Protein AF-A0A944JJ47-F1 (afdb_monomer)

pLDDT: mean 83.89, std 13.46, range [30.58, 98.06]

Sequence (507 aa):
MNELVAPLADIVTTELLGPRANKQGLGWWAGRRMAPQGDGHAQLTELAMRFRGDPDDRRLAERHLLAALLEDMADHYTWVRVKNRVPRPLLLLDNVHTPLGRAVMDALTRVWHDEPVRTRPGVVVTALAAEPAVPGPENTAPSTRSAAGPFWRQGRPETAAGWVLRLPLAQLGLDEVKEMFGTDRPEPGTAQLIHRLSAGRAGIAHTLVQAVRQRIRLWEPLDLRALLDLPLGTEPGPPVHEGLLRLLVPHDVARLRLAHYAPALDDTAAHQLSVHYPPGDPGGVPVQETKTLLRNDCWGRHPWPGTEGPFVGDPTLRALLVHDLRIRARQTPGAERWKNIHLLLRSLYAPDTRGTAAGLHDVRYLHHSLAIVDTDVVVRALHRRFAEQDASTWLAALNLVCGAPHPPENLATPTVVPVTCPACAVENDPVHQAVKLLVLSLWEQSHPLAPPDPEKTSSVRLQLLTLAQNSAAVPQRVFFQAHEEWPQLLNRWVQAPDLPTYGEPRT

Solvent-accessible surface area (backbone atoms only — not comparable to full-atom values): 28443 Å² total; per-residue (Å²): 122,71,82,61,48,59,60,49,49,51,50,47,44,41,45,68,71,33,100,70,32,48,61,66,61,35,53,54,38,36,71,65,58,73,34,101,68,65,51,23,65,50,22,52,51,42,37,56,51,26,50,71,48,54,76,66,41,22,53,51,30,51,37,54,53,50,47,49,53,48,46,56,56,22,66,74,56,39,72,68,45,59,75,68,64,57,79,72,54,74,44,80,43,71,51,40,68,40,77,65,30,38,52,53,49,56,43,48,34,42,40,64,53,74,47,82,94,67,62,65,60,49,75,50,68,40,57,88,68,79,74,68,95,60,78,58,81,102,62,49,48,85,19,68,86,52,64,75,66,86,72,72,71,90,70,87,56,97,46,41,70,66,75,64,83,72,47,49,81,66,62,50,52,58,68,55,51,49,54,73,48,65,90,59,83,74,66,90,64,48,43,58,50,41,34,61,53,29,68,16,37,62,72,54,35,49,56,53,50,52,36,51,51,52,38,56,76,69,73,50,90,80,58,63,75,45,56,52,65,36,50,41,80,72,87,93,34,58,30,37,40,58,52,50,44,44,68,77,40,69,49,68,69,60,41,51,48,48,26,64,34,30,83,19,60,31,68,66,47,30,49,60,55,56,77,73,53,54,92,91,61,95,63,93,71,58,63,65,56,56,52,47,50,37,57,74,72,63,54,47,76,45,66,34,65,98,49,86,15,33,57,50,20,29,68,47,61,32,51,43,25,46,47,52,41,33,59,58,16,59,77,35,78,57,17,46,64,52,48,52,55,33,50,54,53,20,58,76,36,49,60,61,85,85,48,98,78,60,82,69,71,38,55,67,21,37,14,29,32,44,31,56,53,37,50,67,63,38,36,47,52,51,45,42,39,63,79,75,49,56,47,34,62,43,50,28,40,51,30,47,26,26,39,36,59,79,61,42,89,61,41,68,73,65,83,82,70,92,68,81,54,88,72,52,91,48,91,84,37,67,62,52,52,29,46,41,53,28,50,57,29,45,28,59,53,23,39,92,50,47,69,73,48,71,67,39,38,49,46,37,28,51,25,30,42,53,49,19,75,74,41,58,79,70,45,17,52,54,29,43,49,46,29,65,47,49,42,56,37,32,70,68,72,47,33,35,41,73,59,90,45,82,76,65,85,88,125

Mean predicted aligned error: 10.08 Å

Radius of gyration: 29.82 Å; Cα contacts (8 Å, |Δi|>4): 645; chains: 1; bounding box: 73×53×90 Å

Secondary structure (DSSP, 8-state):
-HHHHHHHHHHHHHHHSSTT--HHHHHHHHHT-SSSS--HHHHHHHHHHHHTS-HHHHHHHHHHHHHHHHHHHHHHS-HHHHHTTPPPPEEEE--TTSHHHHHHHHHHHHHHHHS------EEEE----PPPSSPPTTT--S-TTS--STT---SPPSSGGGGPPP-PPPPPPHHHHHHTTTT--PPTTHHHHHHHHHTT-HHHHHHHHHHHHHHHHTT----GGGGGGSBPSSSSPPBHHHHHHHHH---HHHHHHHHHHTT-SSHHHHHHHHTS--TT-SS---HHHHHHHHHHTT-----BTTBS--SS--HHHHHHHHHHHHHHHHTSGGGHHHHHHHHHHHHHT---TTSTTTT---HHHHHHHHHTT-HHHHHHHHHHHHHHS-HHHHHHHHHHHHTPPPPPTTSPPP-------TT-SSTT-HHHHHHHHHHHHHHHHTSTTPPP-HHHHHHHHHHHHHHHHTS-HHHHHHHHHHHHHHHHHHHTT--TTSS--TT----

Structure (mmCIF, N/CA/C/O backbone):
data_AF-A0A944JJ47-F1
#
_entry.id   AF-A0A944JJ47-F1
#
loop_
_atom_site.group_PDB
_atom_site.id
_atom_site.type_symbol
_atom_site.label_atom_id
_atom_site.label_alt_id
_atom_site.label_comp_id
_atom_site.label_asym_id
_atom_site.label_entity_id
_atom_site.label_seq_id
_atom_site.pdbx_PDB_ins_code
_atom_site.Cartn_x
_atom_site.Cartn_y
_atom_site.Cartn_z
_atom_site.occupancy
_atom_site.B_iso_or_equiv
_atom_site.auth_seq_id
_atom_site.auth_comp_id
_atom_site.auth_asym_id
_atom_site.auth_atom_id
_atom_site.pdbx_PDB_model_num
ATOM 1 N N . MET A 1 1 ? -2.073 -7.586 37.099 1.00 40.88 1 MET A N 1
ATOM 2 C CA . MET A 1 1 ? -3.424 -8.127 37.386 1.00 40.88 1 MET A CA 1
ATOM 3 C C . MET A 1 1 ? -3.978 -7.635 38.727 1.00 40.88 1 MET A C 1
ATOM 5 O O . MET A 1 1 ? -5.136 -7.256 38.751 1.00 40.88 1 MET A O 1
ATOM 9 N N . ASN A 1 2 ? -3.178 -7.541 39.803 1.00 46.84 2 ASN A N 1
ATOM 10 C CA . ASN A 1 2 ? -3.644 -7.056 41.118 1.00 46.84 2 ASN A CA 1
ATOM 11 C C . ASN A 1 2 ? -3.958 -5.544 41.212 1.00 46.84 2 ASN A C 1
ATOM 13 O O . ASN A 1 2 ? -4.773 -5.165 42.045 1.00 46.84 2 ASN A O 1
ATOM 17 N N . GLU A 1 3 ? -3.389 -4.686 40.355 1.00 46.94 3 GLU A N 1
ATOM 18 C CA . GLU A 1 3 ? -3.615 -3.224 40.414 1.00 46.94 3 GLU A CA 1
ATOM 19 C C . GLU A 1 3 ? -5.033 -2.776 40.017 1.00 46.94 3 GLU A C 1
ATOM 21 O O . GLU A 1 3 ? -5.489 -1.733 40.468 1.00 46.94 3 GLU A O 1
ATOM 26 N N . LEU A 1 4 ? -5.766 -3.572 39.229 1.00 47.47 4 LEU A N 1
ATOM 27 C CA . LEU A 1 4 ? -7.161 -3.282 38.858 1.00 47.47 4 LEU A CA 1
ATOM 28 C C . LEU A 1 4 ? -8.177 -3.827 39.873 1.00 47.47 4 LEU A C 1
ATOM 30 O O . LEU A 1 4 ? -9.305 -3.347 39.926 1.00 47.47 4 LEU A O 1
ATOM 34 N N . VAL A 1 5 ? -7.791 -4.816 40.686 1.00 57.16 5 VAL A N 1
ATOM 35 C CA . VAL A 1 5 ? -8.722 -5.549 41.558 1.00 57.16 5 VAL A CA 1
ATOM 36 C C . VAL A 1 5 ? -9.116 -4.730 42.782 1.00 57.16 5 VAL A C 1
ATOM 38 O O . VAL A 1 5 ? -10.291 -4.713 43.125 1.00 57.16 5 VAL A O 1
ATOM 41 N N . ALA A 1 6 ? -8.177 -4.028 43.422 1.00 63.47 6 ALA A N 1
ATOM 42 C CA . ALA A 1 6 ? -8.483 -3.229 44.610 1.00 63.47 6 ALA A CA 1
ATOM 43 C C . ALA A 1 6 ? -9.408 -2.026 44.312 1.00 63.47 6 ALA A C 1
ATOM 45 O O . ALA A 1 6 ? -10.396 -1.874 45.027 1.00 63.47 6 ALA A O 1
ATOM 46 N N . PRO A 1 7 ? -9.200 -1.238 43.235 1.00 69.25 7 PRO A N 1
ATOM 47 C CA . PRO A 1 7 ? -10.139 -0.182 42.846 1.00 69.25 7 PRO A CA 1
ATOM 48 C C . PRO A 1 7 ? -11.517 -0.725 42.450 1.00 69.25 7 PRO A C 1
ATOM 50 O O . PRO A 1 7 ? -12.536 -0.158 42.831 1.00 69.25 7 PRO A O 1
ATOM 53 N N . LEU A 1 8 ? -11.568 -1.846 41.718 1.00 61.91 8 LEU A N 1
ATOM 54 C CA . LEU A 1 8 ? -12.835 -2.492 41.357 1.00 61.91 8 LEU A CA 1
ATOM 55 C C . LEU A 1 8 ? -13.571 -3.030 42.586 1.00 61.91 8 LEU A C 1
ATOM 57 O O . LEU A 1 8 ? -14.786 -2.886 42.672 1.00 61.91 8 LEU A O 1
ATOM 61 N N . ALA A 1 9 ? -12.851 -3.621 43.541 1.00 65.56 9 ALA A N 1
ATOM 62 C CA . ALA A 1 9 ? -13.424 -4.090 44.794 1.00 65.56 9 ALA A CA 1
ATOM 63 C C . ALA A 1 9 ? -13.979 -2.924 45.621 1.00 65.56 9 ALA A C 1
ATOM 65 O O . ALA A 1 9 ? -15.076 -3.044 46.155 1.00 65.56 9 ALA A O 1
ATOM 66 N N . ASP A 1 10 ? -13.285 -1.788 45.682 1.00 67.94 10 ASP A N 1
ATOM 67 C CA . ASP A 1 10 ? -13.738 -0.605 46.423 1.00 67.94 10 ASP A CA 1
ATOM 68 C C . ASP A 1 10 ? -14.989 0.036 45.788 1.00 67.94 10 ASP A C 1
ATOM 70 O O . ASP A 1 10 ? -15.962 0.346 46.481 1.00 67.94 10 ASP A O 1
ATOM 74 N N . ILE A 1 11 ? -15.031 0.115 44.450 1.00 68.06 11 ILE A N 1
ATOM 75 C CA . ILE A 1 11 ? -16.220 0.540 43.690 1.00 68.06 11 ILE A CA 1
ATOM 76 C C . ILE A 1 11 ? -17.391 -0.412 43.950 1.00 68.06 11 ILE A C 1
ATOM 78 O O . ILE A 1 11 ? -18.477 0.038 44.303 1.00 68.06 11 ILE A O 1
ATOM 82 N N . VAL A 1 12 ? -17.179 -1.727 43.830 1.00 67.31 12 VAL A N 1
ATOM 83 C CA . VAL A 1 12 ? -18.213 -2.746 44.086 1.00 67.31 12 VAL A CA 1
ATOM 84 C C . VAL A 1 12 ? -18.722 -2.646 45.521 1.00 67.31 12 VAL A C 1
ATOM 86 O O . VAL A 1 12 ? -19.928 -2.638 45.752 1.00 67.31 12 VAL A O 1
ATOM 89 N N . THR A 1 13 ? -17.828 -2.510 46.497 1.00 65.81 13 THR A N 1
ATOM 90 C CA . THR A 1 13 ? -18.213 -2.435 47.910 1.00 65.81 13 THR A CA 1
ATOM 91 C C . THR A 1 13 ? -19.007 -1.158 48.194 1.00 65.81 13 THR A C 1
ATOM 93 O O . THR A 1 13 ? -20.000 -1.203 48.914 1.00 65.81 13 THR A O 1
ATOM 96 N N . THR A 1 14 ? -18.653 -0.033 47.569 1.00 65.75 14 THR A N 1
ATOM 97 C CA . THR A 1 14 ? -19.337 1.254 47.771 1.00 65.75 14 THR A CA 1
ATOM 98 C C . THR A 1 14 ? -20.688 1.334 47.047 1.00 65.75 14 THR A C 1
ATOM 100 O O . THR A 1 14 ? -21.674 1.773 47.645 1.00 65.75 14 THR A O 1
ATOM 103 N N . GLU A 1 15 ? -20.756 0.879 45.793 1.00 65.94 15 GLU A N 1
ATOM 104 C CA . GLU A 1 15 ? -21.933 0.992 44.911 1.00 65.94 15 GLU A CA 1
ATOM 105 C C . GLU A 1 15 ? -22.948 -0.152 45.077 1.00 65.94 15 GLU A C 1
ATOM 107 O O . GLU A 1 15 ? -24.129 0.026 44.769 1.00 65.94 15 GLU A O 1
ATOM 112 N N . LEU A 1 16 ? -22.529 -1.323 45.580 1.00 62.41 16 LEU A N 1
ATOM 113 C CA . LEU A 1 16 ? -23.423 -2.472 45.802 1.00 62.41 16 LEU A CA 1
ATOM 114 C C . LEU A 1 16 ? -23.674 -2.775 47.281 1.00 62.41 16 LEU A C 1
ATOM 116 O O . LEU A 1 16 ? -24.760 -3.250 47.607 1.00 62.41 16 LEU A O 1
ATOM 120 N N . LEU A 1 17 ? -22.710 -2.532 48.175 1.00 64.00 17 LEU A N 1
ATOM 121 C CA . LEU A 1 17 ? -22.792 -2.941 49.589 1.00 64.00 17 LEU A CA 1
ATOM 122 C C . LEU A 1 17 ? -22.783 -1.757 50.575 1.00 64.00 17 LEU A C 1
ATOM 124 O O . LEU A 1 17 ? -23.012 -1.949 51.769 1.00 64.00 17 LEU A O 1
ATOM 128 N N . GLY A 1 18 ? -22.541 -0.536 50.093 1.00 64.62 18 GLY A N 1
ATOM 129 C CA . GLY A 1 18 ? -22.418 0.667 50.910 1.00 64.62 18 GLY A CA 1
ATOM 130 C C . GLY A 1 18 ? -23.735 1.426 51.132 1.00 64.62 18 GLY A C 1
ATOM 131 O O . GLY A 1 18 ? -24.748 1.172 50.480 1.00 64.62 18 GLY A O 1
ATOM 132 N N . PRO A 1 19 ? -23.741 2.445 52.010 1.00 59.28 19 PRO A N 1
ATOM 133 C CA . PRO A 1 19 ? -24.916 3.290 52.267 1.00 59.28 19 PRO A CA 1
ATOM 134 C C . PRO A 1 19 ? -25.374 4.120 51.051 1.00 59.28 19 PRO A C 1
ATOM 136 O O . PRO A 1 19 ? -26.488 4.641 51.056 1.00 59.28 19 PRO A O 1
ATOM 139 N N . ARG A 1 20 ? -24.537 4.229 50.008 1.00 63.62 20 ARG A N 1
ATOM 140 C CA . ARG A 1 20 ? -24.855 4.849 48.711 1.00 63.62 20 ARG A CA 1
ATOM 141 C C . ARG A 1 20 ? -25.255 3.838 47.632 1.00 63.62 20 ARG A C 1
ATOM 143 O O . ARG A 1 20 ? -25.334 4.223 46.473 1.00 63.62 20 ARG A O 1
ATOM 150 N N . ALA A 1 21 ? -25.518 2.581 47.999 1.00 66.69 21 ALA A N 1
ATOM 151 C CA . ALA A 1 21 ? -25.804 1.534 47.030 1.00 66.69 21 ALA A CA 1
ATOM 152 C C . ALA A 1 21 ? -26.928 1.924 46.059 1.00 66.69 21 ALA A C 1
ATOM 154 O O . ALA A 1 21 ? -27.957 2.481 46.469 1.00 66.69 21 ALA A O 1
ATOM 155 N N . ASN A 1 22 ? -26.748 1.598 44.778 1.00 73.25 22 ASN A N 1
ATOM 156 C CA . ASN A 1 22 ? -27.710 1.907 43.725 1.00 73.25 22 ASN A CA 1
ATOM 157 C C . ASN A 1 22 ? -28.976 1.036 43.864 1.00 73.25 22 ASN A C 1
ATOM 159 O O . ASN A 1 22 ? -29.148 0.013 43.197 1.00 73.25 22 ASN A O 1
ATOM 163 N N . LYS A 1 23 ? -29.888 1.452 44.751 1.00 79.06 23 LYS A N 1
ATOM 164 C CA . LYS A 1 23 ? -31.145 0.744 45.049 1.00 79.06 23 LYS A CA 1
ATOM 165 C C . LYS A 1 23 ? -32.047 0.595 43.825 1.00 79.06 23 LYS A C 1
ATOM 167 O O . LYS A 1 23 ? -32.764 -0.396 43.726 1.00 79.06 23 LYS A O 1
ATOM 172 N N . GLN A 1 24 ? -32.012 1.557 42.900 1.00 79.50 24 GLN A N 1
ATOM 173 C CA . GLN A 1 24 ? -32.757 1.467 41.643 1.00 79.50 24 GLN A CA 1
ATOM 174 C C . GLN A 1 24 ? -32.178 0.373 40.740 1.00 79.50 24 GLN A C 1
ATOM 176 O O . GLN A 1 24 ? -32.931 -0.478 40.272 1.00 79.50 24 GLN A O 1
ATOM 181 N N . GLY A 1 25 ? -30.851 0.321 40.591 1.00 80.31 25 GLY A N 1
ATOM 182 C CA . GLY A 1 25 ? -30.167 -0.744 39.855 1.00 80.31 25 GLY A CA 1
ATOM 183 C C . GLY A 1 25 ? -30.418 -2.132 40.454 1.00 80.31 25 GLY A C 1
ATOM 184 O O . GLY A 1 25 ? -30.754 -3.068 39.734 1.00 80.31 25 GLY A O 1
ATOM 185 N N . LEU A 1 26 ? -30.351 -2.275 41.782 1.00 83.44 26 LEU A N 1
ATOM 186 C CA . LEU A 1 26 ? -30.676 -3.538 42.462 1.00 83.44 26 LEU A CA 1
ATOM 187 C C . LEU A 1 26 ? -32.144 -3.948 42.280 1.00 83.44 26 LEU A C 1
ATOM 189 O O . LEU A 1 26 ? -32.436 -5.133 42.118 1.00 83.44 26 LEU A O 1
ATOM 193 N N . GLY A 1 27 ? -33.064 -2.979 42.264 1.00 85.75 27 GLY A N 1
ATOM 194 C CA . GLY A 1 27 ? -34.473 -3.216 41.946 1.00 85.75 27 GLY A CA 1
ATOM 195 C C . GLY A 1 27 ? -34.674 -3.710 40.512 1.00 85.75 27 GLY A C 1
ATOM 196 O O . GLY A 1 27 ? -35.442 -4.646 40.288 1.00 85.75 27 GLY A O 1
ATOM 197 N N . TRP A 1 28 ? -33.939 -3.146 39.551 1.00 86.12 28 TRP A N 1
ATOM 198 C CA . TRP A 1 28 ? -33.940 -3.621 38.167 1.00 86.12 28 TRP A CA 1
ATOM 199 C C . TRP A 1 28 ? -33.426 -5.064 38.066 1.00 86.12 28 TRP A C 1
ATOM 201 O O . TRP A 1 28 ? -34.074 -5.910 37.445 1.00 86.12 28 TRP A O 1
ATOM 211 N N . TRP A 1 29 ? -32.320 -5.382 38.748 1.00 87.12 29 TRP A N 1
ATOM 212 C CA . TRP A 1 29 ? -31.760 -6.738 38.778 1.00 87.12 29 TRP A CA 1
ATOM 213 C C . TRP A 1 29 ? -32.697 -7.752 39.432 1.00 87.12 29 TRP A C 1
ATOM 215 O O . TRP A 1 29 ? -32.842 -8.856 38.908 1.00 87.12 29 TRP A O 1
ATOM 225 N N . ALA A 1 30 ? -33.405 -7.376 40.502 1.00 86.50 30 ALA A N 1
ATOM 226 C CA . ALA A 1 30 ? -34.426 -8.223 41.124 1.00 86.50 30 ALA A CA 1
ATOM 227 C C . ALA A 1 30 ? -35.531 -8.638 40.127 1.00 86.50 30 ALA A C 1
ATOM 229 O O . ALA A 1 30 ? -36.042 -9.756 40.188 1.00 86.50 30 ALA A O 1
ATOM 230 N N . GLY A 1 31 ? -35.859 -7.771 39.162 1.00 84.75 31 GLY A N 1
ATOM 231 C CA . GLY A 1 31 ? -36.842 -8.045 38.110 1.00 84.75 31 GLY A CA 1
ATOM 232 C C . GLY A 1 31 ? -36.370 -9.003 37.006 1.00 84.75 31 GLY A C 1
ATOM 233 O O . GLY A 1 31 ? -37.211 -9.570 36.306 1.00 84.75 31 GLY A O 1
ATOM 234 N N . ARG A 1 32 ? -35.054 -9.222 36.850 1.00 82.31 32 ARG A N 1
ATOM 235 C CA . ARG A 1 32 ? -34.475 -10.034 35.760 1.00 82.31 32 ARG A CA 1
ATOM 236 C C . ARG A 1 32 ? -34.605 -11.548 35.952 1.00 82.31 32 ARG A C 1
ATOM 238 O O . ARG A 1 32 ? -34.515 -12.260 34.958 1.00 82.31 32 ARG A O 1
ATOM 245 N N . ARG A 1 33 ? -34.856 -12.022 37.183 1.00 79.12 33 ARG A N 1
ATOM 246 C CA . ARG A 1 33 ? -35.079 -13.445 37.532 1.00 79.12 33 ARG A CA 1
ATOM 247 C C . ARG A 1 33 ? -34.037 -14.414 36.938 1.00 79.12 33 ARG A C 1
ATOM 249 O O . ARG A 1 33 ? -34.387 -15.431 36.348 1.00 79.12 33 ARG A O 1
ATOM 256 N N . MET A 1 34 ? -32.756 -14.102 37.122 1.00 81.12 34 MET A N 1
ATOM 257 C CA . MET A 1 34 ? -31.633 -15.012 36.860 1.00 81.12 34 MET A CA 1
ATOM 258 C C . MET A 1 34 ? -31.677 -16.250 37.760 1.00 81.12 34 MET A C 1
ATOM 260 O O . MET A 1 34 ? -31.531 -17.375 37.285 1.00 81.12 34 MET A O 1
ATOM 264 N N . ALA A 1 35 ? -31.935 -16.044 39.049 1.00 81.31 35 ALA A N 1
ATOM 265 C CA . ALA A 1 35 ? -32.205 -17.080 40.031 1.00 81.31 35 ALA A CA 1
ATOM 266 C C . ALA A 1 35 ? -33.724 -17.251 40.231 1.00 81.31 35 ALA A C 1
ATOM 268 O O . ALA A 1 35 ? -34.468 -16.267 40.114 1.00 81.31 35 ALA A O 1
ATOM 269 N N . PRO A 1 36 ? -34.198 -18.458 40.607 1.00 77.81 36 PRO A N 1
ATOM 270 C CA . PRO A 1 36 ? -35.618 -18.721 40.857 1.00 77.81 36 PRO A CA 1
ATOM 271 C C . PRO A 1 36 ? -36.244 -17.788 41.903 1.00 77.81 36 PRO A C 1
ATOM 273 O O . PRO A 1 36 ? -37.424 -17.454 41.808 1.00 77.81 36 PRO A O 1
ATOM 276 N N . GLN A 1 37 ? -35.459 -17.387 42.908 1.00 78.94 37 GLN A N 1
ATOM 277 C CA . GLN A 1 37 ? -35.852 -16.504 44.008 1.00 78.94 37 GLN A CA 1
ATOM 278 C C . GLN A 1 37 ? -34.639 -15.680 44.469 1.00 78.94 37 GLN A C 1
ATOM 280 O O . GLN A 1 37 ? -33.499 -16.082 44.240 1.00 78.94 37 GLN A O 1
ATOM 285 N N . GLY A 1 38 ? -34.884 -14.547 45.132 1.00 81.56 38 GLY A N 1
ATOM 286 C CA . GLY A 1 38 ? -33.846 -13.701 45.733 1.00 81.56 38 GLY A CA 1
ATOM 287 C C . GLY A 1 38 ? -33.910 -12.235 45.296 1.00 81.56 38 GLY A C 1
ATOM 288 O O . GLY A 1 38 ? -34.544 -11.903 44.292 1.00 81.56 38 GLY A O 1
ATOM 289 N N . ASP A 1 39 ? -33.266 -11.367 46.075 1.00 84.88 39 ASP A N 1
ATOM 290 C CA . ASP A 1 39 ? -33.141 -9.928 45.817 1.00 84.88 39 ASP A CA 1
ATOM 291 C C . ASP A 1 39 ? -32.090 -9.614 44.733 1.00 84.88 39 ASP A C 1
ATOM 293 O O . ASP A 1 39 ? -31.467 -10.512 44.168 1.00 84.88 39 ASP A O 1
ATOM 297 N N . GLY A 1 40 ? -31.881 -8.331 44.417 1.00 83.06 40 GLY A N 1
ATOM 298 C CA . GLY A 1 40 ? -30.934 -7.910 43.376 1.00 83.06 40 GLY A CA 1
ATOM 299 C C . GLY A 1 40 ? -29.513 -8.461 43.559 1.00 83.06 40 GLY A C 1
ATOM 300 O O . GLY A 1 40 ? -28.856 -8.785 42.570 1.00 83.06 40 GLY A O 1
ATOM 301 N N . HIS A 1 41 ? -29.051 -8.644 44.801 1.00 83.38 41 HIS A N 1
ATOM 302 C CA . HIS A 1 41 ? -27.740 -9.231 45.096 1.00 83.38 41 HIS A CA 1
ATOM 303 C C . HIS A 1 41 ? -27.689 -10.720 44.774 1.00 83.38 41 HIS A C 1
ATOM 305 O O . HIS A 1 41 ? -26.709 -11.181 44.183 1.00 83.38 41 HIS A O 1
ATOM 311 N N . ALA A 1 42 ? -28.742 -11.470 45.106 1.00 84.88 42 ALA A N 1
ATOM 312 C CA . ALA A 1 42 ? -28.851 -12.874 44.720 1.00 84.88 42 ALA A CA 1
ATOM 313 C C . ALA A 1 42 ? -28.847 -13.033 43.189 1.00 84.88 42 ALA A C 1
ATOM 315 O O . ALA A 1 42 ? -28.143 -13.891 42.657 1.00 84.88 42 ALA A O 1
ATOM 316 N N . GLN A 1 43 ? -29.553 -12.149 42.474 1.00 88.06 43 GLN A N 1
ATOM 317 C CA . GLN A 1 43 ? -29.586 -12.148 41.006 1.00 88.06 43 GLN A CA 1
ATOM 318 C C . GLN A 1 43 ? -28.210 -11.841 40.388 1.00 88.06 43 GLN A C 1
ATOM 320 O O . GLN A 1 43 ? -27.799 -12.501 39.435 1.00 88.06 43 GLN A O 1
ATOM 325 N N . LEU A 1 44 ? -27.472 -10.874 40.943 1.00 88.31 44 LEU A N 1
ATOM 326 C CA . LEU A 1 44 ? -26.111 -10.536 40.505 1.00 88.31 44 LEU A CA 1
ATOM 327 C C . LEU A 1 44 ? -25.094 -11.640 40.818 1.00 88.31 44 LEU A C 1
ATOM 329 O O . LEU A 1 44 ? -24.183 -11.890 40.029 1.00 88.31 44 LEU A O 1
ATOM 333 N N . THR A 1 45 ? -25.253 -12.315 41.955 1.00 87.25 45 THR A N 1
ATOM 334 C CA . THR A 1 45 ? -24.403 -13.455 42.322 1.00 87.25 45 THR A CA 1
ATOM 335 C C . THR A 1 45 ? -24.609 -14.605 41.340 1.00 87.25 45 THR A C 1
ATOM 337 O O . THR A 1 45 ? -23.638 -15.145 40.814 1.00 87.25 45 THR A O 1
ATOM 340 N N . GLU A 1 46 ? -25.864 -14.920 41.015 1.00 90.31 46 GLU A N 1
ATOM 341 C CA . GLU A 1 46 ? -26.207 -15.931 40.012 1.00 90.31 46 GLU A CA 1
ATOM 342 C C . GLU A 1 46 ? -25.682 -15.558 38.617 1.00 90.31 46 GLU A C 1
ATOM 344 O O . GLU A 1 46 ? -25.096 -16.395 37.933 1.00 90.31 46 GLU A O 1
ATOM 349 N N . LEU A 1 47 ? -25.809 -14.288 38.210 1.00 92.12 47 LEU A N 1
ATOM 350 C CA . LEU A 1 47 ? -25.216 -13.776 36.969 1.00 92.12 47 LEU A CA 1
ATOM 351 C C . LEU A 1 47 ? -23.705 -14.051 36.914 1.00 92.12 47 LEU A C 1
ATOM 353 O O . LEU A 1 47 ? -23.206 -14.532 35.898 1.00 92.12 47 LEU A O 1
ATOM 357 N N . ALA A 1 48 ? -22.978 -13.760 37.997 1.00 90.12 48 ALA A N 1
ATOM 358 C CA . ALA A 1 48 ? -21.536 -13.979 38.068 1.00 90.12 48 ALA A CA 1
ATOM 359 C C . ALA A 1 48 ? -21.166 -15.470 38.014 1.00 90.12 48 ALA A C 1
ATOM 361 O O . ALA A 1 48 ? -20.166 -15.829 37.385 1.00 90.12 48 ALA A O 1
ATOM 362 N N . MET A 1 49 ? -21.974 -16.334 38.638 1.00 91.06 49 MET A N 1
ATOM 363 C CA . MET A 1 49 ? -21.803 -17.787 38.567 1.00 91.06 49 MET A CA 1
ATOM 364 C C . MET A 1 49 ? -22.018 -18.298 37.141 1.00 91.06 49 MET A C 1
ATOM 366 O O . MET A 1 49 ? -21.139 -18.974 36.609 1.00 91.06 49 MET A O 1
ATOM 370 N N . ARG A 1 50 ? -23.109 -17.894 36.479 1.00 90.81 50 ARG A N 1
ATOM 371 C CA . ARG A 1 50 ? -23.399 -18.270 35.083 1.00 90.81 50 ARG A CA 1
ATOM 372 C C . ARG A 1 50 ? -22.369 -17.749 34.096 1.00 90.81 50 ARG A C 1
ATOM 374 O O . ARG A 1 50 ? -21.980 -18.457 33.178 1.00 90.81 50 ARG A O 1
ATOM 381 N N . PHE A 1 51 ? -21.848 -16.544 34.311 1.00 91.69 51 PHE A N 1
ATOM 382 C CA . PHE A 1 51 ? -20.792 -15.997 33.459 1.00 91.69 51 PHE A CA 1
ATOM 383 C C . PHE A 1 51 ? -19.519 -16.863 33.455 1.00 91.69 51 PHE A C 1
ATOM 385 O O . PHE A 1 51 ? -18.808 -16.922 32.451 1.00 91.69 51 PHE A O 1
ATOM 392 N N . ARG A 1 52 ? -19.229 -17.540 34.576 1.00 90.69 52 ARG A N 1
ATOM 393 C CA . ARG A 1 52 ? -18.110 -18.488 34.726 1.00 90.69 52 ARG A CA 1
ATOM 394 C C . ARG A 1 52 ? -18.485 -19.933 34.385 1.00 90.69 52 ARG A C 1
ATOM 396 O O . ARG A 1 52 ? -17.607 -20.792 34.434 1.00 90.69 52 ARG A O 1
ATOM 403 N N . GLY A 1 53 ? -19.763 -20.186 34.116 1.00 90.06 53 GLY A N 1
ATOM 404 C CA . GLY A 1 53 ? -20.315 -21.496 33.811 1.00 90.06 53 GLY A CA 1
ATOM 405 C C . GLY A 1 53 ? -20.000 -21.950 32.390 1.00 90.06 53 GLY A C 1
ATOM 406 O O . GLY A 1 53 ? -18.987 -21.577 31.791 1.00 90.06 53 GLY A O 1
ATOM 407 N N . ASP A 1 54 ? -20.876 -22.793 31.855 1.00 92.38 54 ASP A N 1
ATOM 408 C CA . ASP A 1 54 ? -20.742 -23.302 30.497 1.00 92.38 54 ASP A CA 1
ATOM 409 C C . ASP A 1 54 ? -21.010 -22.206 29.430 1.00 92.38 54 ASP A C 1
ATOM 411 O O . ASP A 1 54 ? -21.404 -21.078 29.751 1.00 92.38 54 ASP A O 1
ATOM 415 N N . PRO A 1 55 ? -20.764 -22.481 28.134 1.00 90.19 55 PRO A N 1
ATOM 416 C CA . PRO A 1 55 ? -20.976 -21.492 27.080 1.00 90.19 55 PRO A CA 1
ATOM 417 C C . PRO A 1 55 ? -22.416 -20.968 26.960 1.00 90.19 55 PRO A C 1
ATOM 419 O O . PRO A 1 55 ? -22.599 -19.850 26.475 1.00 90.19 55 PRO A O 1
ATOM 422 N N . ASP A 1 56 ? -23.431 -21.740 27.349 1.00 90.31 56 ASP A N 1
ATOM 423 C CA . ASP A 1 56 ? -24.834 -21.319 27.281 1.00 90.31 56 ASP A CA 1
ATOM 424 C C . ASP A 1 56 ? -25.198 -20.400 28.447 1.00 90.31 56 ASP A C 1
ATOM 426 O O . ASP A 1 56 ? -25.767 -19.324 28.224 1.00 90.31 56 ASP A O 1
ATOM 430 N N . ASP A 1 57 ? -24.769 -20.756 29.655 1.00 91.38 57 ASP A N 1
ATOM 431 C CA . ASP A 1 57 ? -24.882 -19.918 30.848 1.00 91.38 57 ASP A CA 1
ATOM 432 C C . ASP A 1 57 ? -24.161 -18.582 30.661 1.00 91.38 57 ASP A C 1
ATOM 434 O O . ASP A 1 57 ? -24.714 -17.511 30.948 1.00 91.38 57 ASP A O 1
ATOM 438 N N . ARG A 1 58 ? -22.953 -18.621 30.091 1.00 90.88 58 ARG A N 1
ATOM 439 C CA . ARG A 1 58 ? -22.192 -17.411 29.788 1.00 90.88 58 ARG A CA 1
ATOM 440 C C . ARG A 1 58 ? -22.911 -16.529 28.772 1.00 90.88 58 ARG A C 1
ATOM 442 O O . ARG A 1 58 ? -23.029 -15.325 28.998 1.00 90.88 58 ARG A O 1
ATOM 449 N N . ARG A 1 59 ? -23.433 -17.104 27.682 1.00 88.81 59 ARG A N 1
ATOM 450 C CA . ARG A 1 59 ? -24.208 -16.357 26.674 1.00 88.81 59 ARG A CA 1
ATOM 451 C C . ARG A 1 59 ? -25.443 -15.696 27.279 1.00 88.81 59 ARG A C 1
ATOM 453 O O . ARG A 1 59 ? -25.790 -14.580 26.892 1.00 88.81 59 ARG A O 1
ATOM 460 N N . LEU A 1 60 ? -26.121 -16.369 28.207 1.00 88.50 60 LEU A N 1
ATOM 461 C CA . LEU A 1 60 ? -27.260 -15.798 28.918 1.00 88.50 60 LEU A CA 1
ATOM 462 C C . LEU A 1 60 ? -26.822 -14.622 29.801 1.00 88.50 60 LEU A C 1
ATOM 464 O O . LEU A 1 60 ? -27.424 -13.551 29.727 1.00 88.50 60 LEU A O 1
ATOM 468 N N . ALA A 1 61 ? -25.748 -14.783 30.575 1.00 91.38 61 ALA A N 1
ATOM 469 C CA . ALA A 1 61 ? -25.202 -13.708 31.398 1.00 91.38 61 ALA A CA 1
ATOM 470 C C . ALA A 1 61 ? -24.793 -12.480 30.560 1.00 91.38 61 ALA A C 1
ATOM 472 O O . ALA A 1 61 ? -25.152 -11.352 30.899 1.00 91.38 61 ALA A O 1
ATOM 473 N N . GLU A 1 62 ? -24.126 -12.686 29.421 1.00 91.69 62 GLU A N 1
ATOM 474 C CA . GLU A 1 62 ? -23.743 -11.622 28.480 1.00 91.69 62 GLU A CA 1
ATOM 475 C C . GLU A 1 62 ? -24.957 -10.843 27.942 1.00 91.69 62 GLU A C 1
ATOM 477 O O . GLU A 1 62 ? -24.905 -9.615 27.844 1.00 91.69 62 GLU A O 1
ATOM 482 N N . ARG A 1 63 ? -26.085 -11.516 27.666 1.00 89.88 63 ARG A N 1
ATOM 483 C CA . ARG A 1 63 ? -27.334 -10.839 27.263 1.00 89.88 63 ARG A CA 1
ATOM 484 C C . ARG A 1 63 ? -27.865 -9.921 28.357 1.00 89.88 63 ARG A C 1
ATOM 486 O O . ARG A 1 63 ? -28.249 -8.793 28.064 1.00 89.88 63 ARG A O 1
ATOM 493 N N . HIS A 1 64 ? -27.864 -10.376 29.607 1.00 90.44 64 HIS A N 1
ATOM 494 C CA . HIS A 1 64 ? -28.324 -9.559 30.730 1.00 90.44 64 HIS A CA 1
ATOM 495 C C . HIS A 1 64 ? -27.405 -8.365 31.004 1.00 90.44 64 HIS A C 1
ATOM 497 O O . HIS A 1 64 ? -27.902 -7.283 31.311 1.00 90.44 64 HIS A O 1
ATOM 503 N N . LEU A 1 65 ? -26.089 -8.526 30.829 1.00 91.94 65 LEU A N 1
ATOM 504 C CA . LEU A 1 65 ? -25.129 -7.421 30.914 1.00 91.94 65 LEU A CA 1
ATOM 505 C C . LEU A 1 65 ? -25.376 -6.362 29.831 1.00 91.94 65 LEU A C 1
ATOM 507 O O . LEU A 1 65 ? -25.395 -5.170 30.128 1.00 91.94 65 LEU A O 1
ATOM 511 N N . LEU A 1 66 ? -25.618 -6.778 28.585 1.00 91.38 66 LEU A N 1
ATOM 512 C CA . LEU A 1 66 ? -25.956 -5.851 27.499 1.00 91.38 66 LEU A CA 1
ATOM 513 C C . LEU A 1 66 ? -27.312 -5.174 27.715 1.00 91.38 66 LEU A C 1
ATOM 515 O O . LEU A 1 66 ? -27.464 -3.996 27.403 1.00 91.38 66 LEU A O 1
ATOM 519 N N . ALA A 1 67 ? -28.287 -5.892 28.272 1.00 90.06 67 ALA A N 1
ATOM 520 C CA . ALA A 1 67 ? -29.579 -5.312 28.609 1.00 90.06 67 ALA A CA 1
ATOM 521 C C . ALA A 1 67 ? -29.450 -4.249 29.712 1.00 90.06 67 ALA A C 1
ATOM 523 O O . ALA A 1 67 ? -30.083 -3.202 29.615 1.00 90.06 67 ALA A O 1
ATOM 524 N N . ALA A 1 68 ? -28.590 -4.482 30.710 1.00 89.62 68 ALA A N 1
ATOM 525 C CA . ALA A 1 68 ? -28.284 -3.499 31.750 1.00 89.62 68 ALA A CA 1
ATOM 526 C C . ALA A 1 68 ? -27.613 -2.254 31.155 1.00 89.62 68 ALA A C 1
ATOM 528 O O . ALA A 1 68 ? -28.068 -1.143 31.398 1.00 89.62 68 ALA A O 1
ATOM 529 N N . LEU A 1 69 ? -26.613 -2.441 30.284 1.00 89.50 69 LEU A N 1
ATOM 530 C CA . LEU A 1 69 ? -25.944 -1.343 29.578 1.00 89.50 69 LEU A CA 1
ATOM 531 C C . LEU A 1 69 ? -26.932 -0.467 28.790 1.00 89.50 69 LEU A C 1
ATOM 533 O O . LEU A 1 69 ? -26.852 0.761 28.833 1.00 89.50 69 LEU A O 1
ATOM 537 N N . LEU A 1 70 ? -27.852 -1.089 28.046 1.00 87.50 70 LEU A N 1
ATOM 538 C CA . LEU A 1 70 ? -28.856 -0.359 27.271 1.00 87.50 70 LEU A CA 1
ATOM 539 C C . LEU A 1 70 ? -29.863 0.364 28.170 1.00 87.50 70 LEU A C 1
ATOM 541 O O . LEU A 1 70 ? -30.281 1.471 27.826 1.00 87.50 70 LEU A O 1
ATOM 545 N N . GLU A 1 71 ? -30.228 -0.230 29.307 1.00 87.38 71 GLU A N 1
ATOM 546 C CA . GLU A 1 71 ? -31.114 0.411 30.275 1.00 87.38 71 GLU A CA 1
ATOM 547 C C . GLU A 1 71 ? -30.448 1.628 30.923 1.00 87.38 71 GLU A C 1
ATOM 549 O O . GLU A 1 71 ? -31.047 2.701 30.945 1.00 87.38 71 GLU A O 1
ATOM 554 N N . ASP A 1 72 ? -29.186 1.510 31.340 1.00 85.62 72 ASP A N 1
ATOM 555 C CA . ASP A 1 72 ? -28.421 2.617 31.922 1.00 85.62 72 ASP A CA 1
ATOM 556 C C . ASP A 1 72 ? -28.310 3.796 30.937 1.00 85.62 72 ASP A C 1
ATOM 558 O O . ASP A 1 72 ? -28.490 4.964 31.300 1.00 85.62 72 ASP A O 1
ATOM 562 N N . MET A 1 73 ? -28.080 3.505 29.650 1.00 84.62 73 MET A N 1
ATOM 563 C CA . MET A 1 73 ? -28.082 4.523 28.592 1.00 84.62 73 MET A CA 1
ATOM 564 C C . MET A 1 73 ? -29.457 5.164 28.400 1.00 84.62 73 MET A C 1
ATOM 566 O O . MET A 1 73 ? -29.542 6.373 28.162 1.00 84.62 73 MET A O 1
ATOM 570 N N . ALA A 1 74 ? -30.528 4.372 28.482 1.00 83.44 74 ALA A N 1
ATOM 571 C CA . ALA A 1 74 ? -31.893 4.860 28.352 1.00 83.44 74 ALA A CA 1
ATOM 572 C C . ALA A 1 74 ? -32.300 5.741 29.543 1.00 83.44 74 ALA A C 1
ATOM 574 O O . ALA A 1 74 ? -32.919 6.788 29.337 1.00 83.44 74 ALA A O 1
ATOM 575 N N . ASP A 1 75 ? -31.924 5.355 30.762 1.00 83.56 75 ASP A N 1
ATOM 576 C CA . ASP A 1 75 ? -32.209 6.081 32.004 1.00 83.56 75 ASP A CA 1
ATOM 577 C C . ASP A 1 75 ? -31.429 7.392 32.094 1.00 83.56 75 ASP A C 1
ATOM 579 O O . ASP A 1 75 ? -31.973 8.412 32.529 1.00 83.56 75 ASP A O 1
ATOM 583 N N . HIS A 1 76 ? -30.200 7.429 31.569 1.00 80.88 76 HIS A N 1
ATOM 584 C CA . HIS A 1 76 ? -29.471 8.686 31.402 1.00 80.88 76 HIS A CA 1
ATOM 585 C C . HIS A 1 76 ? -30.205 9.667 30.465 1.00 80.88 76 HIS A C 1
ATOM 587 O O . HIS A 1 76 ? -30.030 10.888 30.558 1.00 80.88 76 HIS A O 1
ATOM 593 N N . TYR A 1 77 ? -31.053 9.148 29.571 1.00 77.94 77 TYR A N 1
ATOM 594 C CA . TYR A 1 77 ? -31.745 9.889 28.525 1.00 77.94 77 TYR A CA 1
ATOM 595 C C . TYR A 1 77 ? -33.193 10.252 28.883 1.00 77.94 77 TYR A C 1
ATOM 597 O O . TYR A 1 77 ? -34.161 9.860 28.226 1.00 77.94 77 TYR A O 1
ATOM 605 N N . THR A 1 78 ? -33.334 11.052 29.940 1.00 79.25 78 THR A N 1
ATOM 606 C CA . THR A 1 78 ? -34.630 11.475 30.486 1.00 79.25 78 THR A CA 1
ATOM 607 C C . THR A 1 78 ? -35.434 12.378 29.541 1.00 79.25 78 THR A C 1
ATOM 609 O O . THR A 1 78 ? -34.906 13.008 28.621 1.00 79.25 78 THR A O 1
ATOM 612 N N . TRP A 1 79 ? -36.734 12.521 29.823 1.00 77.81 79 TRP A N 1
ATOM 613 C CA . TRP A 1 79 ? -37.646 13.403 29.082 1.00 77.81 79 TRP A CA 1
ATOM 614 C C . TRP A 1 79 ? -37.134 14.848 28.944 1.00 77.81 79 TRP A C 1
ATOM 616 O O . TRP A 1 79 ? -37.328 15.475 27.904 1.00 77.81 79 TRP A O 1
ATOM 626 N N . VAL A 1 80 ? -36.422 15.368 29.951 1.00 81.50 80 VAL A N 1
ATOM 627 C CA . VAL A 1 80 ? -35.827 16.715 29.910 1.00 81.50 80 VAL A CA 1
ATOM 628 C C . VAL A 1 80 ? -34.787 16.827 28.791 1.00 81.50 80 VAL A C 1
ATOM 630 O O . VAL A 1 80 ? -34.803 17.792 28.028 1.00 81.50 80 VAL A O 1
ATOM 633 N N . ARG A 1 81 ? -33.915 15.822 28.633 1.00 80.25 81 ARG A N 1
ATOM 634 C CA . ARG A 1 81 ? -32.909 15.792 27.556 1.00 80.25 81 ARG A CA 1
ATOM 635 C C . ARG A 1 81 ? -33.551 15.670 26.179 1.00 80.25 81 ARG A C 1
ATOM 637 O O . ARG A 1 81 ? -33.122 16.349 25.248 1.00 80.25 81 ARG A O 1
ATOM 644 N N . VAL A 1 82 ? -34.617 14.876 26.068 1.00 78.00 82 VAL A N 1
ATOM 645 C CA . VAL A 1 82 ? -35.411 14.768 24.834 1.00 78.00 82 VAL A CA 1
ATOM 646 C C . VAL A 1 82 ? -36.015 16.125 24.461 1.00 78.00 82 VAL A C 1
ATOM 648 O O . VAL A 1 82 ? -35.894 16.562 23.317 1.00 78.00 82 VAL A O 1
ATOM 651 N N . LYS A 1 83 ? -36.609 16.835 25.428 1.00 81.31 83 LYS A N 1
ATOM 652 C CA . LYS A 1 83 ? -37.220 18.155 25.206 1.00 81.31 83 LYS A CA 1
ATOM 653 C C . LYS A 1 83 ? -36.191 19.220 24.811 1.00 81.31 83 LYS A C 1
ATOM 655 O O . LYS A 1 83 ? -36.483 20.069 23.974 1.00 81.31 83 LYS A O 1
ATOM 660 N N . ASN A 1 84 ? -34.974 19.114 25.343 1.00 85.00 84 ASN A N 1
ATOM 661 C CA . ASN A 1 84 ? -33.838 19.973 25.001 1.00 85.00 84 ASN A CA 1
ATOM 662 C C . ASN A 1 84 ? -33.139 19.580 23.688 1.00 85.00 84 ASN A C 1
ATOM 664 O O . ASN A 1 84 ? -32.094 20.143 23.375 1.00 85.00 84 ASN A O 1
ATOM 668 N N . ARG A 1 85 ? -33.694 18.626 22.922 1.00 79.62 85 ARG A N 1
ATOM 669 C CA . ARG A 1 85 ? -33.127 18.139 21.652 1.00 79.62 85 ARG A CA 1
ATOM 670 C C . ARG A 1 85 ? -31.664 17.709 21.779 1.00 79.62 85 ARG A C 1
ATOM 672 O O . ARG A 1 85 ? -30.881 17.891 20.848 1.00 79.62 85 ARG A O 1
ATOM 679 N N . VAL A 1 86 ? -31.291 17.146 22.928 1.00 80.50 86 VAL A N 1
ATOM 680 C CA . VAL A 1 86 ? -29.964 16.548 23.074 1.00 80.50 86 VAL A CA 1
ATOM 681 C C . VAL A 1 86 ? -29.841 15.435 22.004 1.00 80.50 86 VAL A C 1
ATOM 683 O O . VAL A 1 86 ? -30.841 14.770 21.701 1.00 80.50 86 VAL A O 1
ATOM 686 N N . PRO A 1 87 ? -28.664 15.231 21.382 1.00 76.44 87 PRO A N 1
ATOM 687 C CA . PRO A 1 87 ? -28.435 14.119 20.456 1.00 76.44 87 PRO A CA 1
ATOM 688 C C . PRO A 1 87 ? -28.399 12.774 21.184 1.00 76.44 87 PRO A C 1
ATOM 690 O O . PRO A 1 87 ? -27.806 12.675 22.264 1.00 76.44 87 PRO A O 1
ATOM 693 N N . ARG A 1 88 ? -29.041 11.742 20.616 1.00 76.44 88 ARG A N 1
ATOM 694 C CA . ARG A 1 88 ? -29.083 10.382 21.192 1.00 76.44 88 ARG A CA 1
ATOM 695 C C . ARG A 1 88 ? -27.672 9.862 21.513 1.00 76.44 88 ARG A C 1
ATOM 697 O O . ARG A 1 88 ? -26.729 10.256 20.826 1.00 76.44 88 ARG A O 1
ATOM 704 N N . PRO A 1 89 ? -27.521 8.969 22.512 1.00 79.31 89 PRO A N 1
ATOM 705 C CA . PRO A 1 89 ? -26.216 8.402 22.822 1.00 79.31 89 PRO A CA 1
ATOM 706 C C . PRO A 1 89 ? -25.675 7.656 21.599 1.00 79.31 89 PRO A C 1
ATOM 708 O O . PRO A 1 89 ? -26.445 7.071 20.839 1.00 79.31 89 PRO A O 1
ATOM 711 N N . LEU A 1 90 ? -24.364 7.713 21.390 1.00 80.06 90 LEU A N 1
ATOM 712 C CA . LEU A 1 90 ? -23.687 7.096 20.255 1.00 80.06 90 LEU A CA 1
ATOM 713 C C . LEU A 1 90 ? -22.683 6.075 20.781 1.00 80.06 90 LEU A C 1
ATOM 715 O O . LEU A 1 90 ? -21.867 6.389 21.644 1.00 80.06 90 LEU A O 1
ATOM 719 N N . LEU A 1 91 ? -22.748 4.864 20.249 1.00 81.38 91 LEU A N 1
ATOM 720 C CA . LEU A 1 91 ? -21.797 3.792 20.492 1.00 81.38 91 LEU A CA 1
ATOM 721 C C . LEU A 1 91 ? -20.965 3.590 19.232 1.00 81.38 91 LEU A C 1
ATOM 723 O O . LEU A 1 91 ? -21.512 3.306 18.167 1.00 81.38 91 LEU A O 1
ATOM 727 N N . LEU A 1 92 ? -19.652 3.748 19.368 1.00 82.94 92 LEU A N 1
ATOM 728 C CA . LEU A 1 92 ? -18.677 3.512 18.310 1.00 82.94 92 LEU A CA 1
ATOM 729 C C . LEU A 1 92 ? -17.954 2.206 18.629 1.00 82.94 92 LEU A C 1
ATOM 731 O O . LEU A 1 92 ? -17.260 2.124 19.642 1.00 82.94 92 LEU A O 1
ATOM 735 N N . LEU A 1 93 ? -18.169 1.179 17.810 1.00 83.50 93 LEU A N 1
ATOM 736 C CA . LEU A 1 93 ? -17.572 -0.139 18.008 1.00 83.50 93 LEU A CA 1
ATOM 737 C C . LEU A 1 93 ? -16.676 -0.485 16.827 1.00 83.50 93 LEU A C 1
ATOM 739 O O . LEU A 1 93 ? -17.156 -0.683 15.712 1.00 83.50 93 LEU A O 1
ATOM 743 N N . ASP A 1 94 ? -15.384 -0.623 17.086 1.00 80.94 94 ASP A N 1
ATOM 744 C CA . ASP A 1 94 ? -14.442 -1.082 16.076 1.00 80.94 94 ASP A CA 1
ATOM 745 C C . ASP A 1 94 ? -14.294 -2.606 16.085 1.00 80.94 94 ASP A C 1
ATOM 747 O O . ASP A 1 94 ? -14.631 -3.296 17.049 1.00 80.94 94 ASP A O 1
ATOM 751 N N . ASN A 1 95 ? -13.746 -3.145 14.997 1.00 78.88 95 ASN A N 1
ATOM 752 C CA . ASN A 1 95 ? -13.346 -4.548 14.886 1.00 78.88 95 ASN A CA 1
ATOM 753 C C . ASN A 1 95 ? -14.489 -5.575 14.972 1.00 78.88 95 ASN A C 1
ATOM 755 O O . ASN A 1 95 ? -14.271 -6.727 15.365 1.00 78.88 95 ASN A O 1
ATOM 759 N N . VAL A 1 96 ? -15.697 -5.221 14.516 1.00 82.75 96 VAL A N 1
ATOM 760 C CA . VAL A 1 96 ? -16.851 -6.148 14.549 1.00 82.75 96 VAL A CA 1
ATOM 761 C C . VAL A 1 96 ? -16.727 -7.341 13.591 1.00 82.75 96 VAL A C 1
ATOM 763 O O . VAL A 1 96 ? -17.485 -8.301 13.676 1.00 82.75 96 VAL A O 1
ATOM 766 N N . HIS A 1 97 ? -15.740 -7.307 12.696 1.00 77.56 97 HIS A N 1
ATOM 767 C CA . HIS A 1 97 ? -15.356 -8.413 11.818 1.00 77.56 97 HIS A CA 1
ATOM 768 C C . HIS A 1 97 ? -14.551 -9.511 12.537 1.00 77.56 97 HIS A C 1
ATOM 770 O O . HIS A 1 97 ? -14.372 -10.595 11.985 1.00 77.56 97 HIS A O 1
ATOM 776 N N . THR A 1 98 ? -14.051 -9.269 13.749 1.00 80.31 98 THR A N 1
ATOM 777 C CA . THR A 1 98 ? -13.342 -10.293 14.533 1.00 80.31 98 THR A CA 1
ATOM 778 C C . THR A 1 98 ? -14.331 -11.308 15.122 1.00 80.31 98 THR A C 1
ATOM 780 O O . THR A 1 98 ? -15.517 -10.998 15.257 1.00 80.31 98 THR A O 1
ATOM 783 N N . PRO A 1 99 ? -13.902 -12.527 15.508 1.00 82.00 99 PRO A N 1
ATOM 784 C CA . PRO A 1 99 ? -14.791 -13.489 16.165 1.00 82.00 99 PRO A CA 1
ATOM 785 C C . PRO A 1 99 ? -15.480 -12.926 17.417 1.00 82.00 99 PRO A C 1
ATOM 787 O O . PRO A 1 99 ? -16.685 -13.104 17.581 1.00 82.00 99 PRO A O 1
ATOM 790 N N . LEU A 1 100 ? -14.735 -12.196 18.255 1.00 85.31 100 LEU A N 1
ATOM 791 C CA . LEU A 1 100 ? -15.279 -11.546 19.449 1.00 85.31 100 LEU A CA 1
ATOM 792 C C . LEU A 1 100 ? -16.228 -10.402 19.080 1.00 85.31 100 LEU A C 1
ATOM 794 O O . LEU A 1 100 ? -17.322 -10.315 19.629 1.00 85.31 100 LEU A O 1
ATOM 798 N N . GLY A 1 101 ? -15.842 -9.564 18.116 1.00 87.50 101 GLY A N 1
ATOM 799 C CA . GLY A 1 101 ? -16.680 -8.473 17.624 1.00 87.50 101 GLY A CA 1
ATOM 800 C C . GLY A 1 101 ? -18.019 -8.962 17.066 1.00 87.50 101 GLY A C 1
ATOM 801 O O . GLY A 1 101 ? -19.058 -8.389 17.386 1.00 87.50 101 GLY A O 1
ATOM 802 N N . ARG A 1 102 ? -18.020 -10.076 16.318 1.00 86.12 102 ARG A N 1
ATOM 803 C CA . ARG A 1 102 ? -19.250 -10.738 15.854 1.00 86.12 102 ARG A CA 1
ATOM 804 C C . ARG A 1 102 ? -20.107 -11.229 17.014 1.00 86.12 102 ARG A C 1
ATOM 806 O O . ARG A 1 102 ? -21.303 -10.972 17.014 1.00 86.12 102 ARG A O 1
ATOM 813 N N . ALA A 1 103 ? -19.508 -11.880 18.011 1.00 88.00 103 ALA A N 1
ATOM 814 C CA . ALA A 1 103 ? -20.241 -12.362 19.181 1.00 88.00 103 ALA A CA 1
ATOM 815 C C . ALA A 1 103 ? -20.905 -11.212 19.961 1.00 88.00 103 ALA A C 1
ATOM 817 O O . ALA A 1 103 ? -22.085 -11.301 20.302 1.00 88.00 103 ALA A O 1
ATOM 818 N N . VAL A 1 104 ? -20.181 -10.108 20.175 1.00 89.38 104 VAL A N 1
ATOM 819 C CA . VAL A 1 104 ? -20.712 -8.899 20.825 1.00 89.38 104 VAL A CA 1
ATOM 820 C C . VAL A 1 104 ? -21.843 -8.286 19.999 1.00 89.38 104 VAL A C 1
ATOM 822 O O . VAL A 1 104 ? -22.890 -7.963 20.554 1.00 89.38 104 VAL A O 1
ATOM 825 N N . MET A 1 105 ? -21.676 -8.165 18.678 1.00 87.62 105 MET A N 1
ATOM 826 C CA . MET A 1 105 ? -22.711 -7.610 17.801 1.00 87.62 105 MET A CA 1
ATOM 827 C C . MET A 1 105 ? -23.961 -8.481 17.720 1.00 87.62 105 MET A C 1
ATOM 829 O O . MET A 1 105 ? -25.077 -7.958 17.743 1.00 87.62 105 MET A O 1
ATOM 833 N N . ASP A 1 106 ? -23.799 -9.798 17.667 1.00 87.56 106 ASP A N 1
ATOM 834 C CA . ASP A 1 106 ? -24.913 -10.742 17.674 1.00 87.56 106 ASP A CA 1
ATOM 835 C C . ASP A 1 106 ? -25.678 -10.688 18.998 1.00 87.56 106 ASP A C 1
ATOM 837 O O . ASP A 1 106 ? -26.906 -10.761 19.004 1.00 87.56 106 ASP A O 1
ATOM 841 N N . ALA A 1 107 ? -24.977 -10.556 20.124 1.00 90.50 107 ALA A N 1
ATOM 842 C CA . ALA A 1 107 ? -25.612 -10.414 21.427 1.00 90.50 107 ALA A CA 1
ATOM 843 C C . ALA A 1 107 ? -26.328 -9.059 21.549 1.00 90.50 107 ALA A C 1
ATOM 845 O O . ALA A 1 107 ? -27.496 -9.019 21.938 1.00 90.50 107 ALA A O 1
ATOM 846 N N . LEU A 1 108 ? -25.675 -7.967 21.136 1.00 89.56 108 LEU A N 1
ATOM 847 C CA . LEU A 1 108 ? -26.232 -6.615 21.176 1.00 89.56 108 LEU A CA 1
ATOM 848 C C . LEU A 1 108 ? -27.496 -6.515 20.324 1.00 89.56 108 LEU A C 1
ATOM 850 O O . LEU A 1 108 ? -28.524 -6.078 20.823 1.00 89.56 108 LEU A O 1
ATOM 854 N N . THR A 1 109 ? -27.455 -6.958 19.067 1.00 87.81 109 THR A N 1
ATOM 855 C CA . THR A 1 109 ? -28.608 -6.886 18.150 1.00 87.81 109 THR A CA 1
ATOM 856 C C . THR A 1 109 ? -29.790 -7.735 18.611 1.00 87.81 109 THR A C 1
ATOM 858 O O . THR A 1 109 ? -30.934 -7.307 18.448 1.00 87.81 109 THR A O 1
ATOM 861 N N . ARG A 1 110 ? -29.545 -8.900 19.229 1.00 88.12 110 ARG A N 1
ATOM 862 C CA . ARG A 1 110 ? -30.602 -9.727 19.835 1.00 88.12 110 ARG A CA 1
ATOM 863 C C . ARG A 1 110 ? -31.250 -9.036 21.023 1.00 88.12 110 ARG A C 1
ATOM 865 O O . ARG A 1 110 ? -32.460 -8.871 21.012 1.00 88.12 110 ARG A O 1
ATOM 872 N N . VAL A 1 111 ? -30.462 -8.560 21.990 1.00 89.12 111 VAL A N 1
ATOM 873 C CA . VAL A 1 111 ? -30.990 -7.816 23.150 1.00 89.12 111 VAL A CA 1
ATOM 874 C C . VAL A 1 111 ? -31.767 -6.589 22.678 1.00 89.12 111 VAL A C 1
ATOM 876 O O . VAL A 1 111 ? -32.869 -6.312 23.137 1.00 89.12 111 VAL A O 1
ATOM 879 N N . TRP A 1 112 ? -31.238 -5.886 21.683 1.00 86.31 112 TRP A N 1
ATOM 880 C CA . TRP A 1 112 ? -31.892 -4.734 21.085 1.00 86.31 112 TRP A CA 1
ATOM 881 C C . TRP A 1 112 ? -33.217 -5.092 20.399 1.00 86.31 112 TRP A C 1
ATOM 883 O O . TRP A 1 112 ? -34.162 -4.301 20.398 1.00 86.31 112 TRP A O 1
ATOM 893 N N . HIS A 1 113 ? -33.323 -6.278 19.813 1.00 85.56 113 HIS A N 1
ATOM 894 C CA . HIS A 1 113 ? -34.579 -6.762 19.267 1.00 85.56 113 HIS A CA 1
ATOM 895 C C . HIS A 1 113 ? -35.549 -7.172 20.379 1.00 85.56 113 HIS A C 1
ATOM 897 O O . HIS A 1 113 ? -36.670 -6.678 20.385 1.00 85.56 113 HIS A O 1
ATOM 903 N N . ASP A 1 114 ? -35.122 -8.004 21.323 1.00 86.12 114 ASP A N 1
ATOM 904 C CA . ASP A 1 114 ? -35.992 -8.688 22.285 1.00 86.12 114 ASP A CA 1
ATOM 905 C C . ASP A 1 114 ? -36.493 -7.778 23.417 1.00 86.12 114 ASP A C 1
ATOM 907 O O . ASP A 1 114 ? -37.650 -7.889 23.828 1.00 86.12 114 ASP A O 1
ATOM 911 N N . GLU A 1 115 ? -35.661 -6.847 23.891 1.00 84.12 115 GLU A N 1
ATOM 912 C CA . GLU A 1 115 ? -36.006 -5.943 24.991 1.00 84.12 115 GLU A CA 1
ATOM 913 C C . GLU A 1 115 ? -37.043 -4.881 24.569 1.00 84.12 115 GLU A C 1
ATOM 915 O O . GLU A 1 115 ? -37.108 -4.484 23.396 1.00 84.12 115 GLU A O 1
ATOM 920 N N . PRO A 1 116 ? -37.849 -4.359 25.513 1.00 77.50 116 PRO A N 1
ATOM 921 C CA . PRO A 1 116 ? -38.807 -3.294 25.236 1.00 77.50 116 PRO A CA 1
ATOM 922 C C . PRO A 1 116 ? -38.153 -2.046 24.618 1.00 77.50 116 PRO A C 1
ATOM 924 O O . PRO A 1 116 ? -36.964 -1.749 24.780 1.00 77.50 116 PRO A O 1
ATOM 927 N N . VAL A 1 117 ? -38.940 -1.293 23.847 1.00 70.81 117 VAL A N 1
ATOM 928 C CA . VAL A 1 117 ? -38.446 -0.113 23.126 1.00 70.81 117 VAL A CA 1
ATOM 929 C C . VAL A 1 117 ? -38.351 1.078 24.085 1.00 70.81 117 VAL A C 1
ATOM 931 O O . VAL A 1 117 ? -39.341 1.757 24.341 1.00 70.81 117 VAL A O 1
ATOM 934 N N . ARG A 1 118 ? -37.145 1.346 24.600 1.00 78.75 118 ARG A N 1
ATOM 935 C CA . ARG A 1 118 ? -36.765 2.604 25.275 1.00 78.75 118 ARG A CA 1
ATOM 936 C C . ARG A 1 118 ? -35.816 3.436 24.399 1.00 78.75 118 ARG A C 1
ATOM 938 O O . ARG A 1 118 ? -35.565 3.090 23.240 1.00 78.75 118 ARG A O 1
ATOM 945 N N . THR A 1 119 ? -35.297 4.550 24.924 1.00 74.25 119 THR A N 1
ATOM 946 C CA . THR A 1 119 ? -34.256 5.327 24.235 1.00 74.25 119 THR A CA 1
ATOM 947 C C . THR A 1 119 ? -33.040 4.443 23.995 1.00 74.25 119 THR A C 1
ATOM 949 O O . THR A 1 119 ? -32.414 3.974 24.935 1.00 74.25 119 THR A O 1
ATOM 952 N N . ARG A 1 120 ? -32.710 4.222 22.724 1.00 76.19 120 ARG A N 1
ATOM 953 C CA . ARG A 1 120 ? -31.597 3.370 22.306 1.00 76.19 120 ARG A CA 1
ATOM 954 C C . ARG A 1 120 ? -30.477 4.223 21.711 1.00 76.19 120 ARG A C 1
ATOM 956 O O . ARG A 1 120 ? -30.797 5.190 21.001 1.00 76.19 120 ARG A O 1
ATOM 963 N N . PRO A 1 121 ? -29.203 3.890 21.981 1.00 77.19 121 PRO A N 1
ATOM 964 C CA . PRO A 1 121 ? -28.086 4.571 21.348 1.00 77.19 121 PRO A CA 1
ATOM 965 C C . PRO A 1 121 ? -28.101 4.335 19.835 1.00 77.19 121 PRO A C 1
ATOM 967 O O . PRO A 1 121 ? -28.535 3.287 19.373 1.00 77.19 121 PRO A O 1
ATOM 970 N N . GLY A 1 122 ? -27.613 5.288 19.046 1.00 77.12 122 GLY A N 1
ATOM 971 C CA . GLY A 1 122 ? -27.137 4.959 17.706 1.00 77.12 122 GLY A CA 1
ATOM 972 C C . GLY A 1 122 ? -25.884 4.100 17.849 1.00 77.12 122 GLY A C 1
ATOM 973 O O . GLY A 1 122 ? -25.013 4.440 18.643 1.00 77.12 122 GLY A O 1
ATOM 974 N N . VAL A 1 123 ? -25.783 2.990 17.123 1.00 75.56 123 VAL A N 1
ATOM 975 C CA . VAL A 1 123 ? -24.568 2.164 17.111 1.00 75.56 123 VAL A CA 1
ATOM 976 C C . VAL A 1 123 ? -23.959 2.255 15.725 1.00 75.56 123 VAL A C 1
ATOM 978 O O . VAL A 1 123 ? -24.587 1.881 14.736 1.00 75.56 123 VAL A O 1
ATOM 981 N N . VAL A 1 124 ? -22.739 2.773 15.664 1.00 74.75 124 VAL A N 1
ATOM 982 C CA . VAL A 1 124 ? -21.908 2.792 14.464 1.00 74.75 124 VAL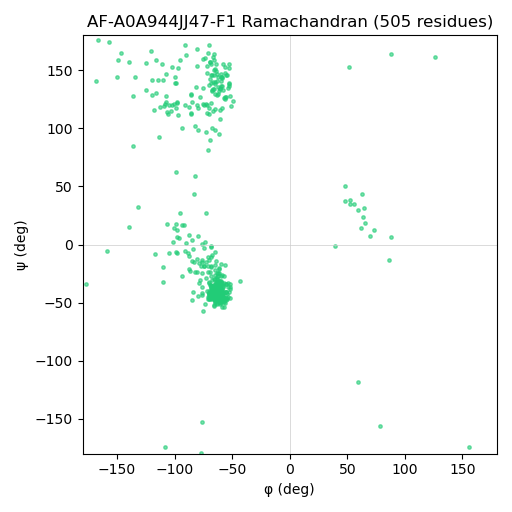 A CA 1
ATOM 983 C C . VAL A 1 124 ? -20.809 1.772 14.677 1.00 74.75 124 VAL A C 1
ATOM 985 O O . VAL A 1 124 ? -20.120 1.787 15.696 1.00 74.75 124 VAL A O 1
ATOM 988 N N . VAL A 1 125 ? -20.670 0.872 13.711 1.00 77.50 125 VAL A N 1
ATOM 989 C CA . VAL A 1 125 ? -19.692 -0.206 13.779 1.00 77.50 125 VAL A CA 1
ATOM 990 C C . VAL A 1 125 ? -18.719 -0.121 12.626 1.00 77.50 125 VAL A C 1
ATOM 992 O O . VAL A 1 125 ? -19.126 0.167 11.500 1.00 77.50 125 VAL A O 1
ATOM 995 N N . THR A 1 126 ? -17.451 -0.415 12.889 1.00 75.25 126 THR A N 1
ATOM 996 C CA . THR A 1 126 ? -16.427 -0.509 11.851 1.00 75.25 126 THR A CA 1
ATOM 997 C C . THR A 1 126 ? -15.910 -1.939 11.728 1.00 75.25 126 THR A C 1
ATOM 999 O O . THR A 1 126 ? -15.752 -2.692 12.697 1.00 75.25 126 THR A O 1
ATOM 1002 N N . ALA A 1 127 ? -15.672 -2.341 10.488 1.00 72.75 127 ALA A N 1
ATOM 1003 C CA . ALA A 1 127 ? -15.165 -3.647 10.117 1.00 72.75 127 ALA A CA 1
ATOM 1004 C C . ALA A 1 127 ? -14.049 -3.468 9.087 1.00 72.75 127 ALA A C 1
ATOM 1006 O O . ALA A 1 127 ? -14.151 -2.594 8.227 1.00 72.75 127 ALA A O 1
ATOM 1007 N N . LEU A 1 128 ? -13.021 -4.318 9.145 1.00 68.25 128 LEU A N 1
ATOM 1008 C CA . LEU A 1 128 ? -12.127 -4.497 8.010 1.00 68.25 128 LEU A CA 1
ATOM 1009 C C . LEU A 1 128 ? -12.930 -5.226 6.934 1.00 68.25 128 LEU A C 1
ATOM 1011 O O . LEU A 1 128 ? -13.368 -6.360 7.130 1.00 68.25 128 LEU A O 1
ATOM 1015 N N . ALA A 1 129 ? -13.204 -4.533 5.839 1.00 60.47 129 ALA A N 1
ATOM 1016 C CA . ALA A 1 129 ? -13.904 -5.079 4.693 1.00 60.47 129 ALA A CA 1
ATOM 1017 C C . ALA A 1 129 ? -13.424 -4.362 3.433 1.00 60.47 129 ALA A C 1
ATOM 1019 O O . ALA A 1 129 ? -13.181 -3.154 3.456 1.00 60.47 129 ALA A O 1
ATOM 1020 N N . ALA A 1 130 ? -13.331 -5.104 2.331 1.00 51.59 130 ALA A N 1
ATOM 1021 C CA . ALA A 1 130 ? -13.361 -4.487 1.016 1.00 51.59 130 ALA A CA 1
ATOM 1022 C C . ALA A 1 130 ? -14.731 -3.818 0.828 1.00 51.59 130 ALA A C 1
ATOM 1024 O O . ALA A 1 130 ? -15.754 -4.361 1.261 1.00 51.59 130 ALA A O 1
ATOM 1025 N N . GLU A 1 131 ? -14.752 -2.642 0.207 1.00 49.09 131 GLU A N 1
ATOM 1026 C CA . GLU A 1 131 ? -16.000 -2.004 -0.201 1.00 49.09 131 GLU A CA 1
ATOM 1027 C C . GLU A 1 131 ? -16.778 -2.992 -1.091 1.00 49.09 131 GLU A C 1
ATOM 1029 O O . GLU A 1 131 ? -16.191 -3.575 -2.008 1.00 49.09 131 GLU A O 1
ATOM 1034 N N . PRO A 1 132 ? -18.054 -3.298 -0.793 1.00 46.09 132 PRO A N 1
ATOM 1035 C CA . PRO A 1 132 ? -18.789 -4.274 -1.582 1.00 46.09 132 PRO A CA 1
ATOM 1036 C C . PRO A 1 132 ? -18.914 -3.780 -3.030 1.00 46.09 132 PRO A C 1
ATOM 1038 O O . PRO A 1 132 ? -19.361 -2.663 -3.267 1.00 46.09 132 PRO A O 1
ATOM 1041 N N . ALA A 1 133 ? -18.557 -4.637 -3.996 1.00 41.00 133 ALA A N 1
ATOM 1042 C CA . ALA A 1 133 ? -18.571 -4.329 -5.434 1.00 41.00 133 ALA A CA 1
ATOM 1043 C C . ALA A 1 133 ? -19.957 -3.930 -5.977 1.00 41.00 133 ALA A C 1
ATOM 1045 O O . ALA A 1 133 ? -20.069 -3.364 -7.061 1.00 41.00 133 ALA A O 1
ATOM 1046 N N . VAL A 1 134 ? -21.018 -4.231 -5.227 1.00 42.31 134 VAL A N 1
ATOM 1047 C CA . VAL A 1 134 ? -22.386 -3.820 -5.525 1.00 42.31 134 VAL A CA 1
ATOM 1048 C C . VAL A 1 134 ? -23.010 -3.328 -4.218 1.00 42.31 134 VAL A C 1
ATOM 1050 O O . VAL A 1 134 ? -22.967 -4.066 -3.226 1.00 42.31 134 VAL A O 1
ATOM 1053 N N . PRO A 1 135 ? -23.599 -2.119 -4.170 1.00 48.53 135 PRO A N 1
ATOM 1054 C CA . PRO A 1 135 ? -24.413 -1.728 -3.029 1.00 48.53 135 PRO A CA 1
ATOM 1055 C C . PRO A 1 135 ? -25.531 -2.763 -2.859 1.00 48.53 135 PRO A C 1
ATOM 1057 O O . PRO A 1 135 ? -26.258 -3.068 -3.804 1.00 48.53 135 PRO A O 1
ATOM 1060 N N . GLY A 1 136 ? -25.659 -3.337 -1.659 1.00 49.03 136 GLY A N 1
ATOM 1061 C CA . GLY A 1 136 ? -26.791 -4.206 -1.335 1.00 49.03 136 GLY A CA 1
ATOM 1062 C C . GLY A 1 136 ? -28.128 -3.509 -1.644 1.00 49.03 136 GLY A C 1
ATOM 1063 O O . GLY A 1 136 ? -28.178 -2.274 -1.646 1.00 49.03 136 GLY A O 1
ATOM 1064 N N . PRO A 1 137 ? -29.203 -4.282 -1.888 1.00 46.97 137 PRO A N 1
ATOM 1065 C CA . PRO A 1 137 ? -30.437 -3.822 -2.534 1.00 46.97 137 PRO A CA 1
ATOM 1066 C C . PRO A 1 137 ? -30.971 -2.535 -1.904 1.00 46.97 137 PRO A C 1
ATOM 1068 O O . PRO A 1 137 ? -31.195 -2.544 -0.700 1.00 46.97 137 PRO A O 1
ATOM 1071 N N . GLU A 1 138 ? -31.149 -1.476 -2.710 1.00 49.91 138 GLU A N 1
ATOM 1072 C CA . GLU A 1 138 ? -31.853 -0.178 -2.511 1.00 49.91 138 GLU A CA 1
ATOM 1073 C C . GLU A 1 138 ? -31.765 0.554 -1.143 1.00 49.91 138 GLU A C 1
ATOM 1075 O O . GLU A 1 138 ? -32.288 1.653 -0.992 1.00 49.91 138 GLU A O 1
ATOM 1080 N N . ASN A 1 139 ? -31.079 0.003 -0.141 1.00 49.06 139 ASN A N 1
ATOM 1081 C CA . ASN A 1 139 ? -31.178 0.364 1.274 1.00 49.06 139 ASN A CA 1
ATOM 1082 C C . ASN A 1 139 ? -29.816 0.382 2.001 1.00 49.06 139 ASN A C 1
ATOM 1084 O O . ASN A 1 139 ? -29.774 0.411 3.232 1.00 49.06 139 ASN A O 1
ATOM 1088 N N . THR A 1 140 ? -28.701 0.383 1.267 1.00 52.25 140 THR A N 1
ATOM 1089 C CA . THR A 1 140 ? -27.362 0.576 1.849 1.00 52.25 140 THR A CA 1
ATOM 1090 C C . THR A 1 140 ? -26.919 2.007 1.566 1.00 52.25 140 THR A C 1
ATOM 1092 O O . THR A 1 140 ? -26.852 2.398 0.401 1.00 52.25 140 THR A O 1
ATOM 1095 N N . ALA A 1 141 ? -26.645 2.810 2.600 1.00 52.78 141 ALA A N 1
ATOM 1096 C CA . ALA A 1 141 ? -26.133 4.158 2.365 1.00 52.78 141 ALA A CA 1
ATOM 1097 C C . ALA A 1 141 ? -24.711 4.081 1.764 1.00 52.78 141 ALA A C 1
ATOM 1099 O O . ALA A 1 141 ? -23.967 3.158 2.104 1.00 52.78 141 ALA A O 1
ATOM 1100 N N . PRO A 1 142 ? -24.323 5.011 0.873 1.00 60.16 142 PRO A N 1
ATOM 1101 C CA . PRO A 1 142 ? -23.192 4.800 -0.035 1.00 60.16 142 PRO A CA 1
ATOM 1102 C C . PRO A 1 142 ? -21.854 4.692 0.702 1.00 60.16 142 PRO A C 1
ATOM 1104 O O . PRO A 1 142 ? -20.987 3.924 0.316 1.00 60.16 142 PRO A O 1
ATOM 1107 N N . SER A 1 143 ? -21.694 5.465 1.777 1.00 68.12 143 SER A N 1
ATOM 1108 C CA . SER A 1 143 ? -20.560 5.409 2.701 1.00 68.12 143 SER A CA 1
ATOM 1109 C C . SER A 1 143 ? -20.881 6.192 3.974 1.00 68.12 143 SER A C 1
ATOM 1111 O O . SER A 1 143 ? -21.909 6.874 4.055 1.00 68.12 143 SER A O 1
ATOM 1113 N N . THR A 1 144 ? -19.973 6.173 4.953 1.00 71.50 144 THR A N 1
ATOM 1114 C CA . THR A 1 144 ? -20.051 7.061 6.126 1.00 71.50 144 THR A CA 1
ATOM 1115 C C . THR A 1 144 ? -20.119 8.560 5.777 1.00 71.50 144 THR A C 1
ATOM 1117 O O . THR A 1 144 ? -20.552 9.337 6.624 1.00 71.50 144 THR A O 1
ATOM 1120 N N . ARG A 1 145 ? -19.763 8.988 4.550 1.00 71.62 145 ARG A N 1
ATOM 1121 C CA . ARG A 1 145 ? -19.842 10.400 4.105 1.00 71.62 145 ARG A CA 1
ATOM 1122 C C . ARG A 1 145 ? -21.246 10.863 3.737 1.00 71.62 145 ARG A C 1
ATOM 1124 O O . ARG A 1 145 ? -21.547 12.046 3.843 1.00 71.62 145 ARG A O 1
ATOM 1131 N N . SER A 1 146 ? -22.085 9.957 3.250 1.00 66.00 146 SER A N 1
ATOM 1132 C CA . SER A 1 146 ? -23.364 10.296 2.615 1.00 66.00 146 SER A CA 1
ATOM 1133 C C . SER A 1 146 ? -24.512 9.451 3.153 1.00 66.00 146 SER A C 1
ATOM 1135 O O . SER A 1 146 ? -25.482 9.172 2.453 1.00 66.00 146 SER A O 1
ATOM 1137 N N . ALA A 1 147 ? -24.440 9.081 4.433 1.00 65.44 147 ALA A N 1
ATOM 1138 C CA . ALA A 1 147 ? -25.451 8.277 5.110 1.00 65.44 147 ALA A CA 1
ATOM 1139 C C . ALA A 1 147 ? -26.769 9.024 5.407 1.00 65.44 147 ALA A C 1
ATOM 1141 O O . ALA A 1 147 ? -27.467 8.688 6.359 1.00 65.44 147 ALA A O 1
ATOM 1142 N N . ALA A 1 148 ? -27.134 10.042 4.626 1.00 58.34 148 ALA A N 1
ATOM 1143 C CA . ALA A 1 148 ? -28.438 10.693 4.714 1.00 58.34 148 ALA A CA 1
ATOM 1144 C C . ALA A 1 148 ? -29.452 9.914 3.856 1.00 58.34 148 ALA A C 1
ATOM 1146 O O . ALA A 1 148 ? -29.181 9.632 2.693 1.00 58.34 148 ALA A O 1
ATOM 1147 N N . GLY A 1 149 ? -30.615 9.543 4.408 1.00 60.88 149 GLY A N 1
ATOM 1148 C CA . GLY A 1 149 ? -31.648 8.841 3.634 1.00 60.88 149 GLY A CA 1
ATOM 1149 C C . GLY A 1 149 ? -32.627 7.988 4.455 1.00 60.88 149 GLY A C 1
ATOM 1150 O O . GLY A 1 149 ? -32.564 7.987 5.686 1.00 60.88 149 GLY A O 1
ATOM 1151 N N . PRO A 1 150 ? -33.522 7.231 3.788 1.00 58.25 150 PRO A N 1
ATOM 1152 C CA . PRO A 1 150 ? -34.579 6.420 4.416 1.00 58.25 150 PRO A CA 1
ATOM 1153 C C . PRO A 1 150 ? -34.054 5.205 5.207 1.00 58.25 150 PRO A C 1
ATOM 1155 O O . PRO A 1 150 ? -34.829 4.464 5.812 1.00 58.25 150 PRO A O 1
ATOM 1158 N N . PHE A 1 151 ? -32.735 5.002 5.225 1.00 60.53 151 PHE A N 1
ATOM 1159 C CA . PHE A 1 151 ? -32.043 3.952 5.975 1.00 60.53 151 PHE A CA 1
ATOM 1160 C C . PHE A 1 151 ? -32.182 4.125 7.498 1.00 60.53 151 PHE A C 1
ATOM 1162 O O . PHE A 1 151 ? -32.058 3.160 8.251 1.00 60.53 151 PHE A O 1
ATOM 1169 N N . TRP A 1 152 ? -32.481 5.344 7.961 1.00 66.31 152 TRP A N 1
ATOM 1170 C CA . TRP A 1 152 ? -32.769 5.633 9.364 1.00 66.31 152 TRP A CA 1
ATOM 1171 C C . TRP A 1 152 ? -34.224 5.298 9.689 1.00 66.31 152 TRP A C 1
ATOM 1173 O O . TRP A 1 152 ? -35.144 6.054 9.378 1.00 66.31 152 TRP A O 1
ATOM 1183 N N . ARG A 1 153 ? -34.440 4.152 10.337 1.00 64.62 153 ARG A N 1
ATOM 1184 C CA . ARG A 1 153 ? -35.777 3.673 10.715 1.00 64.62 153 ARG A CA 1
ATOM 1185 C C . ARG A 1 153 ? -36.082 3.987 12.176 1.00 64.62 153 ARG A C 1
ATOM 1187 O O . ARG A 1 153 ? -35.233 3.822 13.047 1.00 64.62 153 ARG A O 1
ATOM 1194 N N . GLN A 1 154 ? -37.317 4.410 12.447 1.00 60.72 154 GLN A N 1
ATOM 1195 C CA . GLN A 1 154 ? -37.819 4.582 13.817 1.00 60.72 154 GLN A CA 1
ATOM 1196 C C . GLN A 1 154 ? -38.567 3.345 14.344 1.00 60.72 154 GLN A C 1
ATOM 1198 O O . GLN A 1 154 ? -38.606 3.133 15.554 1.00 60.72 154 GLN A O 1
ATOM 1203 N N . GLY A 1 155 ? -39.158 2.536 13.457 1.00 68.50 155 GLY A N 1
ATOM 1204 C CA . GLY A 1 155 ? -39.909 1.331 13.823 1.00 68.50 155 GLY A CA 1
ATOM 1205 C C . GLY A 1 155 ? -39.018 0.121 14.114 1.00 68.50 155 GLY A C 1
ATOM 1206 O O . GLY A 1 155 ? -37.915 0.012 13.577 1.00 68.50 155 GLY A O 1
ATOM 1207 N N . ARG A 1 156 ? -39.514 -0.807 14.945 1.00 76.12 156 ARG A N 1
ATOM 1208 C CA . ARG A 1 156 ? -38.853 -2.094 15.209 1.00 76.12 156 ARG A CA 1
ATOM 1209 C C . ARG A 1 156 ? -38.897 -2.964 13.937 1.00 76.12 156 ARG A C 1
ATOM 1211 O O . ARG A 1 156 ? -39.995 -3.237 13.459 1.00 76.12 156 ARG A O 1
ATOM 1218 N N . PRO A 1 157 ? -37.748 -3.400 13.392 1.00 76.81 157 PRO A N 1
ATOM 1219 C CA . PRO A 1 157 ? -37.694 -4.334 12.277 1.00 76.81 157 PRO A CA 1
ATOM 1220 C C . PRO A 1 157 ? -38.157 -5.728 12.714 1.00 76.81 157 PRO A C 1
ATOM 1222 O O . PRO A 1 157 ? -38.062 -6.084 13.890 1.00 76.81 157 PRO A O 1
ATOM 1225 N N . GLU A 1 158 ? -38.605 -6.532 11.749 1.00 81.94 158 GLU A N 1
ATOM 1226 C CA . GLU A 1 158 ? -39.088 -7.903 11.976 1.00 81.94 158 GLU A CA 1
ATOM 1227 C C . GLU A 1 158 ? -38.013 -8.829 12.554 1.00 81.94 158 GLU A C 1
ATOM 1229 O O . GLU A 1 158 ? -38.320 -9.726 13.331 1.00 81.94 158 GLU A O 1
ATOM 1234 N N . THR A 1 159 ? -36.743 -8.594 12.218 1.00 81.94 159 THR A N 1
ATOM 1235 C CA . THR A 1 159 ? -35.610 -9.410 12.668 1.00 81.94 159 THR A CA 1
ATOM 1236 C C . THR A 1 159 ? -34.554 -8.562 13.369 1.00 81.94 159 THR A C 1
ATOM 1238 O O . THR A 1 159 ? -34.422 -7.364 13.110 1.00 81.94 159 THR A O 1
ATOM 1241 N N . ALA A 1 160 ? -33.750 -9.188 14.236 1.00 79.06 160 ALA A N 1
ATOM 1242 C CA . ALA A 1 160 ? -32.631 -8.526 14.911 1.00 79.06 160 ALA A CA 1
ATOM 1243 C C . ALA A 1 160 ? -31.604 -7.934 13.930 1.00 79.06 160 ALA A C 1
ATOM 1245 O O . ALA A 1 160 ? -31.094 -6.838 14.150 1.00 79.06 160 ALA A O 1
ATOM 1246 N N . ALA A 1 161 ? -31.358 -8.616 12.807 1.00 71.44 161 ALA A N 1
ATOM 1247 C CA . ALA A 1 161 ? -30.457 -8.142 11.759 1.00 71.44 161 ALA A CA 1
ATOM 1248 C C . ALA A 1 161 ? -30.942 -6.840 11.099 1.00 71.44 161 ALA A C 1
ATOM 1250 O O . ALA A 1 161 ? -30.121 -6.038 10.661 1.00 71.44 161 ALA A O 1
ATOM 1251 N N . GLY A 1 162 ? -32.257 -6.589 11.076 1.00 71.44 162 GLY A N 1
ATOM 1252 C CA . GLY A 1 162 ? -32.832 -5.361 10.524 1.00 71.44 162 GLY A CA 1
ATOM 1253 C C . GLY A 1 162 ? -32.500 -4.090 11.315 1.00 71.44 162 GLY A C 1
ATOM 1254 O O . GLY A 1 162 ? -32.792 -2.998 10.834 1.00 71.44 162 GLY A O 1
ATOM 1255 N N . TRP A 1 163 ? -31.897 -4.211 12.506 1.00 73.50 163 TRP A N 1
ATOM 1256 C CA . TRP A 1 163 ? -31.357 -3.077 13.266 1.00 73.50 163 TRP A CA 1
ATOM 1257 C C . TRP A 1 163 ? -29.974 -2.623 12.779 1.00 73.50 163 TRP A C 1
ATOM 1259 O O . TRP A 1 163 ? -29.508 -1.562 13.190 1.00 73.50 163 TRP A O 1
ATOM 1269 N N . VAL A 1 164 ? -29.301 -3.407 11.931 1.00 75.38 164 VAL A N 1
ATOM 1270 C CA . VAL A 1 164 ? -27.921 -3.142 11.512 1.00 75.38 164 VAL A CA 1
ATOM 1271 C C . VAL A 1 164 ? -27.898 -2.465 10.147 1.00 75.38 164 VAL A C 1
ATOM 1273 O O . VAL A 1 164 ? -28.257 -3.069 9.139 1.00 75.38 164 VAL A O 1
ATOM 1276 N N . LEU A 1 165 ? -27.380 -1.237 10.106 1.00 72.69 165 LEU A N 1
ATOM 1277 C CA . LEU A 1 165 ? -26.967 -0.578 8.871 1.00 72.69 165 LEU A CA 1
ATOM 1278 C C . LEU A 1 165 ? -25.456 -0.749 8.701 1.00 72.69 165 LEU A C 1
ATOM 1280 O O . LEU A 1 165 ? -24.679 -0.343 9.563 1.00 72.69 165 LEU A O 1
ATOM 1284 N N . ARG A 1 166 ? -25.033 -1.359 7.592 1.00 71.06 166 ARG A N 1
ATOM 1285 C CA . ARG A 1 166 ? -23.612 -1.529 7.262 1.00 71.06 166 ARG A CA 1
ATOM 1286 C C . ARG A 1 166 ? -23.192 -0.438 6.290 1.00 71.06 166 ARG A C 1
ATOM 1288 O O . ARG A 1 166 ? -23.780 -0.332 5.221 1.00 71.06 166 ARG A O 1
ATOM 1295 N N . LEU A 1 167 ? -22.182 0.340 6.665 1.00 71.00 167 LEU A N 1
ATOM 1296 C CA . LEU A 1 167 ? -21.617 1.405 5.840 1.00 71.00 167 LEU A CA 1
ATOM 1297 C C . LEU A 1 167 ? -20.111 1.175 5.696 1.00 71.00 167 LEU A C 1
ATOM 1299 O O . LEU A 1 167 ? -19.459 0.929 6.715 1.00 71.00 167 LEU A O 1
ATOM 1303 N N . PRO A 1 168 ? -19.539 1.261 4.484 1.00 69.69 168 PRO A N 1
ATOM 1304 C CA . PRO A 1 168 ? -18.092 1.278 4.346 1.00 69.69 168 PRO A CA 1
ATOM 1305 C C . PRO A 1 168 ? -17.532 2.548 4.999 1.0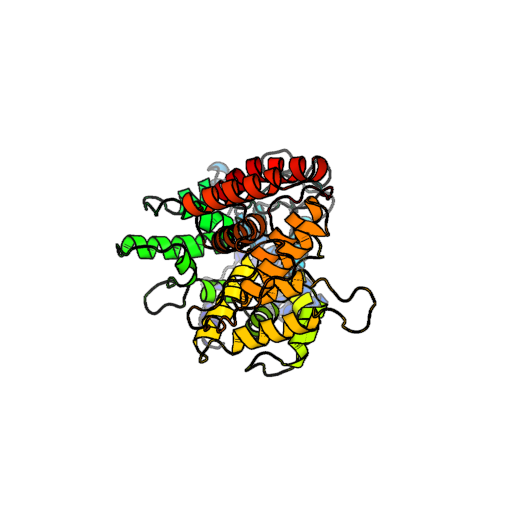0 69.69 168 PRO A C 1
ATOM 1307 O O . PRO A 1 168 ? -18.096 3.642 4.856 1.00 69.69 168 PRO A O 1
ATOM 1310 N N . LEU A 1 169 ? -16.420 2.398 5.726 1.00 74.69 169 LEU A N 1
ATOM 1311 C CA . LEU A 1 169 ? -15.674 3.539 6.245 1.00 74.69 169 LEU A CA 1
ATOM 1312 C C . LEU A 1 169 ? -15.005 4.237 5.064 1.00 74.69 169 LEU A C 1
ATOM 1314 O O . LEU A 1 169 ? -14.171 3.645 4.381 1.00 74.69 169 LEU A O 1
ATOM 1318 N N . ALA A 1 170 ? -15.380 5.487 4.822 1.00 78.38 170 ALA A N 1
ATOM 1319 C CA . ALA A 1 170 ? -14.828 6.221 3.702 1.00 78.38 170 ALA A CA 1
ATOM 1320 C C . ALA A 1 170 ? -13.323 6.469 3.880 1.00 78.38 170 ALA A C 1
ATOM 1322 O O . ALA A 1 170 ? -12.873 6.920 4.935 1.00 78.38 170 ALA A O 1
ATOM 1323 N N . GLN A 1 171 ? -12.560 6.210 2.820 1.00 84.00 171 GLN A N 1
ATOM 1324 C CA . GLN A 1 171 ? -11.154 6.592 2.742 1.00 84.00 171 GLN A CA 1
ATOM 1325 C C . GLN A 1 171 ? -11.024 8.118 2.735 1.00 84.00 171 GLN A C 1
ATOM 1327 O O . GLN A 1 171 ? -11.890 8.817 2.197 1.00 84.00 171 GLN A O 1
ATOM 1332 N N . LEU A 1 172 ? -9.954 8.630 3.342 1.00 90.38 172 LEU A N 1
ATOM 1333 C CA . LEU A 1 172 ? -9.616 10.047 3.304 1.00 90.38 172 LEU A CA 1
ATOM 1334 C C . LEU A 1 172 ? -9.219 10.454 1.887 1.00 90.38 172 LEU A C 1
ATOM 1336 O O . LEU A 1 172 ? -8.379 9.801 1.273 1.00 90.38 172 LEU A O 1
ATOM 1340 N N . GLY A 1 173 ? -9.789 11.553 1.406 1.00 91.62 173 GLY A N 1
ATOM 1341 C CA . GLY A 1 173 ? -9.344 12.225 0.196 1.00 91.62 173 GLY A CA 1
ATOM 1342 C C . GLY A 1 173 ? -8.130 13.118 0.453 1.00 91.62 173 GLY A C 1
ATOM 1343 O O . GLY A 1 173 ? -7.772 13.432 1.590 1.00 91.62 173 GLY A O 1
ATOM 1344 N N . LEU A 1 174 ? -7.507 13.583 -0.630 1.00 94.31 174 LEU A N 1
ATOM 1345 C CA . LEU A 1 174 ? -6.335 14.456 -0.557 1.00 94.31 174 LEU A CA 1
ATOM 1346 C C . LEU A 1 174 ? -6.604 15.755 0.219 1.00 94.31 174 LEU A C 1
ATOM 1348 O O . LEU A 1 174 ? -5.740 16.205 0.968 1.00 94.31 174 LEU A O 1
ATOM 1352 N N . ASP A 1 175 ? -7.774 16.369 0.042 1.00 95.12 175 ASP A N 1
ATOM 1353 C CA . ASP A 1 175 ? -8.089 17.635 0.711 1.00 95.12 175 ASP A CA 1
ATOM 1354 C C . ASP A 1 175 ? -8.241 17.465 2.224 1.00 95.12 175 ASP A C 1
ATOM 1356 O O . ASP A 1 175 ? -7.738 18.291 2.978 1.00 95.12 175 ASP A O 1
ATOM 1360 N N . GLU A 1 176 ? -8.773 16.338 2.689 1.00 95.38 176 GLU A N 1
ATOM 1361 C CA . GLU A 1 176 ? -8.829 16.037 4.123 1.00 95.38 176 GLU A CA 1
ATOM 1362 C C . GLU A 1 176 ? -7.436 15.783 4.699 1.00 95.38 176 GLU A C 1
ATOM 1364 O O . GLU A 1 176 ? -7.124 16.248 5.791 1.00 95.38 176 GLU A O 1
ATOM 1369 N N . VAL A 1 177 ? -6.550 15.114 3.950 1.00 96.88 177 VAL A N 1
ATOM 1370 C CA . VAL A 1 177 ? -5.143 14.975 4.360 1.00 96.88 177 VAL A CA 1
ATOM 1371 C C . VAL A 1 177 ? -4.469 16.348 4.471 1.00 96.88 177 VAL A C 1
ATOM 1373 O O . VAL A 1 177 ? -3.679 16.560 5.391 1.00 96.88 177 VAL A O 1
ATOM 1376 N N . LYS A 1 178 ? -4.793 17.309 3.593 1.00 96.38 178 LYS A N 1
ATOM 1377 C CA . LYS A 1 178 ? -4.321 18.700 3.734 1.00 96.38 178 LYS A CA 1
ATOM 1378 C C . LYS A 1 178 ? -4.905 19.365 4.983 1.00 96.38 178 LYS A C 1
ATOM 1380 O O . LYS A 1 178 ? -4.166 20.025 5.708 1.00 96.38 178 LYS A O 1
ATOM 1385 N N . GLU A 1 179 ? -6.193 19.177 5.262 1.00 96.12 179 GLU A N 1
ATOM 1386 C CA . GLU A 1 179 ? -6.861 19.733 6.447 1.00 96.12 179 GLU A CA 1
ATOM 1387 C C . GLU A 1 179 ? -6.272 19.206 7.763 1.00 96.12 179 GLU A C 1
ATOM 1389 O O . GLU A 1 179 ? -6.199 19.947 8.743 1.00 96.12 179 GLU A O 1
ATOM 1394 N N . MET A 1 180 ? -5.764 17.968 7.789 1.00 96.75 180 MET A N 1
ATOM 1395 C CA . MET A 1 180 ? -5.115 17.386 8.973 1.00 96.75 180 MET A CA 1
ATOM 1396 C C . MET A 1 180 ? -3.861 18.152 9.434 1.00 96.75 180 MET A C 1
ATOM 1398 O O . MET A 1 180 ? -3.472 18.042 10.603 1.00 96.75 180 MET A O 1
ATOM 1402 N N . PHE A 1 181 ? -3.236 18.947 8.559 1.00 96.38 181 PHE A N 1
ATOM 1403 C CA . PHE A 1 181 ? -2.139 19.846 8.936 1.00 96.38 181 PHE A CA 1
ATOM 1404 C C . PHE A 1 181 ? -2.616 21.085 9.713 1.00 96.38 181 PHE A C 1
ATOM 1406 O O . PHE A 1 181 ? -1.826 21.711 10.421 1.00 96.38 181 PHE A O 1
ATOM 1413 N N . GLY A 1 182 ? -3.905 21.427 9.648 1.00 94.50 182 GLY A N 1
ATOM 1414 C CA . GLY A 1 182 ? -4.461 22.616 10.285 1.00 94.50 182 GLY A CA 1
ATOM 1415 C C . GLY A 1 182 ? -3.795 23.892 9.768 1.00 94.50 182 GLY A C 1
ATOM 1416 O O . GLY A 1 182 ? -3.878 24.221 8.588 1.00 94.50 182 GLY A O 1
ATOM 1417 N N . THR A 1 183 ? -3.136 24.628 10.663 1.00 93.62 183 THR A N 1
ATOM 1418 C CA . THR A 1 183 ? -2.408 25.861 10.323 1.00 93.62 183 THR A CA 1
ATOM 1419 C C . THR A 1 183 ? -0.999 25.612 9.789 1.00 93.62 183 THR A C 1
ATOM 1421 O O . THR A 1 183 ? -0.400 26.532 9.231 1.00 93.62 183 THR A O 1
ATOM 1424 N N . ASP A 1 184 ? -0.462 24.403 9.972 1.00 94.06 184 ASP A N 1
ATOM 1425 C CA . ASP A 1 184 ? 0.899 24.060 9.566 1.00 94.06 184 ASP A CA 1
ATOM 1426 C C . ASP A 1 184 ? 0.994 24.017 8.028 1.00 94.06 184 ASP A C 1
ATOM 1428 O O . ASP A 1 184 ? 0.062 23.602 7.334 1.00 94.06 184 ASP A O 1
ATOM 1432 N N . ARG A 1 185 ? 2.120 24.482 7.476 1.00 90.62 185 ARG A N 1
ATOM 1433 C CA . ARG A 1 185 ? 2.353 24.570 6.026 1.00 90.62 185 ARG A CA 1
ATOM 1434 C C . ARG A 1 185 ? 3.461 23.592 5.625 1.00 90.62 185 ARG A C 1
ATOM 1436 O O . ARG A 1 185 ? 4.628 23.951 5.743 1.00 90.62 185 ARG A O 1
ATOM 1443 N N . PRO A 1 186 ? 3.128 22.355 5.216 1.00 93.00 186 PRO A N 1
ATOM 1444 C CA . PRO A 1 186 ? 4.134 21.399 4.772 1.00 93.00 186 PRO A CA 1
ATOM 1445 C C . PRO A 1 186 ? 4.682 21.765 3.387 1.00 93.00 186 PRO A C 1
ATOM 1447 O O . PRO A 1 186 ? 4.025 22.472 2.618 1.00 93.00 186 PRO A O 1
ATOM 1450 N N . GLU A 1 187 ? 5.852 21.219 3.053 1.00 90.81 187 GLU A N 1
ATOM 1451 C CA . GLU A 1 187 ? 6.450 21.342 1.720 1.00 90.81 187 GLU A CA 1
ATOM 1452 C C . GLU A 1 187 ? 5.492 20.839 0.617 1.00 90.81 187 GLU A C 1
ATOM 1454 O O . GLU A 1 187 ? 4.720 19.889 0.848 1.00 90.81 187 GLU A O 1
ATOM 1459 N N . PRO A 1 188 ? 5.525 21.425 -0.597 1.00 90.75 188 PRO A N 1
ATOM 1460 C CA . PRO A 1 188 ? 4.704 20.979 -1.718 1.00 90.75 188 PRO A CA 1
ATOM 1461 C C . PRO A 1 188 ? 4.853 19.477 -1.994 1.00 90.75 188 PRO A C 1
ATOM 1463 O O . PRO A 1 188 ? 5.948 18.927 -1.986 1.00 90.75 188 PRO A O 1
ATOM 1466 N N . GLY A 1 189 ? 3.736 18.791 -2.246 1.00 91.69 189 GLY A N 1
ATOM 1467 C CA . GLY A 1 189 ? 3.728 17.347 -2.507 1.00 91.69 189 GLY A CA 1
ATOM 1468 C C . GLY A 1 189 ? 3.664 16.465 -1.255 1.00 91.69 189 GLY A C 1
ATOM 1469 O O . GLY A 1 189 ? 3.320 15.292 -1.378 1.00 91.69 189 GLY A O 1
ATOM 1470 N N . THR A 1 190 ? 3.895 17.003 -0.050 1.00 95.56 190 THR A N 1
ATOM 1471 C CA . THR A 1 190 ? 3.855 16.208 1.194 1.00 95.56 190 THR A CA 1
ATOM 1472 C C . THR A 1 190 ? 2.489 15.558 1.425 1.00 95.56 190 THR A C 1
ATOM 1474 O O . THR A 1 190 ? 2.401 14.359 1.679 1.00 95.56 190 THR A O 1
ATOM 1477 N N . ALA A 1 191 ? 1.399 16.324 1.300 1.00 96.12 191 ALA A N 1
ATOM 1478 C CA . ALA A 1 191 ? 0.045 15.796 1.489 1.00 96.12 191 ALA A CA 1
ATOM 1479 C C . ALA A 1 191 ? -0.317 14.747 0.422 1.00 96.12 191 ALA A C 1
ATOM 1481 O O . ALA A 1 191 ? -0.945 13.740 0.741 1.00 96.12 191 ALA A O 1
ATOM 1482 N N . GLN A 1 192 ? 0.116 14.951 -0.828 1.00 95.25 192 GLN A N 1
ATOM 1483 C CA . GLN A 1 192 ? -0.063 13.996 -1.924 1.00 95.25 192 GLN A CA 1
ATOM 1484 C C . GLN A 1 192 ? 0.670 12.685 -1.643 1.00 95.25 192 GLN A C 1
ATOM 1486 O O . GLN A 1 192 ? 0.075 11.615 -1.787 1.00 95.25 192 GLN A O 1
ATOM 1491 N N . LEU A 1 193 ? 1.922 12.767 -1.184 1.00 95.69 193 LEU A N 1
ATOM 1492 C CA . LEU A 1 193 ? 2.706 11.598 -0.807 1.00 95.69 193 LEU A CA 1
ATOM 1493 C C . LEU A 1 193 ? 2.049 10.833 0.347 1.00 95.69 193 LEU A C 1
ATOM 1495 O O . LEU A 1 193 ? 1.891 9.618 0.258 1.00 95.69 193 LEU A O 1
ATOM 1499 N N . ILE A 1 194 ? 1.610 11.529 1.401 1.00 96.88 194 ILE A N 1
ATOM 1500 C CA . ILE A 1 194 ? 0.919 10.903 2.538 1.00 96.88 194 ILE A CA 1
ATOM 1501 C C . ILE A 1 194 ? -0.387 10.245 2.093 1.00 96.88 194 ILE A C 1
ATOM 1503 O O . ILE A 1 194 ? -0.655 9.105 2.468 1.00 96.88 194 ILE A O 1
ATOM 1507 N N . HIS A 1 195 ? -1.201 10.931 1.291 1.00 95.19 195 HIS A N 1
ATOM 1508 C CA . HIS A 1 195 ? -2.457 10.387 0.779 1.00 95.19 195 HIS A CA 1
ATOM 1509 C C . HIS A 1 195 ? -2.219 9.109 -0.036 1.00 95.19 195 HIS A C 1
ATOM 1511 O O . HIS A 1 195 ? -2.877 8.096 0.194 1.00 95.19 195 HIS A O 1
ATOM 1517 N N . ARG A 1 196 ? -1.222 9.127 -0.927 1.00 92.44 196 ARG A N 1
ATOM 1518 C CA . ARG A 1 196 ? -0.847 7.965 -1.734 1.00 92.44 196 ARG A CA 1
ATOM 1519 C C . ARG A 1 196 ? -0.321 6.816 -0.876 1.00 92.44 196 ARG A C 1
ATOM 1521 O O . ARG A 1 196 ? -0.805 5.698 -1.008 1.00 92.44 196 ARG A O 1
ATOM 1528 N N . LEU A 1 197 ? 0.639 7.083 0.010 1.00 93.94 197 LEU A N 1
ATOM 1529 C CA . LEU A 1 197 ? 1.236 6.055 0.861 1.00 93.94 197 LEU A CA 1
ATOM 1530 C C . LEU A 1 197 ? 0.212 5.464 1.830 1.00 93.94 197 LEU A C 1
ATOM 1532 O O . LEU A 1 197 ? 0.253 4.271 2.086 1.00 93.94 197 LEU A O 1
ATOM 1536 N N . SER A 1 198 ? -0.717 6.264 2.352 1.00 93.31 198 SER A N 1
ATOM 1537 C CA . SER A 1 198 ? -1.778 5.779 3.241 1.00 93.31 198 SER A CA 1
ATOM 1538 C C . SER A 1 198 ? -2.929 5.088 2.511 1.00 93.31 198 SER A C 1
ATOM 1540 O O . SER A 1 198 ? -3.722 4.423 3.176 1.00 93.31 198 SER A O 1
ATOM 1542 N N . ALA A 1 199 ? -3.051 5.255 1.187 1.00 88.62 199 ALA A N 1
ATOM 1543 C CA . ALA A 1 199 ? -4.229 4.866 0.409 1.00 88.62 199 ALA A CA 1
ATOM 1544 C C . ALA A 1 199 ? -5.544 5.356 1.059 1.00 88.62 199 ALA A C 1
ATOM 1546 O O . ALA A 1 199 ? -6.529 4.625 1.147 1.00 88.62 199 ALA A O 1
ATOM 1547 N N . GLY A 1 200 ? -5.516 6.564 1.635 1.00 88.12 200 GLY A N 1
ATOM 1548 C CA . GLY A 1 200 ? -6.645 7.158 2.357 1.00 88.12 200 GLY A CA 1
ATOM 1549 C C . GLY A 1 200 ? -6.991 6.500 3.704 1.00 88.12 200 GLY A C 1
ATOM 1550 O O . GLY A 1 200 ? -7.992 6.859 4.326 1.00 88.12 200 GLY A O 1
ATOM 1551 N N . ARG A 1 201 ? -6.187 5.557 4.215 1.00 88.19 201 ARG A N 1
ATOM 1552 C CA . ARG A 1 201 ? -6.396 4.957 5.545 1.00 88.19 201 ARG A CA 1
ATOM 1553 C C . ARG A 1 201 ? -6.055 5.969 6.638 1.00 88.19 201 ARG A C 1
ATOM 1555 O O . ARG A 1 201 ? -4.887 6.308 6.841 1.00 88.19 201 ARG A O 1
ATOM 1562 N N . ALA A 1 202 ? -7.072 6.395 7.386 1.00 89.38 202 ALA A N 1
ATOM 1563 C CA . ALA A 1 202 ? -6.962 7.479 8.362 1.00 89.38 202 ALA A CA 1
ATOM 1564 C C . ALA A 1 202 ? -5.871 7.266 9.422 1.00 89.38 202 ALA A C 1
ATOM 1566 O O . ALA A 1 202 ? -5.136 8.202 9.722 1.00 89.38 202 ALA A O 1
ATOM 1567 N N . GLY A 1 203 ? -5.712 6.042 9.941 1.00 89.25 203 GLY A N 1
ATOM 1568 C CA . GLY A 1 203 ? -4.664 5.734 10.921 1.00 89.25 203 GLY A CA 1
ATOM 1569 C C . GLY A 1 203 ? -3.254 5.977 10.375 1.00 89.25 203 GLY A C 1
ATOM 1570 O O . GLY A 1 203 ? -2.448 6.639 11.019 1.00 89.25 203 GLY A O 1
ATOM 1571 N N . ILE A 1 204 ? -2.984 5.525 9.145 1.00 94.25 204 ILE A N 1
ATOM 1572 C CA . ILE A 1 204 ? -1.676 5.689 8.497 1.00 94.25 204 ILE A CA 1
ATOM 1573 C C . ILE A 1 204 ? -1.428 7.163 8.159 1.00 94.25 204 ILE A C 1
ATOM 1575 O O . ILE A 1 204 ? -0.366 7.701 8.472 1.00 94.25 204 ILE A O 1
ATOM 1579 N N . ALA A 1 205 ? -2.424 7.830 7.564 1.00 96.31 205 ALA A N 1
ATOM 1580 C CA . ALA A 1 205 ? -2.344 9.249 7.231 1.00 96.31 205 ALA A CA 1
ATOM 1581 C C . ALA A 1 205 ? -2.089 10.105 8.479 1.00 96.31 205 ALA A C 1
ATOM 1583 O O . ALA A 1 205 ? -1.223 10.976 8.462 1.00 96.31 205 ALA A O 1
ATOM 1584 N N . HIS A 1 206 ? -2.788 9.826 9.583 1.00 95.38 206 HIS A N 1
ATOM 1585 C CA . HIS A 1 206 ? -2.633 10.563 10.832 1.00 95.38 206 HIS A CA 1
ATOM 1586 C C . HIS A 1 206 ? -1.225 10.439 11.398 1.00 95.38 206 HIS A C 1
ATOM 1588 O O . HIS A 1 206 ? -0.607 11.456 11.703 1.00 95.38 206 HIS A O 1
ATOM 1594 N N . THR A 1 207 ? -0.693 9.222 11.482 1.00 95.81 207 THR A N 1
ATOM 1595 C CA . THR A 1 207 ? 0.672 8.984 11.962 1.00 95.81 207 THR A CA 1
ATOM 1596 C C . THR A 1 207 ? 1.712 9.737 11.125 1.00 95.81 207 THR A C 1
ATOM 1598 O O . THR A 1 207 ? 2.583 10.397 11.690 1.00 95.81 207 THR A O 1
ATOM 1601 N N . LEU A 1 208 ? 1.589 9.711 9.793 1.00 96.50 208 LEU A N 1
ATOM 1602 C CA . LEU A 1 208 ? 2.493 10.434 8.890 1.00 96.50 208 LEU A CA 1
ATOM 1603 C C . LEU A 1 208 ? 2.373 11.958 9.039 1.00 96.50 208 LEU A C 1
ATOM 1605 O O . LEU A 1 208 ? 3.386 12.653 9.117 1.00 96.50 208 LEU A O 1
ATOM 1609 N N . VAL A 1 209 ? 1.145 12.485 9.117 1.00 96.62 209 VAL A N 1
ATOM 1610 C CA . VAL A 1 209 ? 0.904 13.922 9.316 1.00 96.62 209 VAL A CA 1
ATOM 1611 C C . VAL A 1 209 ? 1.508 14.385 10.639 1.00 96.62 209 VAL A C 1
ATOM 1613 O O . VAL A 1 209 ? 2.175 15.414 10.660 1.00 96.62 209 VAL A O 1
ATOM 1616 N N . GLN A 1 210 ? 1.333 13.640 11.734 1.00 94.88 210 GLN A N 1
ATOM 1617 C CA . GLN A 1 210 ? 1.903 14.024 13.031 1.00 94.88 210 GLN A CA 1
ATOM 1618 C C . GLN A 1 210 ? 3.435 14.093 12.996 1.00 94.88 210 GLN A C 1
ATOM 1620 O O . GLN A 1 210 ? 3.998 15.071 13.488 1.00 94.88 210 GLN A O 1
ATOM 1625 N N . ALA A 1 211 ? 4.101 13.125 12.358 1.00 94.56 211 ALA A N 1
ATOM 1626 C CA . ALA A 1 211 ? 5.558 13.135 12.213 1.00 94.56 211 ALA A CA 1
ATOM 1627 C C . ALA A 1 211 ? 6.053 14.361 11.421 1.00 94.56 211 ALA A C 1
ATOM 1629 O O . ALA A 1 211 ? 6.978 15.056 11.843 1.00 94.56 211 ALA A O 1
ATOM 1630 N N . VAL A 1 212 ? 5.384 14.697 10.313 1.00 95.44 212 VAL A N 1
ATOM 1631 C CA . VAL A 1 212 ? 5.715 15.899 9.530 1.00 95.44 212 VAL A CA 1
ATOM 1632 C C . VAL A 1 212 ? 5.458 17.174 10.331 1.00 95.44 212 VAL A C 1
ATOM 1634 O O . VAL A 1 212 ? 6.298 18.071 10.349 1.00 95.44 212 VAL A O 1
ATOM 1637 N N . ARG A 1 213 ? 4.318 17.274 11.021 1.00 94.25 213 ARG A N 1
ATOM 1638 C CA . ARG A 1 213 ? 3.987 18.449 11.843 1.00 94.25 213 ARG A CA 1
ATOM 1639 C C . ARG A 1 213 ? 5.013 18.674 12.945 1.00 94.25 213 ARG A C 1
ATOM 1641 O O . ARG A 1 213 ? 5.368 19.818 13.216 1.00 94.25 213 ARG A O 1
ATOM 1648 N N . GLN A 1 214 ? 5.507 17.605 13.560 1.00 91.50 214 GLN A N 1
ATOM 1649 C CA . GLN A 1 214 ? 6.588 17.692 14.531 1.00 91.50 214 GLN A CA 1
ATOM 1650 C C . GLN A 1 214 ? 7.857 18.279 13.902 1.00 91.50 214 GLN A C 1
ATOM 1652 O O . GLN A 1 214 ? 8.409 19.229 14.451 1.00 91.50 214 GLN A O 1
ATOM 1657 N N . ARG A 1 215 ? 8.264 17.797 12.722 1.00 91.38 215 ARG A N 1
ATOM 1658 C CA . ARG A 1 215 ? 9.431 18.318 11.987 1.00 91.38 215 ARG A CA 1
ATOM 1659 C C . ARG A 1 215 ? 9.286 19.802 11.620 1.00 91.38 215 ARG A C 1
ATOM 1661 O O . ARG A 1 215 ? 10.215 20.576 11.828 1.00 91.38 215 ARG A O 1
ATOM 1668 N N . ILE A 1 216 ? 8.099 20.214 11.161 1.00 92.50 216 ILE A N 1
ATOM 1669 C CA . ILE A 1 216 ? 7.781 21.623 10.858 1.00 92.50 216 ILE A CA 1
ATOM 1670 C C . ILE A 1 216 ? 7.945 22.496 12.105 1.00 92.50 216 ILE A C 1
ATOM 1672 O O . ILE A 1 216 ? 8.556 23.558 12.038 1.00 92.50 216 ILE A O 1
ATOM 1676 N N . ARG A 1 217 ? 7.433 22.051 13.259 1.00 91.06 217 ARG A N 1
ATOM 1677 C CA . ARG A 1 217 ? 7.543 22.801 14.524 1.00 91.06 217 ARG A CA 1
ATOM 1678 C C . ARG A 1 217 ? 8.984 22.942 15.014 1.00 91.06 217 ARG A C 1
ATOM 1680 O O . ARG A 1 217 ? 9.276 23.891 15.737 1.00 91.06 217 ARG A O 1
ATOM 1687 N N . LEU A 1 218 ? 9.858 22.014 14.629 1.00 90.19 218 LEU A N 1
ATOM 1688 C CA . LEU A 1 218 ? 11.292 22.061 14.910 1.00 90.19 218 LEU A CA 1
ATOM 1689 C C . LEU A 1 218 ? 12.077 22.911 13.894 1.00 90.19 218 LEU A C 1
ATOM 1691 O O . LEU A 1 218 ? 13.267 23.125 14.100 1.00 90.19 218 LEU A O 1
ATOM 1695 N N . TRP A 1 219 ? 11.425 23.445 12.851 1.00 89.00 219 TRP A N 1
ATOM 1696 C CA . TRP A 1 219 ? 12.046 24.237 11.776 1.00 89.00 219 TRP A CA 1
ATOM 1697 C C . TRP A 1 219 ? 13.137 23.491 11.005 1.00 89.00 219 TRP A C 1
ATOM 1699 O O . TRP A 1 219 ? 14.085 24.089 10.496 1.00 89.00 219 TRP A O 1
ATOM 1709 N N . GLU A 1 220 ? 13.011 22.174 10.911 1.00 87.81 220 GLU A N 1
ATOM 1710 C CA . GLU A 1 220 ? 14.002 21.344 10.248 1.00 87.81 220 GLU A CA 1
ATOM 1711 C C . GLU A 1 220 ? 13.551 20.987 8.825 1.00 87.81 220 GLU A C 1
ATOM 1713 O O . GLU A 1 220 ? 12.360 20.748 8.597 1.00 87.81 220 GLU A O 1
ATOM 1718 N N . PRO A 1 221 ? 14.480 20.900 7.855 1.00 87.12 221 PRO A N 1
ATOM 1719 C CA . PRO A 1 221 ? 14.129 20.537 6.490 1.00 87.12 221 PRO A CA 1
ATOM 1720 C C . PRO A 1 221 ? 13.539 19.122 6.436 1.00 87.12 221 PRO A C 1
ATOM 1722 O O . PRO A 1 221 ? 13.957 18.215 7.174 1.00 87.12 221 PRO A O 1
ATOM 1725 N N . LEU A 1 222 ? 12.567 18.951 5.538 1.00 88.44 222 LEU A N 1
ATOM 1726 C CA . LEU A 1 222 ? 11.903 17.685 5.259 1.00 88.44 222 LEU A CA 1
ATOM 1727 C C . LEU A 1 222 ? 12.382 17.138 3.914 1.00 88.44 222 LEU A C 1
ATOM 1729 O O . LEU A 1 222 ? 12.067 17.696 2.866 1.00 88.44 222 LEU A O 1
ATOM 1733 N N . ASP A 1 223 ? 13.081 16.007 3.944 1.00 90.44 223 ASP A N 1
ATOM 1734 C CA . ASP A 1 223 ? 13.235 15.164 2.760 1.00 90.44 223 ASP A CA 1
ATOM 1735 C C . ASP A 1 223 ? 12.060 14.179 2.694 1.00 90.44 223 ASP A C 1
ATOM 1737 O O . ASP A 1 223 ? 11.874 13.343 3.582 1.00 90.44 223 ASP A O 1
ATOM 1741 N N . LEU A 1 224 ? 11.268 14.263 1.624 1.00 90.69 224 LEU A N 1
ATOM 1742 C CA . LEU A 1 224 ? 10.133 13.370 1.393 1.00 90.69 224 LEU A CA 1
ATOM 1743 C C . LEU A 1 224 ? 10.558 11.899 1.279 1.00 90.69 224 LEU A C 1
ATOM 1745 O O . LEU A 1 224 ? 9.812 11.017 1.709 1.00 90.69 224 LEU A O 1
ATOM 1749 N N . ARG A 1 225 ? 11.768 11.614 0.773 1.00 90.81 225 ARG A N 1
ATOM 1750 C CA . ARG A 1 225 ? 12.296 10.241 0.696 1.00 90.81 225 ARG A CA 1
ATOM 1751 C C . ARG A 1 225 ? 12.661 9.670 2.068 1.00 90.81 225 ARG A C 1
ATOM 1753 O O . ARG A 1 225 ? 12.708 8.449 2.207 1.00 90.81 225 ARG A O 1
ATOM 1760 N N . ALA A 1 226 ? 12.838 10.528 3.071 1.00 91.44 226 ALA A N 1
ATOM 1761 C CA . ALA A 1 226 ? 13.095 10.163 4.461 1.00 91.44 226 ALA A CA 1
ATOM 1762 C C . ALA A 1 226 ? 11.827 10.185 5.338 1.00 91.44 226 ALA A C 1
ATOM 1764 O O . ALA A 1 226 ? 11.918 9.990 6.548 1.00 91.44 226 ALA A O 1
ATOM 1765 N N . LEU A 1 227 ? 10.630 10.384 4.762 1.00 94.69 227 LEU A N 1
ATOM 1766 C CA . LEU A 1 227 ? 9.365 10.472 5.511 1.00 94.69 227 LEU A CA 1
ATOM 1767 C C . LEU A 1 227 ? 9.139 9.281 6.463 1.00 94.69 227 LEU A C 1
ATOM 1769 O O . LEU A 1 227 ? 8.643 9.450 7.574 1.00 94.69 227 LEU A O 1
ATOM 1773 N N . LEU A 1 228 ? 9.513 8.076 6.028 1.00 95.75 228 LEU A N 1
ATOM 1774 C CA . LEU A 1 228 ? 9.383 6.839 6.805 1.00 95.75 228 LEU A CA 1
ATOM 1775 C C . LEU A 1 228 ? 10.433 6.678 7.916 1.00 95.75 228 LEU A C 1
ATOM 1777 O O . LEU A 1 228 ? 10.260 5.836 8.803 1.00 95.75 228 LEU A O 1
ATOM 1781 N N . ASP A 1 229 ? 11.501 7.469 7.863 1.00 94.12 229 ASP A N 1
ATOM 1782 C CA . ASP A 1 229 ? 12.602 7.477 8.827 1.00 94.12 229 ASP A CA 1
ATOM 1783 C C . ASP A 1 229 ? 12.449 8.585 9.875 1.00 94.12 229 ASP A C 1
ATOM 1785 O O . ASP A 1 229 ? 13.199 8.611 10.849 1.00 94.12 229 ASP A O 1
ATOM 1789 N N . LEU A 1 230 ? 11.457 9.472 9.715 1.00 93.38 230 LEU A N 1
ATOM 1790 C CA . LEU A 1 230 ? 11.136 10.470 10.728 1.00 93.38 230 LEU A CA 1
ATOM 1791 C C . LEU A 1 230 ? 10.768 9.793 12.058 1.00 93.38 230 LEU A C 1
ATOM 1793 O O . LEU A 1 230 ? 10.116 8.748 12.051 1.00 93.38 230 LEU A O 1
ATOM 1797 N N . PRO A 1 231 ? 11.133 10.386 13.199 1.00 91.62 231 PRO A N 1
ATOM 1798 C CA . PRO A 1 231 ? 10.779 9.871 14.514 1.00 91.62 231 PRO A CA 1
ATOM 1799 C C . PRO A 1 231 ? 9.287 10.067 14.826 1.00 91.62 231 PRO A C 1
ATOM 1801 O O . PRO A 1 231 ? 8.664 11.047 14.408 1.00 91.62 231 PRO A O 1
ATOM 1804 N N . LEU A 1 232 ? 8.707 9.139 15.591 1.00 87.00 232 LEU A N 1
ATOM 1805 C CA . LEU A 1 232 ? 7.360 9.254 16.151 1.00 87.00 232 LEU A CA 1
ATOM 1806 C C . LEU A 1 232 ? 7.396 9.683 17.618 1.00 87.00 232 LEU A C 1
ATOM 1808 O O . LEU A 1 232 ? 7.880 8.943 18.473 1.00 87.00 232 LEU A O 1
ATOM 1812 N N . GLY A 1 233 ? 6.764 10.817 17.929 1.00 78.69 233 GLY A N 1
ATOM 1813 C CA . GLY A 1 233 ? 6.614 11.294 19.305 1.00 78.69 233 GLY A CA 1
ATOM 1814 C C . GLY A 1 233 ? 7.883 11.959 19.845 1.00 78.69 233 GLY A C 1
ATOM 1815 O O . GLY A 1 233 ? 8.686 12.493 19.091 1.00 78.69 233 GLY A O 1
ATOM 1816 N N . THR A 1 234 ? 8.055 11.988 21.166 1.00 70.19 234 THR A N 1
ATOM 1817 C CA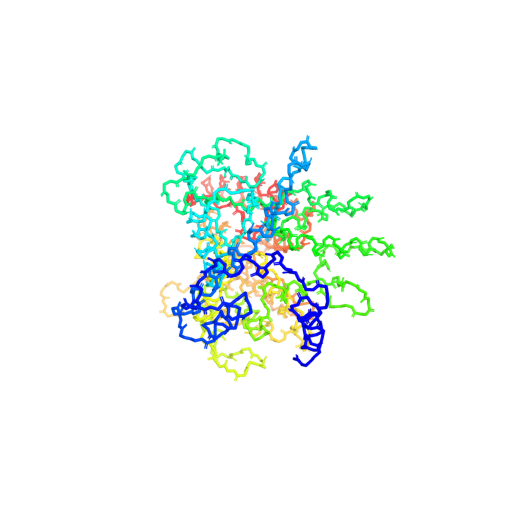 . THR A 1 234 ? 9.200 12.657 21.809 1.00 70.19 234 THR A CA 1
ATOM 1818 C C . THR A 1 234 ? 10.495 11.858 21.669 1.00 70.19 234 THR A C 1
ATOM 1820 O O . THR A 1 234 ? 10.505 10.658 21.929 1.00 70.19 234 THR A O 1
ATOM 1823 N N . GLU A 1 235 ? 11.586 12.544 21.322 1.00 69.31 235 GLU A N 1
ATOM 1824 C CA . GLU A 1 235 ? 12.919 11.957 21.137 1.00 69.31 235 GLU A CA 1
ATOM 1825 C C . GLU A 1 235 ? 13.471 11.260 22.401 1.00 69.31 235 GLU A C 1
ATOM 1827 O O . GLU A 1 235 ? 13.403 11.853 23.484 1.00 69.31 235 GLU A O 1
ATOM 1832 N N . PRO A 1 236 ? 14.084 10.059 22.290 1.00 72.88 236 PRO A N 1
ATOM 1833 C CA . PRO A 1 236 ? 14.210 9.240 21.082 1.00 72.88 236 PRO A CA 1
ATOM 1834 C C . PRO A 1 236 ? 12.978 8.337 20.884 1.00 72.88 236 PRO A C 1
ATOM 1836 O O . PRO A 1 236 ? 12.749 7.396 21.649 1.00 72.88 236 PRO A O 1
ATOM 1839 N N . GLY A 1 237 ? 12.189 8.618 19.843 1.00 81.25 237 GLY A N 1
ATOM 1840 C CA . GLY A 1 237 ? 11.036 7.810 19.435 1.00 81.25 237 GLY A CA 1
ATOM 1841 C C . GLY A 1 237 ? 11.392 6.809 18.326 1.00 81.25 237 GLY A C 1
ATOM 1842 O O . GLY A 1 237 ? 12.381 7.008 17.619 1.00 81.25 237 GLY A O 1
ATOM 1843 N N . PRO A 1 238 ? 10.613 5.725 18.131 1.00 91.19 238 PRO A N 1
ATOM 1844 C CA . PRO A 1 238 ? 10.819 4.835 16.991 1.00 91.19 238 PRO A CA 1
ATOM 1845 C C . PRO A 1 238 ? 10.516 5.572 15.674 1.00 91.19 238 PRO A C 1
ATOM 1847 O O . PRO A 1 238 ? 9.643 6.444 15.653 1.00 91.19 238 PRO A O 1
ATOM 1850 N N . PRO A 1 239 ? 11.172 5.216 14.559 1.00 94.62 239 PRO A N 1
ATOM 1851 C CA . PRO A 1 239 ? 10.857 5.791 13.260 1.00 94.62 239 PRO A CA 1
ATOM 1852 C C . PRO A 1 239 ? 9.432 5.429 12.810 1.00 94.62 239 PRO A C 1
ATOM 1854 O O . PRO A 1 239 ? 8.866 4.399 13.199 1.00 94.62 239 PRO A O 1
ATOM 1857 N N . VAL A 1 240 ? 8.855 6.267 11.947 1.00 95.75 240 VAL A N 1
ATOM 1858 C CA . VAL A 1 240 ? 7.477 6.151 11.447 1.00 95.75 240 VAL A CA 1
ATOM 1859 C C . VAL A 1 240 ? 7.173 4.769 10.885 1.00 95.75 240 VAL A C 1
ATOM 1861 O O . VAL A 1 240 ? 6.138 4.194 11.228 1.00 95.75 240 VAL A O 1
ATOM 1864 N N . HIS A 1 241 ? 8.057 4.208 10.054 1.00 95.62 241 HIS A N 1
ATOM 1865 C CA . HIS A 1 241 ? 7.824 2.882 9.476 1.00 95.62 241 HIS A CA 1
ATOM 1866 C C . HIS A 1 241 ? 7.700 1.792 10.545 1.00 95.62 241 HIS A C 1
ATOM 1868 O O . HIS A 1 241 ? 6.836 0.928 10.430 1.00 95.62 241 HIS A O 1
ATOM 1874 N N . GLU A 1 242 ? 8.518 1.843 11.599 1.00 95.00 242 GLU A N 1
ATOM 1875 C CA . GLU A 1 242 ? 8.504 0.859 12.679 1.00 95.00 242 GLU A CA 1
ATOM 1876 C C . GLU A 1 242 ? 7.231 0.988 13.519 1.00 95.00 242 GLU A C 1
ATOM 1878 O O . GLU A 1 242 ? 6.583 -0.019 13.818 1.00 95.00 242 GLU A O 1
ATOM 1883 N N . GLY A 1 243 ? 6.830 2.217 13.861 1.00 94.69 243 GLY A N 1
ATOM 1884 C CA . GLY A 1 243 ? 5.586 2.461 14.593 1.00 94.69 243 GLY A CA 1
ATOM 1885 C C . GLY A 1 243 ? 4.345 2.039 13.805 1.00 94.69 243 GLY A C 1
ATOM 1886 O O . GLY A 1 243 ? 3.471 1.365 14.353 1.00 94.69 243 GLY A O 1
ATOM 1887 N N . LEU A 1 244 ? 4.292 2.354 12.507 1.00 95.69 244 LEU A N 1
ATOM 1888 C CA . LEU A 1 244 ? 3.217 1.905 11.619 1.00 95.69 244 LEU A CA 1
ATOM 1889 C C . LEU A 1 244 ? 3.194 0.384 11.485 1.00 95.69 244 LEU A C 1
ATOM 1891 O O . LEU A 1 244 ? 2.137 -0.222 11.615 1.00 95.69 244 LEU A O 1
ATOM 1895 N N . LEU A 1 245 ? 4.343 -0.258 11.274 1.00 95.38 245 LEU A N 1
ATOM 1896 C CA . LEU A 1 245 ? 4.409 -1.713 11.168 1.00 95.38 245 LEU A CA 1
ATOM 1897 C C . LEU A 1 245 ? 3.972 -2.405 12.464 1.00 95.38 245 LEU A C 1
ATOM 1899 O O . LEU A 1 245 ? 3.263 -3.405 12.390 1.00 95.38 245 LEU A O 1
ATOM 1903 N N . ARG A 1 246 ? 4.325 -1.872 13.641 1.00 93.31 246 ARG A N 1
ATOM 1904 C CA . ARG A 1 246 ? 3.829 -2.372 14.938 1.00 93.31 246 ARG A CA 1
ATOM 1905 C C . ARG A 1 246 ? 2.318 -2.217 15.093 1.00 93.31 246 ARG A C 1
ATOM 1907 O O . ARG A 1 246 ? 1.691 -3.082 15.692 1.00 93.31 246 ARG A O 1
ATOM 1914 N N . LEU A 1 247 ? 1.737 -1.142 14.563 1.00 89.50 247 LEU A N 1
ATOM 1915 C CA . LEU A 1 247 ? 0.289 -0.939 14.575 1.00 89.50 247 LEU A CA 1
ATOM 1916 C C . LEU A 1 247 ? -0.421 -1.928 13.636 1.00 89.50 247 LEU A C 1
ATOM 1918 O O . LEU A 1 247 ? -1.417 -2.535 14.015 1.00 89.50 247 LEU A O 1
ATOM 1922 N N . LEU A 1 248 ? 0.093 -2.072 12.413 1.00 90.00 248 LEU A N 1
ATOM 1923 C CA . LEU A 1 248 ? -0.538 -2.843 11.340 1.00 90.00 248 LEU A CA 1
ATOM 1924 C C . LEU A 1 248 ? -0.331 -4.352 11.485 1.00 90.00 248 LEU A C 1
ATOM 1926 O O . LEU A 1 248 ? -1.199 -5.129 11.108 1.00 90.00 248 LEU A O 1
ATOM 1930 N N . VAL A 1 249 ? 0.815 -4.768 12.023 1.00 90.69 249 VAL A N 1
ATOM 1931 C CA . VAL A 1 249 ? 1.167 -6.169 12.261 1.00 90.69 249 VAL A CA 1
ATOM 1932 C C . VAL A 1 249 ? 1.795 -6.269 13.662 1.00 90.69 249 VAL A C 1
ATOM 1934 O O . VAL A 1 249 ? 3.019 -6.242 13.824 1.00 90.69 249 VAL A O 1
ATOM 1937 N N . PRO A 1 250 ? 0.977 -6.393 14.722 1.00 88.62 250 PRO A N 1
ATOM 1938 C CA . PRO A 1 250 ? 1.467 -6.311 16.101 1.00 88.62 250 PRO A CA 1
ATOM 1939 C C . PRO A 1 250 ? 2.473 -7.399 16.485 1.00 88.62 250 PRO A C 1
ATOM 1941 O O . PRO A 1 250 ? 3.278 -7.215 17.391 1.00 88.62 250 PRO A O 1
ATOM 1944 N N . HIS A 1 251 ? 2.441 -8.546 15.808 1.00 88.44 251 HIS A N 1
ATOM 1945 C CA . HIS A 1 251 ? 3.258 -9.704 16.160 1.00 88.44 251 HIS A CA 1
ATOM 1946 C C . HIS A 1 251 ? 4.649 -9.606 15.518 1.00 88.44 251 HIS A C 1
ATOM 1948 O O . HIS A 1 251 ? 4.787 -9.719 14.301 1.00 88.44 251 HIS A O 1
ATOM 1954 N N . ASP A 1 252 ? 5.691 -9.449 16.339 1.00 88.25 252 ASP A N 1
ATOM 1955 C CA . ASP A 1 252 ? 7.079 -9.224 15.898 1.00 88.25 252 ASP A CA 1
ATOM 1956 C C . ASP A 1 252 ? 7.5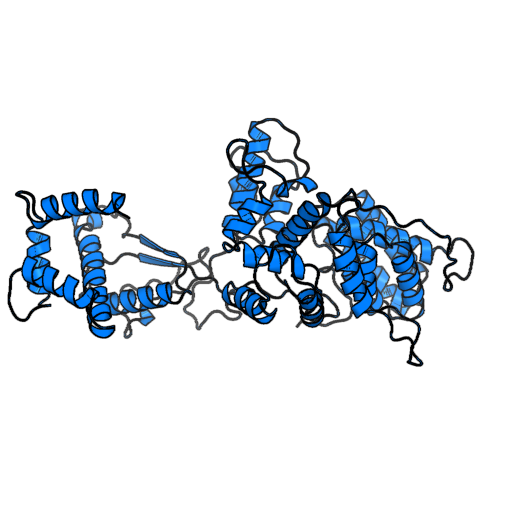94 -10.273 14.907 1.00 88.25 252 ASP A C 1
ATOM 1958 O O . ASP A 1 252 ? 8.168 -9.935 13.871 1.00 88.25 252 ASP A O 1
ATOM 1962 N N . VAL A 1 253 ? 7.341 -11.550 15.194 1.00 86.94 253 VAL A N 1
ATOM 1963 C CA . VAL A 1 253 ? 7.761 -12.660 14.331 1.00 86.94 253 VAL A CA 1
ATOM 1964 C C . VAL A 1 253 ? 7.032 -12.618 12.982 1.00 86.94 253 VAL A C 1
ATOM 1966 O O . VAL A 1 253 ? 7.651 -12.813 11.935 1.00 86.94 253 VAL A O 1
ATOM 1969 N N . ALA A 1 254 ? 5.732 -12.303 12.978 1.00 88.44 254 ALA A N 1
ATOM 1970 C CA . ALA A 1 254 ? 4.961 -12.164 11.743 1.00 88.44 254 ALA A CA 1
ATOM 1971 C C . ALA A 1 254 ? 5.488 -11.004 10.886 1.00 88.44 254 ALA A C 1
ATOM 1973 O O . ALA A 1 254 ? 5.635 -11.164 9.674 1.00 88.44 254 ALA A O 1
ATOM 1974 N N . ARG A 1 255 ? 5.858 -9.875 11.510 1.00 90.88 255 ARG A N 1
ATOM 1975 C CA . ARG A 1 255 ? 6.505 -8.751 10.812 1.00 90.88 255 ARG A CA 1
ATOM 1976 C C . ARG A 1 255 ? 7.820 -9.143 10.168 1.00 90.88 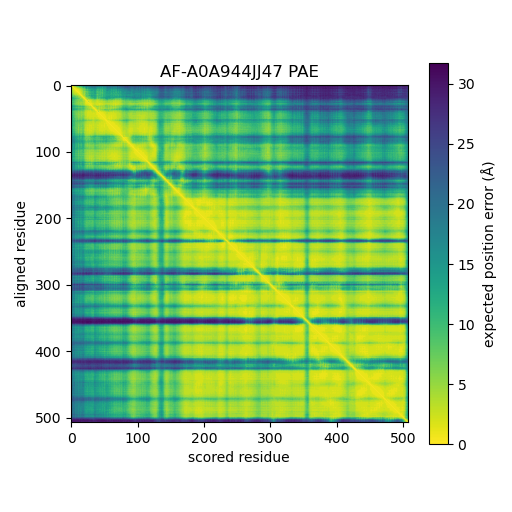255 ARG A C 1
ATOM 1978 O O . ARG A 1 255 ? 8.025 -8.851 8.995 1.00 90.88 255 ARG A O 1
ATOM 1985 N N . LEU A 1 256 ? 8.694 -9.813 10.918 1.00 89.69 256 LEU A N 1
ATOM 1986 C CA . LEU A 1 256 ? 10.007 -10.231 10.428 1.00 89.69 256 LEU A CA 1
ATOM 1987 C C . LEU A 1 256 ? 9.881 -11.151 9.203 1.00 89.69 256 LEU A C 1
ATOM 1989 O O . LEU A 1 256 ? 10.604 -10.979 8.220 1.00 89.69 256 LEU A O 1
ATOM 1993 N N . ARG A 1 257 ? 8.934 -12.095 9.242 1.00 89.94 257 ARG A N 1
ATOM 1994 C CA . ARG A 1 257 ? 8.627 -12.991 8.117 1.00 89.94 257 ARG A CA 1
ATOM 1995 C C . ARG A 1 257 ? 8.050 -12.241 6.927 1.00 89.94 257 ARG A C 1
ATOM 1997 O O . ARG A 1 257 ? 8.496 -12.452 5.804 1.00 89.94 257 ARG A O 1
ATOM 2004 N N . LEU A 1 258 ? 7.087 -11.352 7.160 1.00 92.81 258 LEU A N 1
ATOM 2005 C CA . LEU A 1 258 ? 6.501 -10.528 6.107 1.00 92.81 258 LEU A CA 1
ATOM 2006 C C . LEU A 1 258 ? 7.547 -9.643 5.424 1.00 92.81 258 LEU A C 1
ATOM 2008 O O . LEU A 1 258 ? 7.548 -9.570 4.201 1.00 92.81 258 LEU A O 1
ATOM 2012 N N . ALA A 1 259 ? 8.466 -9.034 6.177 1.00 93.75 259 ALA A N 1
ATOM 2013 C CA . ALA A 1 259 ? 9.555 -8.236 5.615 1.00 93.75 259 ALA A CA 1
ATOM 2014 C C . ALA A 1 259 ? 10.506 -9.091 4.764 1.00 93.75 259 ALA A C 1
ATOM 2016 O O . ALA A 1 259 ? 10.950 -8.657 3.704 1.00 93.75 259 ALA A O 1
ATOM 2017 N N . HIS A 1 260 ? 10.769 -10.333 5.186 1.00 92.69 260 HIS A N 1
ATOM 2018 C CA . HIS A 1 260 ? 11.577 -11.293 4.427 1.00 92.69 260 HIS A CA 1
ATOM 2019 C C . HIS A 1 260 ? 10.898 -11.750 3.130 1.00 92.69 260 HIS A C 1
ATOM 2021 O O . HIS A 1 260 ? 11.565 -11.857 2.107 1.00 92.69 260 HIS A O 1
ATOM 2027 N N . TYR A 1 261 ? 9.582 -11.982 3.148 1.00 93.25 261 TYR A N 1
ATOM 2028 C CA . TYR A 1 261 ? 8.815 -12.409 1.970 1.00 93.25 261 TYR A CA 1
ATOM 2029 C C . TYR A 1 261 ? 8.347 -11.257 1.081 1.00 93.25 261 TYR A C 1
ATOM 2031 O O . TYR A 1 261 ? 7.953 -11.503 -0.057 1.00 93.25 261 TYR A O 1
ATOM 2039 N N . ALA A 1 262 ? 8.400 -10.011 1.558 1.00 94.75 262 ALA A N 1
ATOM 2040 C CA . ALA A 1 262 ? 7.934 -8.853 0.809 1.00 94.75 262 ALA A CA 1
ATOM 2041 C C . ALA A 1 262 ? 8.551 -8.766 -0.595 1.00 94.75 262 ALA A C 1
ATOM 2043 O O . ALA A 1 262 ? 7.793 -8.523 -1.520 1.00 94.75 262 ALA A O 1
ATOM 2044 N N . PRO A 1 263 ? 9.844 -9.037 -0.852 1.00 95.44 263 PRO A N 1
ATOM 2045 C CA . PRO A 1 263 ? 10.378 -8.954 -2.212 1.00 95.44 263 PRO A CA 1
ATOM 2046 C C . PRO A 1 263 ? 9.789 -9.970 -3.207 1.00 95.44 263 PRO A C 1
ATOM 2048 O O . PRO A 1 263 ? 9.897 -9.739 -4.408 1.00 95.44 263 PRO A O 1
ATOM 2051 N N . ALA A 1 264 ? 9.145 -11.052 -2.753 1.00 94.25 264 ALA A N 1
ATOM 2052 C CA . ALA A 1 264 ? 8.585 -12.081 -3.628 1.00 94.25 264 ALA A CA 1
ATOM 2053 C C . ALA A 1 264 ? 7.465 -11.541 -4.535 1.00 94.25 264 ALA A C 1
ATOM 2055 O O . ALA A 1 264 ? 6.503 -10.920 -4.072 1.00 94.25 264 ALA A O 1
ATOM 2056 N N . LEU A 1 265 ? 7.595 -11.817 -5.835 1.00 92.56 265 LEU A N 1
ATOM 2057 C CA . LEU A 1 265 ? 6.643 -11.402 -6.870 1.00 92.56 265 LEU A CA 1
ATOM 2058 C C . LEU A 1 265 ? 5.500 -12.397 -7.098 1.00 92.56 265 LEU A C 1
ATOM 2060 O O . LEU A 1 265 ? 4.578 -12.081 -7.834 1.00 92.56 265 LEU A O 1
ATOM 2064 N N . ASP A 1 266 ? 5.557 -13.569 -6.472 1.00 90.69 266 ASP A N 1
ATOM 2065 C CA . ASP A 1 266 ? 4.493 -14.566 -6.476 1.00 90.69 266 ASP A CA 1
ATOM 2066 C C . ASP A 1 266 ? 4.620 -15.499 -5.255 1.00 90.69 266 ASP A C 1
ATOM 2068 O O . ASP A 1 266 ? 5.570 -15.420 -4.464 1.00 90.69 266 ASP A O 1
ATOM 2072 N N . ASP A 1 267 ? 3.635 -16.382 -5.083 1.00 89.31 267 ASP A N 1
ATOM 2073 C CA . ASP A 1 267 ? 3.610 -17.349 -3.982 1.00 89.31 267 ASP A CA 1
ATOM 2074 C C . ASP A 1 267 ? 4.789 -18.344 -4.060 1.00 89.31 267 ASP A C 1
ATOM 2076 O O . ASP A 1 267 ? 5.314 -18.761 -3.025 1.00 89.31 267 ASP A O 1
ATOM 2080 N N . THR A 1 268 ? 5.246 -18.698 -5.267 1.00 90.50 268 THR A N 1
ATOM 2081 C CA . THR A 1 268 ? 6.362 -19.635 -5.485 1.00 90.50 268 THR A CA 1
ATOM 2082 C C . THR A 1 268 ? 7.675 -19.047 -4.976 1.00 90.50 268 THR A C 1
ATOM 2084 O O . THR A 1 268 ? 8.416 -19.715 -4.253 1.00 90.50 268 THR A O 1
ATOM 2087 N N . ALA A 1 269 ? 7.942 -17.776 -5.273 1.00 92.06 269 ALA A N 1
ATOM 2088 C CA . ALA A 1 269 ? 9.084 -17.037 -4.749 1.00 92.06 269 ALA A CA 1
ATOM 2089 C C . ALA A 1 269 ? 9.068 -16.930 -3.220 1.00 92.06 269 ALA A C 1
ATOM 2091 O O . ALA A 1 269 ? 10.108 -17.108 -2.581 1.00 92.06 269 ALA A O 1
ATOM 2092 N N . ALA A 1 270 ? 7.900 -16.697 -2.615 1.00 91.75 270 ALA A N 1
ATOM 2093 C CA . ALA A 1 270 ? 7.778 -16.682 -1.158 1.00 91.75 270 ALA A CA 1
ATOM 2094 C C . ALA A 1 270 ? 8.103 -18.061 -0.553 1.00 91.75 270 ALA A C 1
ATOM 2096 O O . ALA A 1 270 ? 8.822 -18.148 0.445 1.00 91.75 270 ALA A O 1
ATOM 2097 N N . HIS A 1 271 ? 7.644 -19.147 -1.187 1.00 89.81 271 HIS A N 1
ATOM 2098 C CA . HIS A 1 271 ? 7.991 -20.513 -0.784 1.00 89.81 271 HIS A CA 1
ATOM 2099 C C . HIS A 1 271 ? 9.492 -20.797 -0.885 1.00 89.81 271 HIS A C 1
ATOM 2101 O O . HIS A 1 271 ? 10.052 -21.381 0.042 1.00 89.81 271 HIS A O 1
ATOM 2107 N N . GLN A 1 272 ? 10.170 -20.329 -1.932 1.00 89.75 272 GLN A N 1
ATOM 2108 C CA . GLN A 1 272 ? 11.624 -20.493 -2.050 1.00 89.75 272 GLN A CA 1
ATOM 2109 C C . GLN A 1 272 ? 12.387 -19.729 -0.962 1.00 89.75 272 GLN A C 1
ATOM 2111 O O . GLN A 1 272 ? 13.305 -20.272 -0.351 1.00 89.75 272 GLN A O 1
ATOM 2116 N N . LEU A 1 273 ? 11.961 -18.507 -0.631 1.00 90.12 273 LEU A N 1
ATOM 2117 C CA . LEU A 1 273 ? 12.549 -17.752 0.480 1.00 90.12 273 LEU A CA 1
ATOM 2118 C C . LEU A 1 273 ? 12.359 -18.432 1.839 1.00 90.12 273 LEU A C 1
ATOM 2120 O O . LEU A 1 273 ? 13.196 -18.257 2.728 1.00 90.12 273 LEU A O 1
ATOM 2124 N N . SER A 1 274 ? 11.275 -19.195 2.009 1.00 87.94 274 SER A N 1
ATOM 2125 C CA . SER A 1 274 ? 10.974 -19.876 3.272 1.00 87.94 274 SER A CA 1
ATOM 2126 C C . SER A 1 274 ? 11.947 -21.010 3.606 1.00 87.94 274 SER A C 1
ATOM 2128 O O . SER A 1 274 ? 12.089 -21.344 4.776 1.00 87.94 274 SER A O 1
ATOM 2130 N N . VAL A 1 275 ? 12.686 -21.536 2.618 1.00 85.00 275 VAL A N 1
ATOM 2131 C CA . VAL A 1 275 ? 13.714 -22.576 2.827 1.00 85.00 275 VAL A CA 1
ATOM 2132 C C . VAL A 1 275 ? 14.867 -22.071 3.700 1.00 85.00 275 VAL A C 1
ATOM 2134 O O . VAL A 1 275 ? 15.446 -22.838 4.466 1.00 85.00 275 VAL A O 1
ATOM 2137 N N . HIS A 1 276 ? 15.200 -20.781 3.602 1.00 79.19 276 HIS A N 1
ATOM 2138 C CA . HIS A 1 276 ? 16.365 -20.200 4.273 1.00 79.19 276 HIS A CA 1
ATOM 2139 C C . HIS A 1 276 ? 16.044 -19.480 5.590 1.00 79.19 276 HIS A C 1
ATOM 2141 O O . HIS A 1 276 ? 16.984 -19.123 6.293 1.00 79.19 276 HIS A O 1
ATOM 2147 N N . TYR A 1 277 ? 14.754 -19.334 5.928 1.00 72.69 277 TYR A N 1
ATOM 2148 C CA . TYR A 1 277 ? 14.194 -18.633 7.096 1.00 72.69 277 TYR A CA 1
ATOM 2149 C C . TYR A 1 277 ? 14.702 -17.184 7.315 1.00 72.69 277 TYR A C 1
ATOM 2151 O O . TYR A 1 277 ? 15.810 -16.811 6.927 1.00 72.69 277 TYR A O 1
ATOM 2159 N N . PRO A 1 278 ? 13.913 -16.298 7.949 1.00 74.88 278 PRO A N 1
ATOM 2160 C CA . PRO A 1 278 ? 14.446 -15.017 8.394 1.00 74.88 278 PRO A CA 1
ATOM 2161 C C . PRO A 1 278 ? 15.460 -15.234 9.537 1.00 74.88 278 PRO A C 1
ATOM 2163 O O . PRO A 1 278 ? 15.181 -16.001 10.461 1.00 74.88 278 PRO A O 1
ATOM 2166 N N . PRO A 1 279 ? 16.599 -14.518 9.560 1.00 69.69 279 PRO A N 1
ATOM 2167 C CA . PRO A 1 279 ? 17.496 -14.524 10.714 1.00 69.69 279 PRO A CA 1
ATOM 2168 C C . PRO A 1 279 ? 16.762 -14.110 11.999 1.00 69.69 279 PRO A C 1
ATOM 2170 O O . PRO A 1 279 ? 16.155 -13.039 12.030 1.00 69.69 279 PRO A O 1
ATOM 2173 N N . GLY A 1 280 ? 16.845 -14.930 13.053 1.00 68.44 280 GLY A N 1
ATOM 2174 C CA . GLY A 1 280 ? 16.206 -14.668 14.353 1.00 68.44 280 GLY A CA 1
ATOM 2175 C C . GLY A 1 280 ? 14.766 -15.177 14.490 1.00 68.44 280 GLY A C 1
ATOM 2176 O O . GLY A 1 280 ? 14.124 -14.895 15.498 1.00 68.44 280 GLY A O 1
ATOM 2177 N N . ASP A 1 281 ? 14.256 -15.919 13.507 1.00 75.62 281 ASP A N 1
ATOM 2178 C CA . ASP A 1 281 ? 12.948 -16.567 13.583 1.00 75.62 281 ASP A CA 1
ATOM 2179 C C . ASP A 1 281 ? 13.019 -17.878 14.404 1.00 75.62 281 ASP A C 1
ATOM 2181 O O . ASP A 1 281 ? 13.733 -18.800 14.003 1.00 75.62 281 ASP A O 1
ATOM 2185 N N . PRO A 1 282 ? 12.310 -17.996 15.549 1.00 62.47 282 PRO A N 1
ATOM 2186 C CA . PRO A 1 282 ? 12.406 -19.157 16.438 1.00 62.47 282 PRO A CA 1
ATOM 2187 C C . PRO A 1 282 ? 11.707 -20.425 15.915 1.00 62.47 282 PRO A C 1
ATOM 2189 O O . PRO A 1 282 ? 11.773 -21.462 16.573 1.00 62.47 282 PRO A O 1
ATOM 2192 N N . GLY A 1 283 ? 11.032 -20.385 14.761 1.00 62.00 283 GLY A N 1
ATOM 2193 C CA . GLY A 1 283 ? 10.385 -21.574 14.208 1.00 62.00 283 GLY A CA 1
ATOM 2194 C C . GLY A 1 283 ? 9.920 -21.408 12.767 1.00 62.00 283 GLY A C 1
ATOM 2195 O O . GLY A 1 283 ? 9.388 -20.369 12.389 1.00 62.00 283 GLY A O 1
ATOM 2196 N N . GLY A 1 284 ? 10.084 -22.459 11.965 1.00 60.41 284 GLY A N 1
ATOM 2197 C CA . GLY A 1 284 ? 9.677 -22.482 10.566 1.00 60.41 284 GLY A CA 1
ATOM 2198 C C . GLY A 1 284 ? 8.164 -22.486 10.406 1.00 60.41 284 GLY A C 1
ATOM 2199 O O . GLY A 1 284 ? 7.538 -23.539 10.361 1.00 60.41 284 GLY A O 1
ATOM 2200 N N . VAL A 1 285 ? 7.570 -21.303 10.321 1.00 61.62 285 VAL A N 1
ATOM 2201 C CA . VAL A 1 285 ? 6.158 -21.179 9.973 1.00 61.62 285 VAL A CA 1
ATOM 2202 C C . VAL A 1 285 ? 6.009 -21.163 8.455 1.00 61.62 285 VAL A C 1
ATOM 2204 O O . VAL A 1 285 ? 6.672 -20.359 7.786 1.00 61.62 285 VAL A O 1
ATOM 2207 N N . PRO A 1 286 ? 5.126 -22.008 7.894 1.00 73.56 286 PRO A N 1
ATOM 2208 C CA . PRO A 1 286 ? 4.888 -22.043 6.463 1.00 73.56 286 PRO A CA 1
ATOM 2209 C C . PRO A 1 286 ? 4.399 -20.692 5.942 1.00 73.56 286 PRO A C 1
ATOM 2211 O O . PRO A 1 286 ? 3.591 -20.013 6.576 1.00 73.56 286 PRO A O 1
ATOM 2214 N N . VAL A 1 287 ? 4.783 -20.364 4.707 1.00 85.25 287 VAL A N 1
ATOM 2215 C CA . VAL A 1 287 ? 4.217 -19.259 3.908 1.00 85.25 287 VAL A CA 1
ATOM 2216 C C . VAL A 1 287 ? 2.683 -19.202 3.999 1.00 85.25 287 VAL A C 1
ATOM 2218 O O . VAL A 1 287 ? 2.100 -18.122 3.990 1.00 85.25 287 VAL A O 1
ATOM 2221 N N . GLN A 1 288 ? 2.021 -20.352 4.161 1.00 86.00 288 GLN A N 1
ATOM 2222 C CA . GLN A 1 288 ? 0.572 -20.467 4.303 1.00 86.00 288 GLN A CA 1
ATOM 2223 C C . GLN A 1 288 ? -0.015 -19.748 5.533 1.00 86.00 288 GLN A C 1
ATOM 2225 O O . GLN A 1 288 ? -1.117 -19.201 5.441 1.00 86.00 288 GLN A O 1
ATOM 2230 N N . GLU A 1 289 ? 0.684 -19.706 6.670 1.00 85.38 289 GLU A N 1
ATOM 2231 C CA . 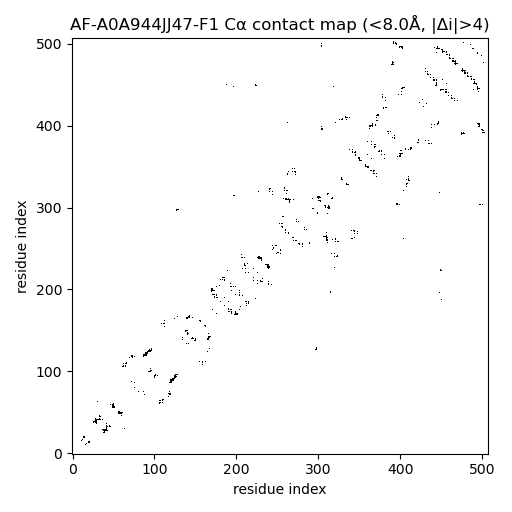GLU A 1 289 ? 0.219 -18.936 7.834 1.00 85.38 289 GLU A CA 1
ATOM 2232 C C . GLU A 1 289 ? 0.319 -17.437 7.552 1.00 85.38 289 GLU A C 1
ATOM 2234 O O . GLU A 1 289 ? -0.633 -16.703 7.804 1.00 85.38 289 GLU A O 1
ATOM 2239 N N . THR A 1 290 ? 1.406 -16.992 6.914 1.00 87.56 290 THR A N 1
ATOM 2240 C CA . THR A 1 290 ? 1.554 -15.600 6.470 1.00 87.56 290 THR A CA 1
ATOM 2241 C C . THR A 1 290 ? 0.476 -15.218 5.451 1.00 87.56 290 THR A C 1
ATOM 2243 O O . THR A 1 290 ? -0.104 -14.140 5.546 1.00 87.56 290 THR A O 1
ATOM 2246 N N . LYS A 1 291 ? 0.119 -16.112 4.518 1.00 88.12 291 LYS A N 1
ATOM 2247 C CA . LYS A 1 291 ? -1.026 -15.905 3.605 1.00 88.12 291 LYS A CA 1
ATOM 2248 C C . LYS A 1 291 ? -2.352 -15.817 4.353 1.00 88.12 291 LYS A C 1
ATOM 2250 O O . LYS A 1 291 ? -3.254 -15.099 3.930 1.00 88.12 291 LYS A O 1
ATOM 2255 N N . THR A 1 292 ? -2.504 -16.581 5.430 1.00 86.62 292 THR A N 1
ATOM 2256 C CA . THR A 1 292 ? -3.714 -16.559 6.258 1.00 86.62 292 THR A CA 1
ATOM 2257 C C . THR A 1 292 ? -3.813 -15.247 7.027 1.00 86.62 292 THR A C 1
ATOM 2259 O O . THR A 1 292 ? -4.878 -14.642 7.011 1.00 86.62 292 THR A O 1
ATOM 2262 N N . LEU A 1 293 ? -2.704 -14.755 7.584 1.00 86.06 293 LEU A N 1
ATOM 2263 C CA . LEU A 1 293 ? -2.608 -13.422 8.180 1.00 86.06 293 LEU A CA 1
ATOM 2264 C C . LEU A 1 293 ? -2.984 -12.332 7.162 1.00 86.06 293 LEU A C 1
ATOM 2266 O O . LEU A 1 293 ? -3.915 -11.574 7.406 1.00 86.06 293 LEU A O 1
ATOM 2270 N N . LEU A 1 294 ? -2.338 -12.313 5.986 1.00 87.38 294 LEU A N 1
ATOM 2271 C CA . LEU A 1 294 ? -2.617 -11.321 4.937 1.00 87.38 294 LEU A CA 1
ATOM 2272 C C . LEU A 1 294 ? -4.100 -11.295 4.538 1.00 87.38 294 LEU A C 1
ATOM 2274 O O . LEU A 1 294 ? -4.687 -10.229 4.370 1.00 87.38 294 LEU A O 1
ATOM 2278 N N . ARG A 1 295 ? -4.723 -12.472 4.433 1.00 83.06 295 ARG A N 1
ATOM 2279 C CA . ARG A 1 295 ? -6.145 -12.612 4.102 1.00 83.06 295 ARG A CA 1
ATOM 2280 C C . ARG A 1 295 ? -7.064 -12.150 5.233 1.00 83.06 295 ARG A C 1
ATOM 2282 O O . ARG A 1 295 ? -8.036 -11.450 4.966 1.00 83.06 295 ARG A O 1
ATOM 2289 N N . ASN A 1 296 ? -6.778 -12.559 6.468 1.00 78.88 296 ASN A N 1
ATOM 2290 C CA . ASN A 1 296 ? -7.599 -12.241 7.637 1.00 78.88 296 ASN A CA 1
ATOM 2291 C C . ASN A 1 296 ? -7.601 -10.740 7.932 1.00 78.88 296 ASN A C 1
ATOM 2293 O O . ASN A 1 296 ? -8.648 -10.192 8.263 1.00 78.88 296 ASN A O 1
ATOM 2297 N N . ASP A 1 297 ? -6.461 -10.086 7.723 1.00 74.88 297 ASP A N 1
ATOM 2298 C CA . ASP A 1 297 ? -6.294 -8.648 7.940 1.00 74.88 297 ASP A CA 1
ATOM 2299 C C . ASP A 1 297 ? -6.685 -7.821 6.696 1.00 74.88 297 ASP A C 1
ATOM 2301 O O . ASP A 1 297 ? -6.489 -6.608 6.657 1.00 74.88 297 ASP A O 1
ATOM 2305 N N . CYS A 1 298 ? -7.270 -8.468 5.676 1.00 70.31 298 CYS A N 1
ATOM 2306 C CA . CYS A 1 298 ? -7.757 -7.844 4.442 1.00 70.31 298 CYS A CA 1
ATOM 2307 C C . CYS A 1 298 ? -6.689 -7.035 3.681 1.00 70.31 298 CYS A C 1
ATOM 2309 O O . CYS A 1 298 ? -7.000 -6.035 3.029 1.00 70.31 298 CYS A O 1
ATOM 2311 N N . TRP A 1 299 ? -5.435 -7.490 3.709 1.00 80.50 299 TRP A N 1
ATOM 2312 C CA . TRP A 1 299 ? -4.382 -6.958 2.850 1.00 80.50 299 TRP A CA 1
ATOM 2313 C C . TRP A 1 299 ? -4.625 -7.443 1.418 1.00 80.50 299 TRP A C 1
ATOM 2315 O O . TRP A 1 299 ? -4.316 -8.582 1.064 1.00 80.50 299 TRP A O 1
ATOM 2325 N N . GLY A 1 300 ? -5.268 -6.587 0.618 1.00 65.75 300 GLY A N 1
ATOM 2326 C CA . GLY A 1 300 ? -5.689 -6.898 -0.747 1.00 65.75 300 GLY A CA 1
ATOM 2327 C C . GLY A 1 300 ? -4.530 -7.303 -1.661 1.00 65.75 300 GLY A C 1
ATOM 2328 O O . GLY A 1 300 ? -3.377 -6.935 -1.437 1.00 65.75 300 GLY A O 1
ATOM 2329 N N . ARG A 1 301 ? -4.843 -8.060 -2.719 1.00 68.00 301 ARG A N 1
ATOM 2330 C CA . ARG A 1 301 ? -3.910 -8.298 -3.825 1.00 68.00 301 ARG A CA 1
ATOM 2331 C C . ARG A 1 301 ? -4.125 -7.238 -4.894 1.00 68.00 301 ARG A C 1
ATOM 2333 O O . ARG A 1 301 ? -5.220 -7.141 -5.435 1.00 68.00 301 ARG A O 1
ATOM 2340 N N . HIS A 1 302 ? -3.086 -6.465 -5.185 1.00 71.81 302 HIS A N 1
ATOM 2341 C CA . HIS A 1 302 ? -3.044 -5.621 -6.368 1.00 71.81 302 HIS A CA 1
ATOM 2342 C C . HIS A 1 302 ? -2.263 -6.373 -7.454 1.00 71.81 302 HIS A C 1
ATOM 2344 O O . HIS A 1 302 ? -1.059 -6.586 -7.274 1.00 71.81 302 HIS A O 1
ATOM 2350 N N . PRO A 1 303 ? -2.910 -6.825 -8.545 1.00 75.25 303 PRO A N 1
ATOM 2351 C CA . PRO A 1 303 ? -2.196 -7.497 -9.622 1.00 75.25 303 PRO A CA 1
ATOM 2352 C C . PRO A 1 303 ? -1.190 -6.531 -10.252 1.00 75.25 303 PRO A C 1
ATOM 2354 O O . PRO A 1 303 ? -1.410 -5.317 -10.294 1.00 75.25 303 PRO A O 1
ATOM 2357 N N . TRP A 1 304 ? -0.064 -7.067 -10.713 1.00 80.38 304 TRP A N 1
ATOM 2358 C CA . TRP A 1 304 ? 0.925 -6.316 -11.488 1.00 80.38 304 TRP A CA 1
ATOM 2359 C C . TRP A 1 304 ? 0.864 -6.779 -12.940 1.00 80.38 304 TRP A C 1
ATOM 2361 O O . TRP A 1 304 ? 0.637 -7.968 -13.164 1.00 80.38 304 TRP A O 1
ATOM 2371 N N . PRO A 1 305 ? 1.107 -5.901 -13.928 1.00 70.75 305 PRO A N 1
ATOM 2372 C CA . PRO A 1 305 ? 1.003 -6.283 -15.331 1.00 70.75 305 PRO A CA 1
ATOM 2373 C C . PRO A 1 305 ? 1.816 -7.541 -15.664 1.00 70.75 305 PRO A C 1
ATOM 2375 O O . PRO A 1 305 ? 3.004 -7.622 -15.345 1.00 70.75 305 PRO A O 1
ATOM 2378 N N . GLY A 1 306 ? 1.170 -8.526 -16.295 1.00 66.88 306 GLY A N 1
ATOM 2379 C CA . GLY A 1 306 ? 1.797 -9.795 -16.676 1.00 66.88 306 GLY A CA 1
ATOM 2380 C C . GLY A 1 306 ? 2.078 -10.774 -15.525 1.00 66.88 306 GLY A C 1
ATOM 2381 O O . GLY A 1 306 ? 2.823 -11.733 -15.730 1.00 66.88 306 GLY A O 1
ATOM 2382 N N . THR A 1 307 ? 1.526 -10.558 -14.322 1.00 74.44 307 THR A N 1
ATOM 2383 C CA . THR A 1 307 ? 1.636 -11.481 -13.174 1.00 74.44 307 THR A CA 1
ATOM 2384 C C . THR A 1 307 ? 0.374 -11.462 -12.302 1.00 74.44 307 THR A C 1
ATOM 2386 O O . THR A 1 307 ? -0.396 -10.509 -12.324 1.00 74.44 307 THR A O 1
ATOM 2389 N N . GLU A 1 308 ? 0.215 -12.458 -11.428 1.00 76.94 308 GLU A N 1
ATOM 2390 C CA . GLU A 1 308 ? -0.828 -12.469 -10.380 1.00 76.94 308 GLU A CA 1
ATOM 2391 C C . GLU A 1 308 ? -0.603 -11.413 -9.270 1.00 76.94 308 GLU A C 1
ATOM 2393 O O . GLU A 1 308 ? -1.409 -11.280 -8.345 1.00 76.94 308 GLU A O 1
ATOM 2398 N N . GLY A 1 309 ? 0.496 -10.654 -9.349 1.00 80.69 309 GLY A N 1
ATOM 2399 C CA . GLY A 1 309 ? 0.908 -9.670 -8.357 1.00 80.69 309 GLY A CA 1
ATOM 2400 C C . GLY A 1 309 ? 1.765 -10.253 -7.225 1.00 80.69 309 GLY A C 1
ATOM 2401 O O . GLY A 1 309 ? 1.823 -11.469 -7.020 1.00 80.69 309 GLY A O 1
ATOM 2402 N N . PRO A 1 310 ? 2.452 -9.376 -6.474 1.00 91.00 310 PRO A N 1
ATOM 2403 C CA . PRO A 1 310 ? 3.401 -9.783 -5.451 1.00 91.00 310 PRO A CA 1
ATOM 2404 C C . PRO A 1 310 ? 2.754 -10.520 -4.279 1.00 91.00 310 PRO A C 1
ATOM 2406 O O . PRO A 1 310 ? 1.576 -10.337 -3.968 1.00 91.00 310 PRO A O 1
ATOM 2409 N N . PHE A 1 311 ? 3.572 -11.288 -3.549 1.00 91.62 311 PHE A N 1
ATOM 2410 C CA . PHE A 1 311 ? 3.128 -12.037 -2.370 1.00 91.62 311 PHE A CA 1
ATOM 2411 C C . PHE A 1 311 ? 2.451 -11.135 -1.322 1.00 91.62 311 PHE A C 1
ATOM 2413 O O . PHE A 1 311 ? 1.366 -11.447 -0.828 1.00 91.62 311 PHE A O 1
ATOM 2420 N N . VAL A 1 312 ? 3.075 -9.989 -1.021 1.00 92.50 312 VAL A N 1
ATOM 2421 C CA . VAL A 1 312 ? 2.433 -8.877 -0.308 1.00 92.50 312 VAL A CA 1
ATOM 2422 C C . VAL A 1 312 ? 1.886 -7.908 -1.350 1.00 92.50 312 VAL A C 1
ATOM 2424 O O . VAL A 1 312 ? 2.646 -7.121 -1.920 1.00 92.50 312 VAL A O 1
ATOM 2427 N N . GLY A 1 313 ? 0.581 -8.012 -1.597 1.00 88.25 313 GLY A N 1
ATOM 2428 C CA . GLY A 1 313 ? -0.119 -7.289 -2.658 1.00 88.25 313 GLY A CA 1
ATOM 2429 C C . GLY A 1 313 ? -0.531 -5.857 -2.322 1.00 88.25 313 GLY A C 1
ATOM 2430 O O . GLY A 1 313 ? -0.686 -5.055 -3.236 1.00 88.25 313 GLY A O 1
ATOM 2431 N N . ASP A 1 314 ? -0.689 -5.520 -1.040 1.00 90.50 314 ASP A N 1
ATOM 2432 C CA . ASP A 1 314 ? -1.055 -4.166 -0.623 1.00 90.50 314 ASP A CA 1
ATOM 2433 C C . ASP A 1 314 ? 0.140 -3.208 -0.805 1.00 90.50 314 ASP A C 1
ATOM 2435 O O . ASP A 1 314 ? 1.185 -3.436 -0.183 1.00 90.50 314 ASP A O 1
ATOM 2439 N N . PRO A 1 315 ? 0.022 -2.136 -1.615 1.00 90.19 315 PRO A N 1
ATOM 2440 C CA . PRO A 1 315 ? 1.153 -1.258 -1.919 1.00 90.19 315 PRO A CA 1
ATOM 2441 C C . PRO A 1 315 ? 1.739 -0.565 -0.684 1.00 90.19 315 PRO A C 1
ATOM 2443 O O . PRO A 1 315 ? 2.960 -0.456 -0.561 1.00 90.19 315 PRO A O 1
ATOM 2446 N N . THR A 1 316 ? 0.888 -0.135 0.254 1.00 92.81 316 THR A N 1
ATOM 2447 C CA . THR A 1 316 ? 1.305 0.535 1.493 1.00 92.81 316 THR A CA 1
ATOM 2448 C C . THR A 1 316 ? 2.091 -0.407 2.393 1.00 92.81 316 THR A C 1
ATOM 2450 O O . THR A 1 316 ? 3.211 -0.090 2.800 1.00 92.81 316 THR A O 1
ATOM 2453 N N . LEU A 1 317 ? 1.526 -1.581 2.694 1.00 94.56 317 LEU A N 1
ATOM 2454 C CA . LEU A 1 317 ? 2.179 -2.576 3.536 1.00 94.56 317 LEU A CA 1
ATOM 2455 C C . LEU A 1 317 ? 3.480 -3.057 2.887 1.00 94.56 317 LEU A C 1
ATOM 2457 O O . LEU A 1 317 ? 4.504 -3.139 3.564 1.00 94.56 317 LEU A O 1
ATOM 2461 N N . ARG A 1 318 ? 3.472 -3.318 1.573 1.00 94.69 318 ARG A N 1
ATOM 2462 C CA . ARG A 1 318 ? 4.675 -3.692 0.823 1.00 94.69 318 ARG A CA 1
ATOM 2463 C C . ARG A 1 318 ? 5.758 -2.621 0.938 1.00 94.69 318 ARG A C 1
ATOM 2465 O O . ARG A 1 318 ? 6.899 -2.970 1.228 1.00 94.69 318 ARG A O 1
ATOM 2472 N N . ALA A 1 319 ? 5.420 -1.345 0.746 1.00 95.19 319 ALA A N 1
ATOM 2473 C CA . ALA A 1 319 ? 6.379 -0.246 0.854 1.00 95.19 319 ALA A CA 1
ATOM 2474 C C . ALA A 1 319 ? 7.006 -0.172 2.256 1.00 95.19 319 ALA A C 1
ATOM 2476 O O . ALA A 1 319 ? 8.227 -0.065 2.371 1.00 95.19 319 ALA A O 1
ATOM 2477 N N . LEU A 1 320 ? 6.198 -0.310 3.314 1.00 97.06 320 LEU A N 1
ATOM 2478 C CA . LEU A 1 320 ? 6.680 -0.334 4.699 1.00 97.06 320 LEU A CA 1
ATOM 2479 C C . LEU A 1 320 ? 7.604 -1.532 4.974 1.00 97.06 320 LEU A C 1
ATOM 2481 O O . LEU A 1 320 ? 8.671 -1.362 5.558 1.00 97.06 320 LEU A O 1
ATOM 2485 N N . LEU A 1 321 ? 7.222 -2.734 4.535 1.00 97.00 321 LEU A N 1
ATOM 2486 C CA . LEU A 1 321 ? 7.991 -3.964 4.751 1.00 97.00 321 LEU A CA 1
ATOM 2487 C C . LEU A 1 321 ? 9.309 -3.988 3.966 1.00 97.00 321 LEU A C 1
ATOM 2489 O O . LEU A 1 321 ? 10.334 -4.413 4.493 1.00 97.00 321 LEU A O 1
ATOM 2493 N N . VAL A 1 322 ? 9.298 -3.519 2.715 1.00 96.88 322 VAL A N 1
ATOM 2494 C CA . VAL A 1 322 ? 10.514 -3.381 1.900 1.00 96.88 322 VAL A CA 1
ATOM 2495 C C . VAL A 1 322 ? 11.439 -2.322 2.499 1.00 96.88 322 VAL A C 1
ATOM 2497 O O . VAL A 1 322 ? 12.653 -2.524 2.523 1.00 96.88 322 VAL A O 1
ATOM 2500 N N . HIS A 1 323 ? 10.890 -1.221 3.021 1.00 96.75 323 HIS A N 1
ATOM 2501 C CA . HIS A 1 323 ? 11.680 -0.212 3.726 1.00 96.75 323 HIS A CA 1
ATOM 2502 C C . HIS A 1 323 ? 12.306 -0.773 5.009 1.00 96.75 323 HIS A C 1
ATOM 2504 O O . HIS A 1 323 ? 13.508 -0.611 5.199 1.00 96.75 323 HIS A O 1
ATOM 2510 N N . ASP A 1 324 ? 11.556 -1.511 5.834 1.00 95.69 324 ASP A N 1
ATOM 2511 C CA . ASP A 1 324 ? 12.095 -2.206 7.018 1.00 95.69 324 ASP A CA 1
ATOM 2512 C C . ASP A 1 324 ? 13.211 -3.196 6.635 1.00 95.69 324 ASP A C 1
ATOM 2514 O O . ASP A 1 324 ? 14.288 -3.183 7.238 1.00 95.69 324 ASP A O 1
ATOM 2518 N N . LEU A 1 325 ? 13.022 -3.985 5.568 1.00 95.69 325 LEU A N 1
ATOM 2519 C CA . LEU A 1 325 ? 14.069 -4.863 5.039 1.00 95.69 325 LEU A CA 1
ATOM 2520 C C . LEU A 1 325 ? 15.317 -4.073 4.618 1.00 95.69 325 LEU A C 1
ATOM 2522 O O . LEU A 1 325 ? 16.436 -4.481 4.939 1.00 95.69 325 LEU A O 1
ATOM 2526 N N . ARG A 1 326 ? 15.138 -2.941 3.926 1.00 95.25 326 ARG A N 1
ATOM 2527 C CA . ARG A 1 326 ? 16.222 -2.054 3.479 1.00 95.25 326 ARG A CA 1
ATOM 2528 C C . ARG A 1 326 ? 17.013 -1.510 4.670 1.00 95.25 326 ARG A C 1
ATOM 2530 O O . ARG A 1 326 ? 18.239 -1.594 4.665 1.00 95.25 326 ARG A O 1
ATOM 2537 N N . ILE A 1 327 ? 16.332 -1.009 5.703 1.00 93.69 327 ILE A N 1
ATOM 2538 C CA . ILE A 1 327 ? 16.960 -0.487 6.927 1.00 93.69 327 ILE A CA 1
ATOM 2539 C C . ILE A 1 327 ? 17.725 -1.588 7.668 1.00 93.69 327 ILE A C 1
ATOM 2541 O O . ILE A 1 327 ? 18.883 -1.390 8.034 1.00 93.69 327 ILE A O 1
ATOM 2545 N N . ARG A 1 328 ? 17.147 -2.785 7.819 1.00 91.00 328 ARG A N 1
ATOM 2546 C CA . ARG A 1 328 ? 17.847 -3.928 8.436 1.00 91.00 328 ARG A CA 1
ATOM 2547 C C . ARG A 1 328 ? 19.056 -4.374 7.621 1.00 91.00 328 ARG A C 1
ATOM 2549 O O . ARG A 1 328 ? 20.089 -4.707 8.192 1.00 91.00 328 ARG A O 1
ATOM 2556 N N . ALA A 1 329 ? 18.959 -4.373 6.293 1.00 92.44 329 ALA A N 1
ATOM 2557 C CA . ALA A 1 329 ? 20.070 -4.751 5.426 1.00 92.44 329 ALA A CA 1
ATOM 2558 C C . ALA A 1 329 ? 21.248 -3.764 5.509 1.00 92.44 329 ALA A C 1
ATOM 2560 O O . ALA A 1 329 ? 22.395 -4.204 5.406 1.00 92.44 329 ALA A O 1
ATOM 2561 N N . ARG A 1 330 ? 21.003 -2.471 5.788 1.00 91.12 330 ARG A N 1
ATOM 2562 C CA . ARG A 1 330 ? 22.069 -1.472 6.031 1.00 91.12 330 ARG A CA 1
ATOM 2563 C C . ARG A 1 330 ? 22.982 -1.843 7.202 1.00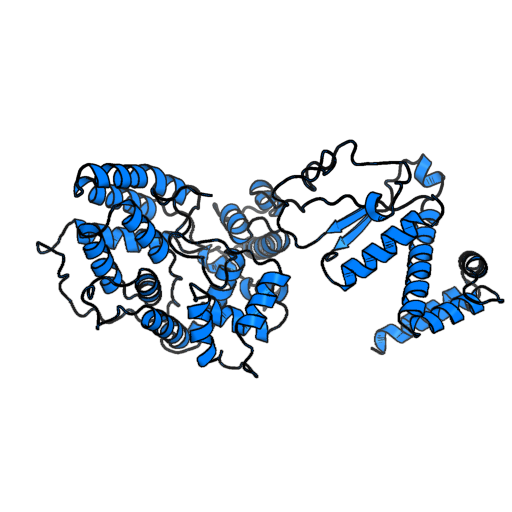 91.12 330 ARG A C 1
ATOM 2565 O O . ARG A 1 330 ? 24.144 -1.456 7.206 1.00 91.12 330 ARG A O 1
ATOM 2572 N N . GLN A 1 331 ? 22.482 -2.616 8.167 1.00 88.44 331 GLN A N 1
ATOM 2573 C CA . GLN A 1 331 ? 23.256 -3.063 9.332 1.00 88.44 331 GLN A CA 1
ATOM 2574 C C . GLN A 1 331 ? 24.295 -4.140 8.979 1.00 88.44 331 GLN A C 1
ATOM 2576 O O . GLN A 1 331 ? 25.197 -4.407 9.769 1.00 88.44 331 GLN A O 1
ATOM 2581 N N . THR A 1 332 ? 24.187 -4.760 7.799 1.00 86.56 332 THR A N 1
ATOM 2582 C CA . THR A 1 332 ? 25.160 -5.741 7.299 1.00 86.56 332 THR A CA 1
ATOM 2583 C C . THR A 1 332 ? 26.120 -5.096 6.292 1.00 86.56 332 THR A C 1
ATOM 2585 O O . THR A 1 332 ? 25.660 -4.324 5.443 1.00 86.56 332 THR A O 1
ATOM 2588 N N . PRO A 1 333 ? 27.434 -5.405 6.333 1.00 86.75 333 PRO A N 1
ATOM 2589 C CA . PRO A 1 333 ? 28.389 -4.912 5.341 1.00 86.75 333 PRO A CA 1
ATOM 2590 C C . PRO A 1 333 ? 27.929 -5.234 3.917 1.00 86.75 333 PRO A C 1
ATOM 2592 O O . PRO A 1 333 ? 27.458 -6.339 3.658 1.00 86.75 333 PRO A O 1
ATOM 2595 N N . GLY A 1 334 ? 28.022 -4.260 3.008 1.00 85.75 334 GLY A N 1
ATOM 2596 C CA . GLY A 1 334 ? 27.637 -4.436 1.602 1.00 85.75 334 GLY A CA 1
ATOM 2597 C C . GLY A 1 334 ? 26.160 -4.770 1.364 1.00 85.75 334 GLY A C 1
ATOM 2598 O O . GLY A 1 334 ? 25.824 -5.228 0.275 1.00 85.75 334 GLY A O 1
ATOM 2599 N N . ALA A 1 335 ? 25.289 -4.596 2.366 1.00 92.06 335 ALA A N 1
ATOM 2600 C CA . ALA A 1 335 ? 23.885 -5.000 2.315 1.00 92.06 335 ALA A CA 1
ATOM 2601 C C . ALA A 1 335 ? 23.675 -6.475 1.909 1.00 92.06 335 ALA A C 1
ATOM 2603 O O . ALA A 1 335 ? 22.719 -6.809 1.205 1.00 92.06 335 ALA A O 1
ATOM 2604 N N . GLU A 1 336 ? 24.546 -7.379 2.373 1.00 91.12 336 GLU A N 1
ATOM 2605 C CA . GLU A 1 336 ? 24.535 -8.802 2.000 1.00 91.12 336 GLU A CA 1
ATOM 2606 C C . GLU A 1 336 ? 23.165 -9.473 2.189 1.00 91.12 336 GLU A C 1
ATOM 2608 O O . GLU A 1 336 ? 22.740 -10.258 1.344 1.00 91.12 336 GLU A O 1
ATOM 2613 N N . ARG A 1 337 ? 22.404 -9.119 3.236 1.00 90.44 337 ARG A N 1
ATOM 2614 C CA . ARG A 1 337 ? 21.041 -9.653 3.421 1.00 90.44 337 ARG A CA 1
ATOM 2615 C C . ARG A 1 337 ? 20.113 -9.315 2.248 1.00 90.44 337 ARG A C 1
ATOM 2617 O O . ARG A 1 337 ? 19.391 -10.190 1.776 1.00 90.44 337 ARG A O 1
ATOM 2624 N N . TRP A 1 338 ? 20.135 -8.067 1.782 1.00 95.19 338 TRP A N 1
ATOM 2625 C CA . TRP A 1 338 ? 19.348 -7.617 0.631 1.00 95.19 338 TRP A CA 1
ATOM 2626 C C . TRP A 1 338 ? 19.777 -8.350 -0.637 1.00 95.19 338 TRP A C 1
ATOM 2628 O O . TRP A 1 338 ? 18.960 -8.952 -1.335 1.00 95.19 338 TRP A O 1
ATOM 2638 N N . LYS A 1 339 ? 21.087 -8.343 -0.892 1.00 94.69 339 LYS A N 1
ATOM 2639 C CA . LYS A 1 339 ? 21.693 -8.968 -2.063 1.00 94.69 339 LYS A CA 1
ATOM 2640 C C . LYS A 1 339 ? 21.363 -10.459 -2.145 1.00 94.69 339 LYS A C 1
ATOM 2642 O O . LYS A 1 339 ? 20.937 -10.915 -3.199 1.00 94.69 339 LYS A O 1
ATOM 2647 N N . ASN A 1 340 ? 21.480 -11.201 -1.044 1.00 93.38 340 ASN A N 1
ATOM 2648 C CA . ASN A 1 340 ? 21.208 -12.641 -1.009 1.00 93.38 340 ASN A CA 1
ATOM 2649 C C . ASN A 1 340 ? 19.736 -12.974 -1.279 1.00 93.38 340 ASN A C 1
ATOM 2651 O O . ASN A 1 340 ? 19.460 -13.888 -2.055 1.00 93.38 340 ASN A O 1
ATOM 2655 N N . ILE A 1 341 ? 18.793 -12.208 -0.715 1.00 94.94 341 ILE A N 1
ATOM 2656 C CA . ILE A 1 341 ? 17.359 -12.378 -1.006 1.00 94.94 341 ILE A CA 1
ATOM 2657 C C . ILE A 1 341 ? 17.098 -12.171 -2.499 1.00 94.94 341 ILE A C 1
ATOM 2659 O O . ILE A 1 341 ? 16.498 -13.024 -3.151 1.00 94.94 341 ILE A O 1
ATOM 2663 N N . HIS A 1 342 ? 17.587 -11.067 -3.062 1.00 96.19 342 HIS A N 1
ATOM 2664 C CA . HIS A 1 342 ? 17.354 -10.758 -4.467 1.00 96.19 342 HIS A CA 1
ATOM 2665 C C . HIS A 1 342 ? 18.100 -11.696 -5.423 1.00 96.19 342 HIS A C 1
ATOM 2667 O O . HIS A 1 342 ? 17.557 -12.011 -6.475 1.00 96.19 342 HIS A O 1
ATOM 2673 N N . LEU A 1 343 ? 19.285 -12.203 -5.071 1.00 94.81 343 LEU A N 1
ATOM 2674 C CA . LEU A 1 343 ? 19.994 -13.215 -5.863 1.00 94.81 343 LEU A CA 1
ATOM 2675 C C . LEU A 1 343 ? 19.274 -14.567 -5.858 1.00 94.81 343 LEU A C 1
ATOM 2677 O O . LEU A 1 343 ? 19.195 -15.201 -6.909 1.00 94.81 343 LEU A O 1
ATOM 2681 N N . LEU A 1 344 ? 18.727 -14.988 -4.713 1.00 94.50 344 LEU A N 1
ATOM 2682 C CA . LEU A 1 344 ? 17.928 -16.210 -4.608 1.00 94.50 344 LEU A CA 1
ATOM 2683 C C . LEU A 1 344 ? 16.632 -16.101 -5.422 1.00 94.50 344 LEU A C 1
ATOM 2685 O O . LEU A 1 344 ? 16.275 -17.011 -6.164 1.00 94.50 344 LEU A O 1
ATOM 2689 N N . LEU A 1 345 ? 15.936 -14.968 -5.324 1.00 94.69 345 LEU A N 1
ATOM 2690 C CA . LEU A 1 345 ? 14.747 -14.729 -6.140 1.00 94.69 345 LEU A CA 1
ATOM 2691 C C . LEU A 1 345 ? 15.096 -14.622 -7.626 1.00 94.69 345 LEU A C 1
ATOM 2693 O O . LEU A 1 345 ? 14.393 -15.168 -8.468 1.00 94.69 345 LEU A O 1
ATOM 2697 N N . ARG A 1 346 ? 16.209 -13.967 -7.966 1.00 94.00 346 ARG A N 1
ATOM 2698 C CA . ARG A 1 346 ? 16.707 -13.892 -9.341 1.00 94.00 346 ARG A CA 1
ATOM 2699 C C . ARG A 1 346 ? 16.998 -15.282 -9.906 1.00 94.00 346 ARG A C 1
ATOM 2701 O O . ARG A 1 346 ? 16.640 -15.536 -11.050 1.00 94.00 346 ARG A O 1
ATOM 2708 N N . SER A 1 347 ? 17.633 -16.174 -9.142 1.00 91.69 347 SER A N 1
ATOM 2709 C CA . SER A 1 347 ? 17.982 -17.519 -9.620 1.00 91.69 347 SER A CA 1
ATOM 2710 C C . SER A 1 347 ? 16.758 -18.400 -9.869 1.00 91.69 347 SER A C 1
ATOM 2712 O O . SER A 1 347 ? 16.786 -19.201 -10.800 1.00 91.69 347 SER A O 1
ATOM 2714 N N . LEU A 1 348 ? 15.667 -18.201 -9.120 1.00 90.94 348 LEU A N 1
ATOM 2715 C CA . LEU A 1 348 ? 14.391 -18.886 -9.352 1.00 90.94 348 LEU A CA 1
ATOM 2716 C C . LEU A 1 348 ? 13.823 -18.618 -10.753 1.00 90.94 348 LEU A C 1
ATOM 2718 O O . LEU A 1 348 ? 13.216 -19.500 -11.353 1.00 90.94 348 LEU A O 1
ATOM 2722 N N . TYR A 1 349 ? 14.034 -17.409 -11.271 1.00 89.25 349 TYR A N 1
ATOM 2723 C CA . TYR A 1 349 ? 13.562 -16.988 -12.592 1.00 89.25 349 TYR A CA 1
ATOM 2724 C C . TYR A 1 349 ? 14.661 -17.039 -13.660 1.00 89.25 349 TYR A C 1
ATOM 2726 O O . TYR A 1 349 ? 14.522 -16.431 -14.726 1.00 89.25 349 TYR A O 1
ATOM 2734 N N . ALA A 1 350 ? 15.788 -17.699 -13.376 1.00 83.00 350 ALA A N 1
ATOM 2735 C CA . ALA A 1 350 ? 16.864 -17.834 -14.345 1.00 83.00 350 ALA A CA 1
ATOM 2736 C C . ALA A 1 350 ? 16.357 -18.566 -15.603 1.00 83.00 350 ALA A C 1
ATOM 2738 O O . ALA A 1 350 ? 15.575 -19.511 -15.489 1.00 83.00 350 ALA A O 1
ATOM 2739 N N . PRO A 1 351 ? 16.782 -18.141 -16.806 1.00 67.69 351 PRO A N 1
ATOM 2740 C CA . PRO A 1 351 ? 16.349 -18.781 -18.040 1.00 67.69 351 PRO A CA 1
ATOM 2741 C C . PRO A 1 351 ? 16.780 -20.253 -18.049 1.00 67.69 351 PRO A C 1
ATOM 2743 O O . PRO A 1 351 ? 17.931 -20.565 -17.733 1.00 67.69 351 PRO A O 1
ATOM 2746 N N . ASP A 1 352 ? 15.868 -21.153 -18.421 1.00 58.91 352 ASP A N 1
ATOM 2747 C CA . ASP A 1 352 ? 16.182 -22.575 -18.529 1.00 58.91 352 ASP A CA 1
ATOM 2748 C C . ASP A 1 352 ? 17.184 -22.783 -19.676 1.00 58.91 352 ASP A C 1
ATOM 2750 O O . ASP A 1 352 ? 16.902 -22.523 -20.847 1.00 58.91 352 ASP A O 1
ATOM 2754 N N . THR A 1 353 ? 18.393 -23.222 -19.336 1.00 53.44 353 THR A N 1
ATOM 2755 C CA . THR A 1 353 ? 19.505 -23.395 -20.287 1.00 53.44 353 THR A CA 1
ATOM 2756 C C . THR A 1 353 ? 19.358 -24.651 -21.152 1.00 53.44 353 THR A C 1
ATOM 2758 O O . THR A 1 353 ? 20.221 -24.921 -21.986 1.00 53.44 353 THR A O 1
ATOM 2761 N N . ARG A 1 354 ? 18.280 -25.430 -20.971 1.00 46.38 354 ARG A N 1
ATOM 2762 C CA . ARG A 1 354 ? 18.070 -26.735 -21.622 1.00 46.38 354 ARG A CA 1
ATOM 2763 C C . ARG A 1 354 ? 17.052 -26.738 -22.770 1.00 46.38 354 ARG A C 1
ATOM 2765 O O . ARG A 1 354 ? 16.940 -27.754 -23.451 1.00 46.38 354 ARG A O 1
ATOM 2772 N N . GLY A 1 355 ? 16.329 -25.642 -23.010 1.00 40.19 355 GLY A N 1
ATOM 2773 C CA . GLY A 1 355 ? 15.334 -25.533 -24.087 1.00 40.19 355 GLY A CA 1
ATOM 2774 C C . GLY A 1 355 ? 15.834 -24.755 -25.308 1.00 40.19 355 GLY A C 1
ATOM 2775 O O . GLY A 1 355 ? 16.655 -23.853 -25.194 1.00 40.19 355 GLY A O 1
ATOM 2776 N N . THR A 1 356 ? 15.290 -25.042 -26.492 1.00 40.47 356 THR A N 1
ATOM 2777 C CA . THR A 1 356 ? 15.582 -24.326 -27.755 1.00 40.47 356 THR A CA 1
ATOM 2778 C C . THR A 1 356 ? 15.137 -22.852 -27.765 1.00 40.47 356 THR A C 1
ATOM 2780 O O . THR A 1 356 ? 15.489 -22.120 -28.684 1.00 40.47 356 THR A O 1
ATOM 2783 N N . ALA A 1 357 ? 14.434 -22.393 -26.720 1.00 46.25 357 ALA A N 1
ATOM 2784 C CA . ALA A 1 357 ? 14.142 -20.988 -26.407 1.00 46.25 357 ALA A CA 1
ATOM 2785 C C . ALA A 1 357 ? 15.149 -20.371 -25.405 1.00 46.25 357 ALA A C 1
ATOM 2787 O O . ALA A 1 357 ? 14.821 -19.451 -24.654 1.00 46.25 357 ALA A O 1
ATOM 2788 N N . ALA A 1 358 ? 16.381 -20.884 -25.366 1.00 48.16 358 ALA A N 1
ATOM 2789 C CA . ALA A 1 358 ? 17.491 -20.301 -24.623 1.00 48.16 358 ALA A CA 1
ATOM 2790 C C . ALA A 1 358 ? 17.803 -18.886 -25.152 1.00 48.16 358 ALA A C 1
ATOM 2792 O O . ALA A 1 358 ? 18.529 -18.727 -26.132 1.00 48.16 358 ALA A O 1
ATOM 2793 N N . GLY A 1 359 ? 17.258 -17.828 -24.540 1.00 56.59 359 GLY A N 1
ATOM 2794 C CA . GLY A 1 359 ? 17.629 -16.476 -24.977 1.00 56.59 359 GLY A CA 1
ATOM 2795 C C . GLY A 1 359 ? 17.054 -15.280 -24.227 1.00 56.59 359 GLY A C 1
ATOM 2796 O O . GLY A 1 359 ? 17.761 -14.280 -24.092 1.00 56.59 359 GLY A O 1
ATOM 2797 N N . LEU A 1 360 ? 15.819 -15.350 -23.725 1.00 70.56 360 LEU A N 1
ATOM 2798 C CA . LEU A 1 360 ? 15.153 -14.206 -23.094 1.00 70.56 360 LEU A CA 1
ATOM 2799 C C . LEU A 1 360 ? 15.021 -14.408 -21.582 1.00 70.56 360 LEU A C 1
ATOM 2801 O O . LEU A 1 360 ? 14.365 -15.336 -21.121 1.00 70.56 360 LEU A O 1
ATOM 2805 N N . HIS A 1 361 ? 15.636 -13.515 -20.804 1.00 80.81 361 HIS A N 1
ATOM 2806 C CA . HIS A 1 361 ? 15.467 -13.480 -19.349 1.00 80.81 361 HIS A CA 1
ATOM 2807 C C . HIS A 1 361 ? 14.008 -13.197 -18.986 1.00 80.81 361 HIS A C 1
ATOM 2809 O O . HIS A 1 361 ? 13.434 -12.268 -19.552 1.00 80.81 361 HIS A O 1
ATOM 2815 N N . ASP A 1 362 ? 13.432 -13.926 -18.025 1.00 89.50 362 ASP A N 1
ATOM 2816 C CA . ASP A 1 362 ? 12.117 -13.628 -17.435 1.00 89.50 362 ASP A CA 1
ATOM 2817 C C . ASP A 1 362 ? 12.071 -12.174 -16.904 1.00 89.50 362 ASP A C 1
ATOM 2819 O O . ASP A 1 362 ? 13.074 -11.639 -16.427 1.00 89.50 362 ASP A O 1
ATOM 2823 N N . VAL A 1 363 ? 10.921 -11.495 -16.980 1.00 91.62 363 VAL A N 1
ATOM 2824 C CA . VAL A 1 363 ? 10.793 -10.107 -16.484 1.00 91.62 363 VAL A CA 1
ATOM 2825 C C . VAL A 1 363 ? 11.047 -10.006 -14.976 1.00 91.62 363 VAL A C 1
ATOM 2827 O O . VAL A 1 363 ? 11.633 -9.028 -14.513 1.00 91.62 363 VAL A O 1
ATOM 2830 N N . ARG A 1 364 ? 10.700 -11.048 -14.212 1.00 93.31 364 ARG A N 1
ATOM 2831 C CA . ARG A 1 364 ? 10.943 -11.153 -12.767 1.00 93.31 364 ARG A CA 1
ATOM 2832 C C . ARG A 1 364 ? 12.430 -11.332 -12.461 1.00 93.31 364 ARG A C 1
ATOM 2834 O O . ARG A 1 364 ? 12.926 -10.770 -11.487 1.00 93.31 364 ARG A O 1
ATOM 2841 N N . TYR A 1 365 ? 13.173 -12.018 -13.336 1.00 94.38 365 TYR A N 1
ATOM 2842 C CA . TYR A 1 365 ? 14.638 -12.055 -13.268 1.00 94.38 365 TYR A CA 1
ATOM 2843 C C . TYR A 1 365 ? 15.217 -10.639 -13.387 1.00 94.38 365 TYR A C 1
ATOM 2845 O O . TYR A 1 365 ? 16.051 -10.240 -12.575 1.00 94.38 365 TYR A O 1
ATOM 2853 N N . LEU A 1 366 ? 14.749 -9.855 -14.365 1.00 95.31 366 LEU A N 1
ATOM 2854 C CA . LEU A 1 366 ? 15.218 -8.483 -14.591 1.00 95.31 366 LEU A CA 1
ATOM 2855 C C . LEU A 1 366 ? 14.825 -7.530 -13.452 1.00 95.31 366 LEU A C 1
ATOM 2857 O O . LEU A 1 366 ? 15.640 -6.701 -13.057 1.00 95.31 366 LEU A O 1
ATOM 2861 N N . HIS A 1 367 ? 13.634 -7.689 -12.872 1.00 96.00 367 HIS A N 1
ATOM 2862 C CA . HIS A 1 367 ? 13.210 -6.948 -11.682 1.00 96.00 367 HIS A CA 1
ATOM 2863 C C . HIS A 1 367 ? 14.187 -7.151 -10.513 1.00 96.00 367 HIS A C 1
ATOM 2865 O O . HIS A 1 367 ? 14.651 -6.188 -9.902 1.00 96.00 367 HIS A O 1
ATOM 2871 N N . HIS A 1 368 ? 14.556 -8.401 -10.214 1.00 96.44 368 HIS A N 1
ATOM 2872 C CA . HIS A 1 368 ? 15.512 -8.672 -9.140 1.00 96.44 368 HIS A CA 1
ATOM 2873 C C . HIS A 1 368 ? 16.951 -8.279 -9.502 1.00 96.44 368 HIS A C 1
ATOM 2875 O O . HIS A 1 368 ? 17.684 -7.880 -8.601 1.00 96.44 368 HIS A O 1
ATOM 2881 N N . SER A 1 369 ? 17.342 -8.315 -10.783 1.00 95.81 369 SER A N 1
ATOM 2882 C CA . SER A 1 369 ? 18.610 -7.733 -11.258 1.00 95.81 369 SER A CA 1
ATOM 2883 C C . SER A 1 369 ? 18.678 -6.228 -11.004 1.00 95.81 369 SER A C 1
ATOM 2885 O O . SER A 1 369 ? 19.688 -5.738 -10.501 1.00 95.81 369 SER A O 1
ATOM 2887 N N . LEU A 1 370 ? 17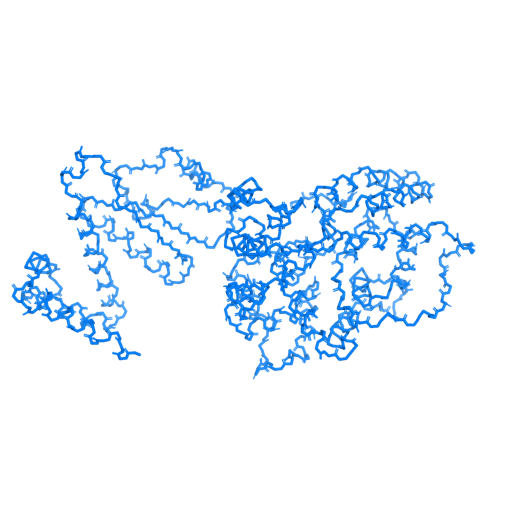.599 -5.493 -11.290 1.00 96.88 370 LEU A N 1
ATOM 2888 C CA . LEU A 1 370 ? 17.557 -4.050 -11.057 1.00 96.88 370 LEU A CA 1
ATOM 2889 C C . LEU A 1 370 ? 17.634 -3.720 -9.560 1.00 96.88 370 LEU A C 1
ATOM 2891 O O . LEU A 1 370 ? 18.387 -2.836 -9.165 1.00 96.88 370 LEU A O 1
ATOM 2895 N N . ALA A 1 371 ? 16.949 -4.497 -8.717 1.00 97.12 371 ALA A N 1
ATOM 2896 C CA . ALA A 1 371 ? 16.993 -4.340 -7.262 1.00 97.12 371 ALA A CA 1
ATOM 2897 C C . ALA A 1 371 ? 18.398 -4.532 -6.649 1.00 97.12 371 ALA A C 1
ATOM 2899 O O . ALA A 1 371 ? 18.647 -4.065 -5.539 1.00 97.12 371 ALA A O 1
ATOM 2900 N N . ILE A 1 372 ? 19.323 -5.198 -7.350 1.00 95.94 372 ILE A N 1
ATOM 2901 C CA . ILE A 1 372 ? 20.743 -5.319 -6.962 1.00 95.94 372 ILE A CA 1
ATOM 2902 C C . ILE A 1 372 ? 21.680 -4.457 -7.824 1.00 95.94 372 ILE A C 1
ATOM 2904 O O . ILE A 1 372 ? 22.888 -4.682 -7.830 1.00 95.94 372 ILE A O 1
ATOM 2908 N N . VAL A 1 373 ? 21.135 -3.460 -8.531 1.00 94.50 373 VAL A N 1
ATOM 2909 C CA . VAL A 1 373 ? 21.869 -2.481 -9.359 1.00 94.50 373 VAL A CA 1
ATOM 2910 C C . VAL A 1 373 ? 22.611 -3.109 -10.548 1.00 94.50 373 VAL A C 1
ATOM 2912 O O . VAL A 1 373 ? 23.536 -2.520 -11.103 1.00 94.50 373 VAL A O 1
ATOM 2915 N N . ASP A 1 374 ? 22.182 -4.282 -11.017 1.00 93.00 374 ASP A N 1
ATOM 2916 C CA . ASP A 1 374 ? 22.702 -4.911 -12.240 1.00 93.00 374 ASP A CA 1
ATOM 2917 C C . ASP A 1 374 ? 22.008 -4.316 -13.483 1.00 93.00 374 ASP A C 1
ATOM 2919 O O . ASP A 1 374 ? 21.299 -4.985 -14.243 1.00 93.00 374 ASP A O 1
ATOM 2923 N N . THR A 1 375 ? 22.149 -2.995 -13.635 1.00 93.00 375 THR A N 1
ATOM 2924 C CA . THR A 1 375 ? 21.450 -2.192 -14.651 1.00 93.00 375 THR A CA 1
ATOM 2925 C C . THR A 1 375 ? 21.851 -2.591 -16.067 1.00 93.00 375 THR A C 1
ATOM 2927 O O . THR A 1 375 ? 20.999 -2.646 -16.949 1.00 93.00 375 THR A O 1
ATOM 2930 N N . ASP A 1 376 ? 23.112 -2.955 -16.289 1.00 89.62 376 ASP A N 1
ATOM 2931 C CA . ASP A 1 376 ? 23.601 -3.348 -17.609 1.00 89.62 376 ASP A CA 1
ATOM 2932 C C . ASP A 1 376 ? 22.947 -4.645 -18.114 1.00 89.62 376 ASP A C 1
ATOM 2934 O O . ASP A 1 376 ? 22.593 -4.741 -19.292 1.00 89.62 376 ASP A O 1
ATOM 2938 N N . VAL A 1 377 ? 22.732 -5.643 -17.243 1.00 90.94 377 VAL A N 1
ATOM 2939 C CA . VAL A 1 377 ? 21.978 -6.859 -17.606 1.00 90.94 377 VAL A CA 1
ATOM 2940 C C . VAL A 1 377 ? 20.543 -6.508 -17.991 1.00 90.94 377 VAL A C 1
ATOM 2942 O O . VAL A 1 377 ? 20.038 -7.013 -18.995 1.00 90.94 377 VAL A O 1
ATOM 2945 N N . VAL A 1 378 ? 19.908 -5.614 -17.231 1.00 94.25 378 VAL A N 1
ATOM 2946 C CA . VAL A 1 378 ? 18.532 -5.167 -17.479 1.00 94.25 378 VAL A CA 1
ATOM 2947 C C . VAL A 1 378 ? 18.410 -4.452 -18.818 1.00 94.25 378 VAL A C 1
ATOM 2949 O O . VAL A 1 378 ? 17.571 -4.825 -19.637 1.00 94.25 378 VAL A O 1
ATOM 2952 N N . VAL A 1 379 ? 19.279 -3.476 -19.077 1.00 94.31 379 VAL A N 1
ATOM 2953 C CA . VAL A 1 379 ? 19.270 -2.691 -20.316 1.00 94.31 379 VAL A CA 1
ATOM 2954 C C . VAL A 1 379 ? 19.528 -3.582 -21.525 1.00 94.31 379 VAL A C 1
ATOM 2956 O O . VAL A 1 379 ? 18.780 -3.506 -22.496 1.00 94.31 379 VAL A O 1
ATOM 2959 N N . ARG A 1 380 ? 20.522 -4.480 -21.473 1.00 91.06 380 ARG A N 1
ATOM 2960 C CA . ARG A 1 380 ? 20.787 -5.411 -22.584 1.00 91.06 380 ARG A CA 1
ATOM 2961 C C . ARG A 1 380 ? 19.600 -6.331 -22.861 1.00 91.06 380 ARG A C 1
ATOM 2963 O O . ARG A 1 380 ? 19.269 -6.554 -24.024 1.00 91.06 380 ARG A O 1
ATOM 2970 N N . ALA A 1 381 ? 18.965 -6.862 -21.817 1.00 91.75 381 ALA A N 1
ATOM 2971 C CA . ALA A 1 381 ? 17.820 -7.750 -21.972 1.00 91.75 381 ALA A CA 1
ATOM 2972 C C . ALA A 1 381 ? 16.589 -7.014 -22.523 1.00 91.75 381 ALA A C 1
ATOM 2974 O O . ALA A 1 381 ? 15.914 -7.542 -23.405 1.00 91.75 381 ALA A O 1
ATOM 2975 N N . LEU A 1 382 ? 16.316 -5.792 -22.055 1.00 94.00 382 LEU A N 1
ATOM 2976 C CA . LEU A 1 382 ? 15.228 -4.960 -22.577 1.00 94.00 382 LEU A CA 1
ATOM 2977 C C . LEU A 1 382 ? 15.503 -4.477 -24.005 1.00 94.00 382 LEU A C 1
ATOM 2979 O O . LEU A 1 382 ? 14.581 -4.455 -24.814 1.00 94.00 382 LEU A O 1
ATOM 2983 N N . HIS A 1 383 ? 16.756 -4.161 -24.342 1.00 93.00 383 HIS A N 1
ATOM 2984 C CA . HIS A 1 383 ? 17.144 -3.819 -25.708 1.00 93.00 383 HIS A CA 1
ATOM 2985 C C . HIS A 1 383 ? 16.923 -5.000 -26.662 1.00 93.00 383 HIS A C 1
ATOM 2987 O O . HIS A 1 383 ? 16.315 -4.842 -27.714 1.00 93.00 383 HIS A O 1
ATOM 2993 N N . ARG A 1 384 ? 17.316 -6.214 -26.260 1.00 89.94 384 ARG A N 1
ATOM 2994 C CA . ARG A 1 384 ? 17.023 -7.428 -27.032 1.00 89.94 384 ARG A CA 1
ATOM 2995 C C . ARG A 1 384 ? 15.516 -7.659 -27.188 1.00 89.94 384 ARG A C 1
ATOM 2997 O O . ARG A 1 384 ? 15.045 -7.897 -28.294 1.00 89.94 384 ARG A O 1
ATOM 3004 N N . ARG A 1 385 ? 14.749 -7.536 -26.097 1.00 91.19 385 ARG A N 1
ATOM 3005 C CA . ARG A 1 385 ? 13.279 -7.656 -26.115 1.00 91.19 385 ARG A CA 1
ATOM 3006 C C . ARG A 1 385 ? 12.618 -6.640 -27.039 1.00 91.19 385 ARG A C 1
ATOM 3008 O O . ARG A 1 385 ? 11.599 -6.968 -27.625 1.00 91.19 385 ARG A O 1
ATOM 3015 N N . PHE A 1 386 ? 13.179 -5.440 -27.180 1.00 90.56 386 PHE A N 1
ATOM 3016 C CA . PHE A 1 386 ? 12.651 -4.418 -28.087 1.00 90.56 386 PHE A CA 1
ATOM 3017 C C . PHE A 1 386 ? 12.666 -4.883 -29.552 1.00 90.56 386 PHE A C 1
ATOM 3019 O O . PHE A 1 386 ? 11.751 -4.562 -30.301 1.00 90.56 386 PHE A O 1
ATOM 3026 N N . ALA A 1 387 ? 13.664 -5.682 -29.947 1.00 85.62 387 ALA A N 1
ATOM 3027 C CA . ALA A 1 387 ? 13.750 -6.253 -31.291 1.00 85.62 387 ALA A CA 1
ATOM 3028 C C . ALA A 1 387 ? 12.869 -7.505 -31.490 1.00 85.62 387 ALA A C 1
ATOM 3030 O O . ALA A 1 387 ? 12.528 -7.837 -32.623 1.00 85.62 387 ALA A O 1
ATOM 3031 N N . GLU A 1 388 ? 12.525 -8.213 -30.408 1.00 86.19 388 GLU A N 1
ATOM 3032 C CA . GLU A 1 388 ? 11.901 -9.546 -30.457 1.00 86.19 388 GLU A CA 1
ATOM 3033 C C . GLU A 1 388 ? 10.420 -9.573 -30.010 1.00 86.19 388 GLU A C 1
ATOM 3035 O O . GLU A 1 388 ? 9.713 -10.527 -30.331 1.00 86.19 388 GLU A O 1
ATOM 3040 N N . GLN A 1 389 ? 9.934 -8.568 -29.269 1.00 86.50 389 GLN A N 1
ATOM 3041 C CA . GLN A 1 389 ? 8.581 -8.519 -28.683 1.00 86.50 389 GLN A CA 1
ATOM 3042 C C . GLN A 1 389 ? 7.741 -7.367 -29.253 1.00 86.50 389 GLN A C 1
ATOM 3044 O O . GLN A 1 389 ? 8.271 -6.374 -29.749 1.00 86.50 389 GLN A O 1
ATOM 3049 N N . ASP A 1 390 ? 6.413 -7.468 -29.150 1.00 90.75 390 ASP A N 1
ATOM 3050 C CA . ASP A 1 390 ? 5.527 -6.347 -29.464 1.00 90.75 390 ASP A CA 1
ATOM 3051 C C . ASP A 1 390 ? 5.651 -5.214 -28.424 1.00 90.75 390 ASP A C 1
ATOM 3053 O O . ASP A 1 390 ? 6.051 -5.424 -27.276 1.00 90.75 390 ASP A O 1
ATOM 3057 N N . ALA A 1 391 ? 5.282 -3.995 -28.827 1.00 92.62 391 ALA A N 1
ATOM 3058 C CA . ALA A 1 391 ? 5.428 -2.802 -27.993 1.00 92.62 391 ALA A CA 1
ATOM 3059 C C . ALA A 1 391 ? 4.636 -2.866 -26.679 1.00 92.62 391 ALA A C 1
ATOM 3061 O O . ALA A 1 391 ? 5.110 -2.365 -25.659 1.00 92.62 391 ALA A O 1
ATOM 3062 N N . SER A 1 392 ? 3.448 -3.476 -26.677 1.00 92.19 392 SER A N 1
ATOM 3063 C CA . SER A 1 392 ? 2.595 -3.540 -25.488 1.00 92.19 392 SER A CA 1
ATOM 3064 C C . SER A 1 392 ? 3.191 -4.480 -24.443 1.00 92.19 392 SER A C 1
ATOM 3066 O O . SER A 1 392 ? 3.316 -4.098 -23.276 1.00 92.19 392 SER A O 1
ATOM 3068 N N . THR A 1 393 ? 3.657 -5.656 -24.869 1.00 91.38 393 THR A N 1
ATOM 3069 C CA . THR A 1 393 ? 4.407 -6.598 -24.022 1.00 91.38 393 THR A CA 1
ATOM 3070 C C . THR A 1 393 ? 5.719 -5.989 -23.529 1.00 91.38 393 THR A C 1
ATOM 3072 O O . THR A 1 393 ? 6.085 -6.158 -22.362 1.00 91.38 393 THR A O 1
ATOM 3075 N N . TRP A 1 394 ? 6.423 -5.238 -24.380 1.00 94.06 394 TRP A N 1
ATOM 3076 C CA . TRP A 1 394 ? 7.663 -4.567 -23.995 1.00 94.06 394 TRP A CA 1
ATOM 3077 C C . TRP A 1 394 ? 7.436 -3.502 -22.914 1.00 94.06 394 TRP A C 1
ATOM 3079 O O . TRP A 1 394 ? 8.161 -3.468 -21.918 1.00 94.06 394 TRP A O 1
ATOM 3089 N N . LEU A 1 395 ? 6.403 -2.665 -23.060 1.00 95.31 395 LEU A N 1
ATOM 3090 C CA . LEU A 1 395 ? 6.045 -1.657 -22.058 1.00 95.31 395 LEU A CA 1
ATOM 3091 C C . LEU A 1 395 ? 5.584 -2.300 -20.746 1.00 95.31 395 LEU A C 1
ATOM 3093 O O . LEU A 1 395 ? 5.957 -1.812 -19.681 1.00 95.31 395 LEU A O 1
ATOM 3097 N N . ALA A 1 396 ? 4.847 -3.414 -20.802 1.00 93.19 396 ALA A N 1
ATOM 3098 C CA . ALA A 1 396 ? 4.491 -4.192 -19.614 1.00 93.19 396 ALA A CA 1
ATOM 3099 C C . ALA A 1 396 ? 5.733 -4.728 -18.885 1.00 93.19 396 ALA A C 1
ATOM 3101 O O . ALA A 1 396 ? 5.837 -4.608 -17.663 1.00 93.19 396 ALA A O 1
ATOM 3102 N N . ALA A 1 397 ? 6.711 -5.247 -19.635 1.00 94.06 397 ALA A N 1
ATOM 3103 C CA . ALA A 1 397 ? 7.983 -5.698 -19.082 1.00 94.06 397 ALA A CA 1
ATOM 3104 C C . ALA A 1 397 ? 8.766 -4.548 -18.429 1.00 94.06 397 ALA A C 1
ATOM 3106 O O . ALA A 1 397 ? 9.217 -4.696 -17.294 1.00 94.06 397 ALA A O 1
ATOM 3107 N N . LEU A 1 398 ? 8.898 -3.401 -19.105 1.00 95.94 398 LEU A N 1
ATOM 3108 C CA . LEU A 1 398 ? 9.554 -2.212 -18.551 1.00 95.94 398 LEU A CA 1
ATOM 3109 C C . LEU A 1 398 ? 8.876 -1.759 -17.251 1.00 95.94 398 LEU A C 1
ATOM 3111 O O . LEU A 1 398 ? 9.557 -1.481 -16.267 1.00 95.94 398 LEU A O 1
ATOM 3115 N N . ASN A 1 399 ? 7.544 -1.725 -17.239 1.00 94.69 399 ASN A N 1
ATOM 3116 C CA . ASN A 1 399 ? 6.749 -1.302 -16.093 1.00 94.69 399 ASN A CA 1
ATOM 3117 C C . ASN A 1 399 ? 6.972 -2.222 -14.875 1.00 94.69 399 ASN A C 1
ATOM 3119 O O . ASN A 1 399 ? 7.286 -1.754 -13.783 1.00 94.69 399 ASN A O 1
ATOM 3123 N N . LEU A 1 400 ? 6.927 -3.545 -15.060 1.00 94.62 400 LEU A N 1
ATOM 3124 C CA . LEU A 1 400 ? 7.212 -4.489 -13.973 1.00 94.62 400 LEU A CA 1
ATOM 3125 C C . LEU A 1 400 ? 8.663 -4.381 -13.477 1.00 94.62 400 LEU A C 1
ATOM 3127 O O . LEU A 1 400 ? 8.915 -4.422 -12.269 1.00 94.62 400 LEU A O 1
ATOM 3131 N N . VAL A 1 401 ? 9.625 -4.244 -14.394 1.00 96.38 401 VAL A N 1
ATOM 3132 C CA . VAL A 1 401 ? 11.052 -4.154 -14.057 1.00 96.38 401 VAL A CA 1
ATOM 3133 C C . VAL A 1 401 ? 11.356 -2.876 -13.280 1.00 96.38 401 VAL A C 1
ATOM 3135 O O . VAL A 1 401 ? 11.993 -2.952 -12.234 1.00 96.38 401 VAL A O 1
ATOM 3138 N N . CYS A 1 402 ? 10.862 -1.719 -13.726 1.00 97.06 402 CYS A N 1
ATOM 3139 C CA . CYS A 1 402 ? 11.060 -0.440 -13.039 1.00 97.06 402 CYS A CA 1
ATOM 3140 C C . CYS A 1 402 ? 10.276 -0.320 -11.721 1.00 97.06 402 CYS A C 1
ATOM 3142 O O . CYS A 1 402 ? 10.580 0.569 -10.933 1.00 97.06 402 CYS A O 1
ATOM 3144 N N . GLY A 1 403 ? 9.345 -1.234 -11.429 1.00 94.81 403 GLY A N 1
ATOM 3145 C CA . GLY A 1 403 ? 8.764 -1.405 -10.092 1.00 94.81 403 GLY A CA 1
ATOM 3146 C C . GLY A 1 403 ? 9.710 -2.063 -9.071 1.00 94.81 403 GLY A C 1
ATOM 3147 O O . GLY A 1 403 ? 9.297 -2.340 -7.942 1.00 94.81 403 GLY A O 1
ATOM 3148 N N . ALA A 1 404 ? 10.960 -2.368 -9.449 1.00 96.81 404 ALA A N 1
ATOM 3149 C CA . ALA A 1 404 ? 11.957 -2.952 -8.557 1.00 96.81 404 ALA A CA 1
ATOM 3150 C C . ALA A 1 404 ? 12.230 -2.073 -7.328 1.00 96.81 404 ALA A C 1
ATOM 3152 O O . ALA A 1 404 ? 12.398 -0.855 -7.450 1.00 96.81 404 ALA A O 1
ATOM 3153 N N . PRO A 1 405 ? 12.319 -2.667 -6.125 1.00 96.12 405 PRO A N 1
ATOM 3154 C CA . PRO A 1 405 ? 12.590 -1.896 -4.928 1.00 96.12 405 PRO A CA 1
ATOM 3155 C C . PRO A 1 405 ? 14.026 -1.353 -4.956 1.00 96.12 405 PRO A C 1
ATOM 3157 O O . PRO A 1 405 ? 14.940 -1.996 -5.474 1.00 96.12 405 PRO A O 1
ATOM 3160 N N . HIS A 1 406 ? 14.223 -0.156 -4.403 1.00 93.94 406 HIS A N 1
ATOM 3161 C CA . HIS A 1 406 ? 15.530 0.497 -4.421 1.00 93.94 406 HIS A CA 1
ATOM 3162 C C . HIS A 1 406 ? 16.419 -0.052 -3.302 1.00 93.94 406 HIS A C 1
ATOM 3164 O O . HIS A 1 406 ? 15.950 -0.200 -2.165 1.00 93.94 406 HIS A O 1
ATOM 3170 N N . PRO A 1 407 ? 17.694 -0.341 -3.595 1.00 94.06 407 PRO A N 1
ATOM 3171 C CA . PRO A 1 407 ? 18.588 -0.949 -2.628 1.00 94.06 407 PRO A CA 1
ATOM 3172 C C . PRO A 1 407 ? 18.984 0.008 -1.495 1.00 94.06 407 PRO A C 1
ATOM 3174 O O . PRO A 1 407 ? 18.821 1.229 -1.584 1.00 94.06 407 PRO A O 1
ATOM 3177 N N . PRO A 1 408 ? 19.545 -0.538 -0.406 1.00 93.25 408 PRO A N 1
ATOM 3178 C CA . PRO A 1 408 ? 20.319 0.231 0.560 1.00 93.25 408 PRO A CA 1
ATOM 3179 C C . PRO A 1 408 ? 21.478 1.003 -0.092 1.00 93.25 408 PRO A C 1
ATOM 3181 O O . PRO A 1 408 ? 22.131 0.489 -0.993 1.00 93.25 408 PRO A O 1
ATOM 3184 N N . GLU A 1 409 ? 21.796 2.193 0.424 1.00 87.94 409 GLU A N 1
ATOM 3185 C CA . GLU A 1 409 ? 22.900 3.039 -0.076 1.00 87.94 409 GLU A CA 1
ATOM 3186 C C . GLU A 1 409 ? 24.279 2.377 0.058 1.00 87.94 409 GLU A C 1
ATOM 3188 O O . GLU A 1 409 ? 25.188 2.669 -0.710 1.00 87.94 409 GLU A O 1
ATOM 3193 N N . ASN A 1 410 ? 24.441 1.469 1.025 1.00 89.25 410 ASN A N 1
ATOM 3194 C CA . ASN A 1 410 ? 25.683 0.736 1.254 1.00 89.25 410 ASN A CA 1
ATOM 3195 C C . ASN A 1 410 ? 25.828 -0.523 0.377 1.00 89.25 410 ASN A C 1
ATOM 3197 O O . ASN A 1 410 ? 26.789 -1.273 0.563 1.00 89.25 410 ASN A O 1
ATOM 3201 N N . LEU A 1 411 ? 24.893 -0.786 -0.546 1.00 89.69 411 LEU A N 1
ATOM 3202 C CA . LEU A 1 411 ? 25.058 -1.827 -1.558 1.00 89.69 411 LEU A CA 1
ATOM 3203 C C . LEU A 1 411 ? 26.045 -1.336 -2.622 1.00 89.69 411 LEU A C 1
ATOM 3205 O O . LEU A 1 411 ? 25.806 -0.335 -3.293 1.00 89.69 411 LEU A O 1
ATOM 3209 N N . ALA A 1 412 ? 27.150 -2.057 -2.794 1.00 81.19 412 ALA A N 1
ATOM 3210 C CA . ALA A 1 412 ? 28.128 -1.724 -3.820 1.00 81.19 412 ALA A CA 1
ATOM 3211 C C . ALA A 1 412 ? 27.539 -1.923 -5.224 1.00 81.19 412 ALA A C 1
ATOM 3213 O O . ALA A 1 412 ? 26.966 -2.974 -5.521 1.00 81.19 412 ALA A O 1
ATOM 3214 N N . THR A 1 413 ? 27.747 -0.944 -6.105 1.00 75.94 413 THR A N 1
ATOM 3215 C CA . THR A 1 413 ? 27.466 -1.104 -7.533 1.00 75.94 413 THR A C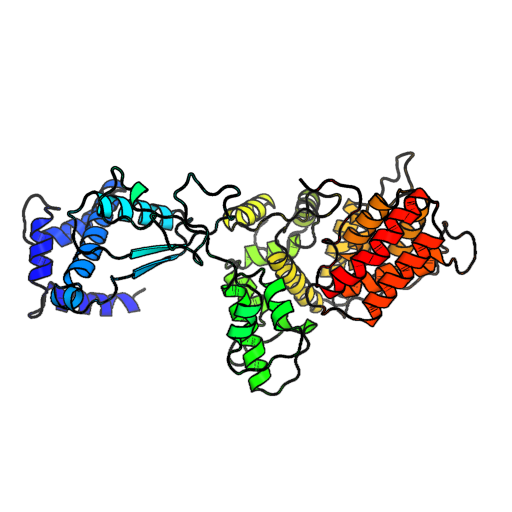A 1
ATOM 3216 C C . THR A 1 413 ? 28.345 -2.230 -8.087 1.00 75.94 413 THR A C 1
ATOM 3218 O O . THR A 1 413 ? 29.550 -2.239 -7.809 1.00 75.94 413 THR A O 1
ATOM 3221 N N . PRO A 1 414 ? 27.787 -3.183 -8.857 1.00 73.00 414 PRO A N 1
ATOM 3222 C CA . PRO A 1 414 ? 28.579 -4.230 -9.486 1.00 73.00 414 PRO A CA 1
ATOM 3223 C C . PRO A 1 414 ? 29.730 -3.625 -10.292 1.00 73.00 414 PRO A C 1
ATOM 3225 O O . PRO A 1 414 ? 29.555 -2.616 -10.977 1.00 73.00 414 PRO A O 1
ATOM 3228 N N . THR A 1 415 ? 30.913 -4.238 -10.229 1.00 65.88 415 THR A N 1
ATOM 3229 C CA . THR A 1 415 ? 32.024 -3.837 -11.094 1.00 65.88 415 THR A CA 1
ATOM 3230 C C . THR A 1 415 ? 31.601 -4.039 -12.545 1.00 65.88 415 THR A C 1
ATOM 3232 O O . THR A 1 415 ? 31.342 -5.167 -12.968 1.00 65.88 415 THR A O 1
ATOM 3235 N N . VAL A 1 416 ? 31.510 -2.941 -13.297 1.00 60.12 416 VAL A N 1
ATOM 3236 C CA . VAL A 1 416 ? 31.145 -2.963 -14.714 1.00 60.12 416 VAL A CA 1
ATOM 3237 C C . VAL A 1 416 ? 32.272 -3.645 -15.479 1.00 60.12 416 VAL A C 1
ATOM 3239 O O . VAL A 1 416 ? 33.309 -3.044 -15.757 1.00 60.12 416 VAL A O 1
ATOM 3242 N N . VAL A 1 417 ? 32.083 -4.917 -15.814 1.00 62.44 417 VAL A N 1
ATOM 3243 C CA . VAL A 1 417 ? 32.864 -5.547 -16.876 1.00 62.44 417 VAL A CA 1
ATOM 3244 C C . VAL A 1 417 ? 32.206 -5.110 -18.183 1.00 62.44 417 VAL A C 1
ATOM 3246 O O . VAL A 1 417 ? 31.012 -5.372 -18.353 1.00 62.44 417 VAL A O 1
ATOM 3249 N N . PRO A 1 418 ? 32.917 -4.419 -19.093 1.00 60.97 418 PRO A N 1
ATOM 3250 C CA . PRO A 1 418 ? 32.340 -3.990 -20.357 1.00 60.97 418 PRO A CA 1
ATOM 3251 C C . PRO A 1 418 ? 31.993 -5.226 -21.188 1.00 60.97 418 PRO A C 1
ATOM 3253 O O . PRO A 1 418 ? 32.848 -5.848 -21.812 1.00 60.97 418 PRO A O 1
ATOM 3256 N N . VAL A 1 419 ? 30.720 -5.607 -21.152 1.00 70.25 419 VAL A N 1
ATOM 3257 C CA . VAL A 1 419 ? 30.157 -6.670 -21.982 1.00 70.25 419 VAL A CA 1
ATOM 3258 C C . VAL A 1 419 ? 29.380 -6.003 -23.102 1.00 70.25 419 VAL A C 1
ATOM 3260 O O . VAL A 1 419 ? 28.372 -5.333 -22.853 1.00 70.25 419 VAL A O 1
ATOM 3263 N N . THR A 1 420 ? 29.845 -6.197 -24.334 1.00 75.31 420 THR A N 1
ATOM 3264 C CA . THR A 1 420 ? 29.187 -5.686 -25.537 1.00 75.31 420 THR A CA 1
ATOM 3265 C C . THR A 1 420 ? 27.762 -6.227 -25.616 1.00 75.31 420 THR A C 1
ATOM 3267 O O . THR A 1 420 ? 27.517 -7.418 -25.412 1.00 75.31 420 THR A O 1
ATOM 3270 N N . CYS A 1 421 ? 26.794 -5.352 -25.883 1.00 79.25 421 CYS A N 1
ATOM 3271 C CA . CYS A 1 421 ? 25.413 -5.777 -26.064 1.00 79.25 421 CYS A CA 1
ATOM 3272 C C . CYS A 1 421 ? 25.282 -6.510 -27.409 1.00 79.25 421 CYS A C 1
ATOM 3274 O O . CYS A 1 421 ? 25.532 -5.892 -28.441 1.00 79.25 421 CYS A O 1
ATOM 3276 N N . PRO A 1 422 ? 24.856 -7.788 -27.432 1.00 74.00 422 PRO A N 1
ATOM 3277 C CA . PRO A 1 422 ? 24.775 -8.563 -28.672 1.00 74.00 422 PRO A CA 1
ATOM 3278 C C . PRO A 1 422 ? 23.684 -8.059 -29.627 1.00 74.00 422 PRO A C 1
ATOM 3280 O O . PRO A 1 422 ? 23.709 -8.390 -30.804 1.00 74.00 422 PRO A O 1
ATOM 3283 N N . ALA A 1 423 ? 22.725 -7.276 -29.120 1.00 77.38 423 ALA A N 1
ATOM 3284 C CA . ALA A 1 423 ? 21.653 -6.680 -29.910 1.00 77.38 423 ALA A CA 1
ATOM 3285 C C . ALA A 1 423 ? 22.033 -5.322 -30.527 1.00 77.38 423 ALA A C 1
ATOM 3287 O O . ALA A 1 423 ? 21.273 -4.803 -31.335 1.00 77.38 423 ALA A O 1
ATOM 3288 N N . CYS A 1 424 ? 23.172 -4.727 -30.153 1.00 80.94 424 CYS A N 1
ATOM 3289 C CA . CYS A 1 424 ? 23.611 -3.475 -30.764 1.00 80.94 424 CYS A CA 1
ATOM 3290 C C . CYS A 1 424 ? 24.162 -3.743 -32.166 1.00 80.94 424 CYS A C 1
ATOM 3292 O O . CYS A 1 424 ? 25.143 -4.470 -32.320 1.00 80.94 424 CYS A O 1
ATOM 3294 N N . ALA A 1 425 ? 23.554 -3.121 -33.176 1.00 70.88 425 ALA A N 1
ATOM 3295 C CA . ALA A 1 425 ? 24.039 -3.199 -34.555 1.00 70.88 425 ALA A CA 1
ATOM 3296 C C . ALA A 1 425 ? 25.281 -2.317 -34.795 1.00 70.88 425 ALA A C 1
ATOM 3298 O O . ALA A 1 425 ? 26.067 -2.586 -35.701 1.00 70.88 425 ALA A O 1
ATOM 3299 N N . VAL A 1 426 ? 25.457 -1.267 -33.985 1.00 74.62 426 VAL A N 1
ATOM 3300 C CA . VAL A 1 426 ? 26.559 -0.298 -34.056 1.00 74.62 426 VAL A CA 1
ATOM 3301 C C . VAL A 1 426 ? 27.049 0.072 -32.654 1.00 74.62 426 VAL A C 1
ATOM 3303 O O . VAL A 1 426 ? 26.311 -0.042 -31.671 1.00 74.62 426 VAL A O 1
ATOM 3306 N N . GLU A 1 427 ? 28.292 0.546 -32.550 1.00 67.12 427 GLU A N 1
ATOM 3307 C CA . GLU A 1 427 ? 28.751 1.235 -31.340 1.00 67.12 427 GLU A CA 1
ATOM 3308 C C . GLU A 1 427 ? 27.883 2.484 -31.105 1.00 67.12 427 GLU A C 1
ATOM 3310 O O . GLU A 1 427 ? 27.619 3.243 -32.036 1.00 67.12 427 GLU A O 1
ATOM 3315 N N . ASN A 1 428 ? 27.436 2.700 -29.863 1.00 74.06 428 ASN A N 1
ATOM 3316 C CA . ASN A 1 428 ? 26.519 3.785 -29.474 1.00 74.06 428 ASN A CA 1
ATOM 3317 C C . ASN A 1 428 ? 25.123 3.727 -30.120 1.00 74.06 428 ASN A C 1
ATOM 3319 O O . ASN A 1 428 ? 24.577 4.749 -30.533 1.00 74.06 428 ASN A O 1
ATOM 3323 N N . ASP A 1 429 ? 24.526 2.536 -30.166 1.00 87.50 429 ASP A N 1
ATOM 3324 C CA . ASP A 1 429 ? 23.137 2.346 -30.589 1.00 87.50 429 ASP A CA 1
ATOM 3325 C C . ASP A 1 429 ? 22.165 3.296 -29.833 1.00 87.50 429 ASP A C 1
ATOM 3327 O O . ASP A 1 429 ? 22.072 3.231 -28.596 1.00 87.50 429 ASP A O 1
ATOM 3331 N N . PRO A 1 430 ? 21.434 4.185 -30.542 1.00 90.00 430 PRO A N 1
ATOM 3332 C CA . PRO A 1 430 ? 20.535 5.154 -29.919 1.00 90.00 430 PRO A CA 1
ATOM 3333 C C . PRO A 1 430 ? 19.363 4.491 -29.188 1.00 90.00 430 PRO A C 1
ATOM 3335 O O . PRO A 1 430 ? 18.900 5.031 -28.182 1.00 90.00 430 PRO A O 1
ATOM 3338 N N . VAL A 1 431 ? 18.908 3.314 -29.634 1.00 92.88 431 VAL A N 1
ATOM 3339 C CA . VAL A 1 431 ? 17.842 2.557 -28.963 1.00 92.88 431 VAL A CA 1
ATOM 3340 C C . VAL A 1 431 ? 18.360 2.023 -27.635 1.00 92.88 431 VAL A C 1
ATOM 3342 O O . VAL A 1 431 ? 17.706 2.199 -26.608 1.00 92.88 431 VAL A O 1
ATOM 3345 N N . HIS A 1 432 ? 19.565 1.450 -27.613 1.00 93.31 432 HIS A N 1
ATOM 3346 C CA . HIS A 1 432 ? 20.187 0.983 -26.373 1.00 93.31 432 HIS A CA 1
ATOM 3347 C C . HIS A 1 432 ? 20.324 2.114 -25.345 1.00 93.31 432 HIS A C 1
ATOM 3349 O O . HIS A 1 432 ? 19.965 1.949 -24.175 1.00 93.31 432 HIS A O 1
ATOM 3355 N N . GLN A 1 433 ? 20.820 3.278 -25.777 1.00 94.12 433 GLN A N 1
ATOM 3356 C CA . GLN A 1 433 ? 20.969 4.435 -24.896 1.00 94.12 433 GLN A CA 1
ATOM 3357 C C . GLN A 1 433 ? 19.611 4.958 -24.410 1.00 94.12 433 GLN A C 1
ATOM 3359 O O . GLN A 1 433 ? 19.480 5.308 -23.232 1.00 94.12 433 GLN A O 1
ATOM 3364 N N . ALA A 1 434 ? 18.592 4.955 -25.274 1.00 96.50 434 ALA A N 1
ATOM 3365 C CA . ALA A 1 434 ? 17.239 5.332 -24.892 1.00 96.50 434 ALA A CA 1
ATOM 3366 C C . ALA A 1 434 ? 16.654 4.380 -23.846 1.00 96.50 434 ALA A C 1
ATOM 3368 O O . ALA A 1 434 ? 16.146 4.840 -22.824 1.00 96.50 434 ALA A O 1
ATOM 3369 N N . VAL A 1 435 ? 16.810 3.064 -24.027 1.00 96.94 435 VAL A N 1
ATOM 3370 C CA . VAL A 1 435 ? 16.405 2.057 -23.032 1.00 96.94 435 VAL A CA 1
ATOM 3371 C C . VAL A 1 435 ? 17.125 2.287 -21.704 1.00 96.94 435 VAL A C 1
ATOM 3373 O O . VAL A 1 435 ? 16.479 2.283 -20.657 1.00 96.94 435 VAL A O 1
ATOM 3376 N N . LYS A 1 436 ? 18.437 2.550 -21.720 1.00 96.25 436 LYS A N 1
ATOM 3377 C CA . LYS A 1 436 ? 19.214 2.831 -20.503 1.00 96.25 436 LYS A CA 1
ATOM 3378 C C . LYS A 1 436 ? 18.677 4.032 -19.733 1.00 96.25 436 LYS A C 1
ATOM 3380 O O . LYS A 1 436 ? 18.391 3.927 -18.541 1.00 96.25 436 LYS A O 1
ATOM 3385 N N . LEU A 1 437 ? 18.543 5.172 -20.405 1.00 97.31 437 LEU A N 1
ATOM 3386 C CA . LEU A 1 437 ? 18.067 6.404 -19.778 1.00 97.31 437 LEU A CA 1
ATOM 3387 C C . LEU A 1 437 ? 16.613 6.282 -19.316 1.00 97.31 437 LEU A C 1
ATOM 3389 O O . LEU A 1 437 ? 16.269 6.816 -18.258 1.00 97.31 437 LEU A O 1
ATOM 3393 N N . LEU A 1 438 ? 15.786 5.552 -20.067 1.00 97.81 438 LEU A N 1
ATOM 3394 C CA . LEU A 1 438 ? 14.400 5.276 -19.714 1.00 97.81 438 LEU A CA 1
ATOM 3395 C C . LEU A 1 438 ? 14.309 4.419 -18.449 1.00 97.81 438 LEU A C 1
ATOM 3397 O O . LEU A 1 438 ? 13.610 4.816 -17.522 1.00 97.81 438 LEU A O 1
ATOM 3401 N N . VAL A 1 439 ? 15.060 3.314 -18.366 1.00 98.06 439 VAL A N 1
ATOM 3402 C CA . VAL A 1 439 ? 15.111 2.451 -17.171 1.00 98.06 439 VAL A CA 1
ATOM 3403 C C . VAL A 1 439 ? 15.540 3.250 -15.946 1.00 98.06 439 VAL A C 1
ATOM 3405 O O . VAL A 1 439 ? 14.859 3.200 -14.929 1.00 98.06 439 VAL A O 1
ATOM 3408 N N . LEU A 1 440 ? 16.626 4.024 -16.039 1.00 97.00 440 LEU A N 1
ATOM 3409 C CA . LEU A 1 440 ? 17.138 4.800 -14.905 1.00 97.00 440 LEU A CA 1
ATOM 3410 C C . LEU A 1 440 ? 16.160 5.893 -14.457 1.00 97.00 440 LEU A C 1
ATOM 3412 O O . LEU A 1 440 ? 15.923 6.059 -13.263 1.00 97.00 440 LEU A O 1
ATOM 3416 N N . SER A 1 441 ? 15.587 6.638 -15.407 1.00 97.81 441 SER A N 1
ATOM 3417 C CA . SER A 1 441 ? 14.677 7.746 -15.088 1.00 97.81 441 SER A CA 1
ATOM 3418 C C . SER A 1 441 ? 13.353 7.237 -14.528 1.00 97.81 441 SER A C 1
ATOM 3420 O O . SER A 1 441 ? 12.850 7.791 -13.553 1.00 97.81 441 SER A O 1
ATOM 3422 N N . LEU A 1 442 ? 12.803 6.171 -15.117 1.00 97.75 442 LEU A N 1
ATOM 3423 C CA . LEU A 1 442 ? 11.545 5.585 -14.674 1.00 97.75 442 LEU A CA 1
ATOM 3424 C C . LEU A 1 442 ? 11.697 4.848 -13.344 1.00 97.75 442 LEU A C 1
ATOM 3426 O O . LEU A 1 442 ? 10.813 4.965 -12.500 1.00 97.75 442 LEU A O 1
ATOM 3430 N N . TRP A 1 443 ? 12.800 4.123 -13.135 1.00 97.75 443 TRP A N 1
ATOM 3431 C CA . TRP A 1 443 ? 13.054 3.426 -11.874 1.00 97.75 443 TRP A CA 1
ATOM 3432 C C . TRP A 1 443 ? 13.118 4.411 -10.706 1.00 97.75 443 TRP A C 1
ATOM 3434 O O . TRP A 1 443 ? 12.348 4.262 -9.763 1.00 97.75 443 TRP A O 1
ATOM 3444 N N . GLU A 1 444 ? 13.899 5.488 -10.828 1.00 95.50 444 GLU A N 1
ATOM 3445 C CA . GLU A 1 444 ? 13.964 6.545 -9.807 1.00 95.50 444 GLU A CA 1
ATOM 3446 C C . GLU A 1 444 ? 12.605 7.194 -9.530 1.00 95.50 444 GLU A C 1
ATOM 3448 O O . GLU A 1 444 ? 12.240 7.439 -8.378 1.00 95.50 444 GLU A O 1
ATOM 3453 N N . GLN A 1 445 ? 11.829 7.454 -10.586 1.00 95.06 445 GLN A N 1
ATOM 3454 C CA . GLN A 1 445 ? 10.472 7.978 -10.456 1.00 95.06 445 GLN A CA 1
ATOM 3455 C C . GLN A 1 445 ? 9.484 6.968 -9.883 1.00 95.06 445 GLN A C 1
ATOM 3457 O O . GLN A 1 445 ? 8.405 7.383 -9.488 1.00 95.06 445 GLN A O 1
ATOM 3462 N N . SER A 1 446 ? 9.828 5.682 -9.815 1.00 95.06 446 SER A N 1
ATOM 3463 C CA . SER A 1 446 ? 8.966 4.619 -9.286 1.00 95.06 446 SER A CA 1
ATOM 3464 C C . SER A 1 446 ? 9.248 4.280 -7.823 1.00 95.06 446 SER A C 1
ATOM 3466 O O . SER A 1 446 ? 8.654 3.361 -7.259 1.00 95.06 446 SER A O 1
ATOM 3468 N N . HIS A 1 447 ? 10.135 5.032 -7.166 1.00 93.50 447 HIS A N 1
ATOM 3469 C CA . HIS A 1 447 ? 10.305 4.932 -5.724 1.00 93.50 447 HIS A CA 1
ATOM 3470 C C . HIS A 1 447 ? 9.013 5.386 -5.001 1.00 93.50 447 HIS A C 1
ATOM 3472 O O . HIS A 1 447 ? 8.557 6.511 -5.236 1.00 93.50 447 HIS A O 1
ATOM 3478 N N . PRO A 1 448 ? 8.456 4.602 -4.049 1.00 92.31 448 PRO A N 1
ATOM 3479 C CA . PRO A 1 448 ? 7.175 4.916 -3.396 1.00 92.31 448 PRO A CA 1
ATOM 3480 C C . PRO A 1 448 ? 7.116 6.283 -2.703 1.00 92.31 448 PRO A C 1
ATOM 3482 O O . PRO A 1 448 ? 6.044 6.865 -2.572 1.00 92.31 448 PRO A O 1
ATOM 3485 N N . LEU A 1 449 ? 8.274 6.785 -2.260 1.00 93.19 449 LEU A N 1
ATOM 3486 C CA . LEU A 1 449 ? 8.431 8.092 -1.610 1.00 93.19 449 LEU A CA 1
ATOM 3487 C C . LEU A 1 449 ? 8.980 9.201 -2.525 1.00 93.19 449 LEU A C 1
ATOM 3489 O O . LEU A 1 449 ? 9.237 10.302 -2.047 1.00 93.19 449 LEU A O 1
ATOM 3493 N N . ALA A 1 450 ? 9.223 8.927 -3.811 1.00 92.00 450 ALA A N 1
ATOM 3494 C CA . ALA A 1 450 ? 9.731 9.951 -4.721 1.00 92.00 450 ALA A CA 1
ATOM 3495 C C . ALA A 1 450 ? 8.606 10.897 -5.168 1.00 92.00 450 ALA A C 1
ATOM 3497 O O . ALA A 1 450 ? 7.592 10.422 -5.690 1.00 92.00 450 ALA A O 1
ATOM 3498 N N . PRO A 1 451 ? 8.782 12.223 -5.016 1.00 92.81 451 PRO A N 1
ATOM 3499 C CA . PRO A 1 451 ? 7.941 13.181 -5.712 1.00 92.81 451 PRO A CA 1
ATOM 3500 C C . PRO A 1 451 ? 8.213 13.154 -7.227 1.00 92.81 451 PRO A C 1
ATOM 3502 O O . PRO A 1 451 ? 9.319 12.784 -7.641 1.00 92.81 451 PRO A O 1
ATOM 3505 N N . PRO A 1 452 ? 7.238 13.568 -8.059 1.00 93.88 452 PRO A N 1
ATOM 3506 C CA . PRO A 1 452 ? 7.448 13.751 -9.485 1.00 93.88 452 PRO A CA 1
ATOM 3507 C C . PRO A 1 452 ? 8.598 14.722 -9.747 1.00 93.88 452 PRO A C 1
ATOM 3509 O O . PRO A 1 452 ? 8.593 15.853 -9.259 1.00 93.88 452 PRO A O 1
ATOM 3512 N N . ASP A 1 453 ? 9.575 14.270 -10.526 1.00 95.06 453 ASP A N 1
ATOM 3513 C CA . ASP A 1 453 ? 10.729 15.066 -10.937 1.00 95.06 453 ASP A CA 1
ATOM 3514 C C . ASP A 1 453 ? 10.539 15.485 -12.405 1.00 95.06 453 ASP A C 1
ATOM 3516 O O . ASP A 1 453 ? 10.413 14.612 -13.280 1.00 95.06 453 ASP A O 1
ATOM 3520 N N . PRO A 1 454 ? 10.503 16.796 -12.710 1.00 94.88 454 PRO A N 1
ATOM 3521 C CA . PRO A 1 454 ? 10.277 17.279 -14.067 1.00 94.88 454 PRO A CA 1
ATOM 3522 C C . PRO A 1 454 ? 11.397 16.881 -15.037 1.00 94.88 454 PRO A C 1
ATOM 3524 O O . PRO A 1 454 ? 11.113 16.626 -16.210 1.00 94.88 454 PRO A O 1
ATOM 3527 N N . GLU A 1 455 ? 12.649 16.774 -14.583 1.00 96.94 455 GLU A N 1
ATOM 3528 C CA . GLU A 1 455 ? 13.778 16.380 -15.430 1.00 96.94 455 GLU A CA 1
ATOM 3529 C C . GLU A 1 455 ? 13.687 14.899 -15.792 1.00 96.94 455 GLU A C 1
ATOM 3531 O O . GLU A 1 455 ? 13.782 14.533 -16.968 1.00 96.94 455 GLU A O 1
ATOM 3536 N N . LYS A 1 456 ? 13.423 14.034 -14.803 1.00 96.94 456 LYS A N 1
ATOM 3537 C CA . LYS A 1 456 ? 13.246 12.591 -15.049 1.00 96.94 456 LYS A CA 1
ATOM 3538 C C . LYS A 1 456 ? 12.010 12.320 -15.896 1.00 96.94 456 LYS A C 1
ATOM 3540 O O . LYS A 1 456 ? 12.073 11.508 -16.815 1.00 96.94 456 LYS A O 1
ATOM 3545 N N . THR A 1 457 ? 10.920 13.040 -15.654 1.00 96.88 457 THR A N 1
ATOM 3546 C CA . THR A 1 457 ? 9.690 12.940 -16.451 1.00 96.88 457 THR A CA 1
ATOM 3547 C C . THR A 1 457 ? 9.918 13.383 -17.900 1.00 96.88 457 THR A C 1
ATOM 3549 O O . THR A 1 457 ? 9.441 12.735 -18.835 1.00 96.88 457 THR A O 1
ATOM 3552 N N . SER A 1 458 ? 10.701 14.445 -18.112 1.00 97.06 458 SER A N 1
ATOM 3553 C CA . SER A 1 458 ? 11.093 14.900 -19.454 1.00 97.06 458 SER A CA 1
ATOM 3554 C C . SER A 1 458 ? 12.017 13.900 -20.151 1.00 97.06 458 SER A C 1
ATOM 3556 O O . SER A 1 458 ? 11.850 13.639 -21.342 1.00 97.06 458 SER A O 1
ATOM 3558 N N . SER A 1 459 ? 12.937 13.281 -19.406 1.00 97.69 459 SER A N 1
ATOM 3559 C CA . SER A 1 459 ? 13.776 12.188 -19.902 1.00 97.69 459 SER A CA 1
ATOM 3560 C C . SER A 1 459 ? 12.925 10.998 -20.357 1.00 97.69 459 SER A C 1
ATOM 3562 O O . SER A 1 459 ? 13.074 10.554 -21.493 1.00 97.69 459 SER A O 1
ATOM 3564 N N . VAL A 1 460 ? 11.963 10.543 -19.539 1.00 97.69 460 VAL A N 1
ATOM 3565 C CA . VAL A 1 460 ? 11.019 9.466 -19.903 1.00 97.69 460 VAL A CA 1
ATOM 3566 C C . VAL A 1 460 ? 10.274 9.802 -21.198 1.00 97.69 460 VAL A C 1
ATOM 3568 O O . VAL A 1 460 ? 10.238 8.976 -22.111 1.00 97.69 460 VAL A O 1
ATOM 3571 N N . ARG A 1 461 ? 9.738 11.027 -21.318 1.00 97.69 461 ARG A N 1
ATOM 3572 C CA . ARG A 1 461 ? 9.062 11.502 -22.538 1.00 97.69 461 ARG A CA 1
ATOM 3573 C C . ARG A 1 461 ? 9.968 11.392 -23.765 1.00 97.69 461 ARG A C 1
ATOM 3575 O O . ARG A 1 461 ? 9.541 10.862 -24.789 1.00 97.69 461 ARG A O 1
ATOM 3582 N N . LEU A 1 462 ? 11.193 11.909 -23.662 1.00 97.88 462 LEU A N 1
ATOM 3583 C CA . LEU A 1 462 ? 12.148 11.933 -24.767 1.00 97.88 462 LEU A CA 1
ATOM 3584 C C . LEU A 1 462 ? 12.524 10.517 -25.208 1.00 97.88 462 LEU A C 1
ATOM 3586 O O . LEU A 1 462 ? 12.473 10.224 -26.398 1.00 97.88 462 LEU A O 1
ATOM 3590 N N . GLN A 1 463 ? 12.844 9.629 -24.264 1.00 98.00 463 GLN A N 1
ATOM 3591 C CA . GLN A 1 463 ? 13.272 8.275 -24.615 1.00 98.00 463 GLN A CA 1
ATOM 3592 C C . GLN A 1 463 ? 12.138 7.452 -25.236 1.00 98.00 463 GLN A C 1
ATOM 3594 O O . GLN A 1 463 ? 12.380 6.731 -26.199 1.00 98.00 463 GLN A O 1
ATOM 3599 N N . LEU A 1 464 ? 10.892 7.591 -24.764 1.00 97.38 464 LEU A N 1
ATOM 3600 C CA . LEU A 1 464 ? 9.737 6.938 -25.400 1.00 97.38 464 LEU A CA 1
ATOM 3601 C C . LEU A 1 464 ? 9.516 7.429 -26.837 1.00 97.38 464 LEU A C 1
ATOM 3603 O O . LEU A 1 464 ? 9.227 6.623 -27.722 1.00 97.38 464 LEU A O 1
ATOM 3607 N N . LEU A 1 465 ? 9.709 8.727 -27.092 1.00 97.25 465 LEU A N 1
ATOM 3608 C CA . LEU A 1 465 ? 9.658 9.278 -28.446 1.00 97.25 465 LEU A CA 1
ATOM 3609 C C . LEU A 1 465 ? 10.782 8.711 -29.328 1.00 97.25 465 LEU A C 1
ATOM 3611 O O . LEU A 1 465 ? 10.525 8.331 -30.470 1.00 97.25 465 LEU A O 1
ATOM 3615 N N . THR A 1 466 ? 12.004 8.596 -28.800 1.00 96.25 466 THR A N 1
ATOM 3616 C CA . THR A 1 466 ? 13.126 7.965 -29.511 1.00 96.25 466 THR A CA 1
ATOM 3617 C C . THR A 1 466 ? 12.816 6.509 -29.862 1.00 96.25 466 THR A C 1
ATOM 3619 O O . THR A 1 466 ? 13.046 6.102 -31.000 1.00 96.25 466 THR A O 1
ATOM 3622 N N . LEU A 1 467 ? 12.234 5.732 -28.943 1.00 95.62 467 LEU A N 1
ATOM 3623 C CA . LEU A 1 467 ? 11.807 4.358 -29.228 1.00 95.62 467 LEU A CA 1
ATOM 3624 C C . LEU A 1 467 ? 10.716 4.309 -30.308 1.00 95.62 467 LEU A C 1
ATOM 3626 O O . LEU A 1 467 ? 10.798 3.484 -31.217 1.00 95.62 467 LEU A O 1
ATOM 3630 N N . ALA A 1 468 ? 9.739 5.221 -30.270 1.00 94.81 468 ALA A N 1
ATOM 3631 C CA . ALA A 1 468 ? 8.697 5.312 -31.294 1.00 94.81 468 ALA A CA 1
ATOM 3632 C C . ALA A 1 468 ? 9.274 5.614 -32.689 1.00 94.81 468 ALA A C 1
ATOM 3634 O O . ALA A 1 468 ? 8.861 5.003 -33.671 1.00 94.81 468 ALA A O 1
ATOM 3635 N N . GLN A 1 469 ? 10.245 6.527 -32.784 1.00 94.94 469 GLN A N 1
ATOM 3636 C CA . GLN A 1 469 ? 10.898 6.903 -34.047 1.00 94.94 469 GLN A CA 1
ATOM 3637 C C . GLN A 1 469 ? 11.759 5.780 -34.643 1.00 94.94 469 GLN A C 1
ATOM 3639 O O . GLN A 1 469 ? 11.931 5.729 -35.857 1.00 94.94 469 GLN A O 1
ATOM 3644 N N . ASN A 1 470 ? 12.271 4.879 -33.801 1.00 92.12 470 ASN A N 1
ATOM 3645 C CA . ASN A 1 470 ? 13.087 3.730 -34.206 1.00 92.12 470 ASN A CA 1
ATOM 3646 C C . ASN A 1 470 ? 12.273 2.421 -34.280 1.00 92.12 470 ASN A C 1
ATOM 3648 O O . ASN A 1 470 ? 12.840 1.331 -34.274 1.00 92.12 470 ASN A O 1
ATOM 3652 N N . SER A 1 471 ? 10.942 2.521 -34.341 1.00 90.31 471 SER A N 1
ATOM 3653 C CA . SER A 1 471 ? 10.015 1.388 -34.397 1.00 90.31 471 SER A CA 1
ATOM 3654 C C . SER A 1 471 ? 9.310 1.278 -35.750 1.00 90.31 471 SER A C 1
ATOM 3656 O O . SER A 1 471 ? 9.095 2.269 -36.444 1.00 90.31 471 SER A O 1
ATOM 3658 N N . ALA A 1 472 ? 8.855 0.071 -36.101 1.00 89.44 472 ALA A N 1
ATOM 3659 C CA . ALA A 1 472 ? 7.931 -0.126 -37.220 1.00 89.44 472 ALA A CA 1
ATOM 3660 C C . ALA A 1 472 ? 6.548 0.506 -36.938 1.00 89.44 472 ALA A C 1
ATOM 3662 O O . ALA A 1 472 ? 6.177 0.726 -35.786 1.00 89.44 472 ALA A O 1
ATOM 3663 N N . ALA A 1 473 ? 5.745 0.736 -37.983 1.00 87.75 473 ALA A N 1
ATOM 3664 C CA . ALA A 1 473 ? 4.511 1.534 -37.913 1.00 87.75 473 ALA A CA 1
ATOM 3665 C C . ALA A 1 473 ? 3.476 1.083 -36.857 1.00 87.75 473 ALA A C 1
ATOM 3667 O O . ALA A 1 473 ? 2.778 1.922 -36.290 1.00 87.75 473 ALA A O 1
ATOM 3668 N N . VAL A 1 474 ? 3.350 -0.224 -36.591 1.00 87.00 474 VAL A N 1
ATOM 3669 C CA . VAL A 1 474 ? 2.412 -0.750 -35.579 1.00 87.00 474 VAL A CA 1
ATOM 3670 C C . VAL A 1 474 ? 2.939 -0.507 -34.150 1.00 87.00 474 VAL A C 1
ATOM 3672 O O . VAL A 1 474 ? 2.262 0.208 -33.408 1.00 87.00 474 VAL A O 1
ATOM 3675 N N . PRO A 1 475 ? 4.145 -0.982 -33.763 1.00 89.06 475 PRO A N 1
ATOM 3676 C CA . PRO A 1 475 ? 4.780 -0.629 -32.485 1.00 89.06 475 PRO A CA 1
ATOM 3677 C C . PRO A 1 475 ? 4.913 0.883 -32.234 1.00 89.06 475 PRO A C 1
ATOM 3679 O O . PRO A 1 475 ? 4.710 1.345 -31.112 1.00 89.06 475 PRO A O 1
ATOM 3682 N N . GLN A 1 476 ? 5.184 1.672 -33.280 1.00 92.44 476 GLN A N 1
ATOM 3683 C CA . GLN A 1 476 ? 5.329 3.128 -33.199 1.00 92.44 476 GLN A CA 1
ATOM 3684 C C . GLN A 1 476 ? 4.100 3.808 -32.584 1.00 92.44 476 GLN A C 1
ATOM 3686 O O . GLN A 1 476 ? 4.259 4.721 -31.778 1.00 92.44 476 GLN A O 1
ATOM 3691 N N . ARG A 1 477 ? 2.878 3.370 -32.924 1.00 92.75 477 ARG A N 1
ATOM 3692 C CA . ARG A 1 477 ? 1.641 3.958 -32.375 1.00 92.75 477 ARG A CA 1
ATOM 3693 C C . ARG A 1 477 ? 1.532 3.758 -30.866 1.00 92.75 477 ARG A C 1
ATOM 3695 O O . ARG A 1 477 ? 1.164 4.689 -30.159 1.00 92.75 477 ARG A O 1
ATOM 3702 N N . VAL A 1 478 ? 1.889 2.567 -30.389 1.00 94.69 478 VAL A N 1
ATOM 3703 C CA . VAL A 1 478 ? 1.855 2.216 -28.964 1.00 94.69 478 VAL A CA 1
ATOM 3704 C C . VAL A 1 478 ? 2.897 3.020 -28.184 1.00 94.69 478 VAL A C 1
ATOM 3706 O O . VAL A 1 478 ? 2.573 3.622 -27.162 1.00 94.69 478 VAL A O 1
ATOM 3709 N N . PHE A 1 479 ? 4.132 3.103 -28.686 1.00 95.19 479 PHE A N 1
ATOM 3710 C CA . PHE A 1 479 ? 5.168 3.920 -28.047 1.00 95.19 479 PHE A CA 1
ATOM 3711 C C . PHE A 1 479 ? 4.838 5.412 -28.070 1.00 95.19 479 PHE A C 1
ATOM 3713 O O . PHE A 1 479 ? 5.101 6.099 -27.087 1.00 95.19 479 PHE A O 1
ATOM 3720 N N . PHE A 1 480 ? 4.226 5.909 -29.148 1.00 94.44 480 PHE A N 1
ATOM 3721 C CA . PHE A 1 480 ? 3.779 7.297 -29.229 1.00 94.44 480 PHE A CA 1
ATOM 3722 C C . PHE A 1 480 ? 2.671 7.595 -28.208 1.00 94.44 480 PHE A C 1
ATOM 3724 O O . PHE A 1 480 ? 2.732 8.609 -27.518 1.00 94.44 480 PHE A O 1
ATOM 3731 N N . GLN A 1 481 ? 1.707 6.685 -28.041 1.00 95.25 481 GLN A N 1
ATOM 3732 C CA . GLN A 1 481 ? 0.688 6.808 -26.998 1.00 95.25 481 GLN A CA 1
ATOM 3733 C C . GLN A 1 481 ? 1.319 6.840 -25.596 1.00 95.25 481 GLN A C 1
ATOM 3735 O O . GLN A 1 481 ? 1.019 7.733 -24.803 1.00 95.25 481 GLN A O 1
ATOM 3740 N N . ALA A 1 482 ? 2.264 5.936 -25.313 1.00 95.50 482 ALA A N 1
ATOM 3741 C CA . ALA A 1 482 ? 3.009 5.937 -24.054 1.00 95.50 482 ALA A CA 1
ATOM 3742 C C . ALA A 1 482 ? 3.779 7.246 -23.822 1.00 95.50 482 ALA A C 1
ATOM 3744 O O . ALA A 1 482 ? 3.782 7.767 -22.707 1.00 95.50 482 ALA A O 1
ATOM 3745 N N . HIS A 1 483 ? 4.395 7.794 -24.872 1.00 95.31 483 HIS A N 1
ATOM 3746 C CA . HIS A 1 483 ? 5.116 9.068 -24.846 1.00 95.31 483 HIS A CA 1
ATOM 3747 C C . HIS A 1 483 ? 4.231 10.244 -24.396 1.00 95.31 483 HIS A C 1
ATOM 3749 O O . HIS A 1 483 ? 4.723 11.138 -23.700 1.00 95.31 483 HIS A O 1
ATOM 3755 N N . GLU A 1 484 ? 2.949 10.240 -24.762 1.00 95.25 484 GLU A N 1
ATOM 3756 C CA . GLU A 1 484 ? 1.997 11.293 -24.404 1.00 95.25 484 GLU A CA 1
ATOM 3757 C C . GLU A 1 484 ? 1.381 11.089 -23.014 1.00 95.25 484 GLU A C 1
ATOM 3759 O O . GLU A 1 484 ? 1.249 12.050 -22.248 1.00 95.25 484 GLU A O 1
ATOM 3764 N N . GLU A 1 485 ? 1.035 9.847 -22.664 1.00 96.31 485 GLU A N 1
ATOM 3765 C CA . GLU A 1 485 ? 0.301 9.524 -21.436 1.00 96.31 485 GLU A CA 1
ATOM 3766 C C . GLU A 1 485 ? 1.205 9.366 -20.205 1.00 96.31 485 GLU A C 1
ATOM 3768 O O . GLU A 1 485 ? 0.921 9.948 -19.154 1.00 96.31 485 GLU A O 1
ATOM 3773 N N . TRP A 1 486 ? 2.308 8.610 -20.298 1.00 96.62 486 TRP A N 1
ATOM 3774 C CA . TRP A 1 486 ? 3.132 8.271 -19.127 1.00 96.62 486 TRP A CA 1
ATOM 3775 C C . TRP A 1 486 ? 3.689 9.502 -18.400 1.00 96.62 486 TRP A C 1
ATOM 3777 O O . TRP A 1 486 ? 3.569 9.551 -17.177 1.00 96.62 486 TRP A O 1
ATOM 3787 N N . PRO A 1 487 ? 4.216 10.543 -19.077 1.00 96.06 487 PRO A N 1
ATOM 3788 C CA . PRO A 1 487 ? 4.676 11.744 -18.383 1.00 96.06 487 PRO A CA 1
ATOM 3789 C C . PRO A 1 487 ? 3.564 12.464 -17.606 1.00 96.06 487 PRO A C 1
ATOM 3791 O O . PRO A 1 487 ? 3.809 13.026 -16.541 1.00 96.06 487 PRO A O 1
ATOM 3794 N N . GLN A 1 488 ? 2.327 12.453 -18.114 1.00 96.00 488 GLN A N 1
ATOM 3795 C CA . GLN A 1 488 ? 1.183 13.055 -17.419 1.00 96.00 488 GLN A CA 1
ATOM 3796 C C . GLN A 1 488 ? 0.797 12.239 -16.183 1.00 96.00 488 GLN A C 1
ATOM 3798 O O . GLN A 1 488 ? 0.487 12.812 -15.139 1.00 96.00 488 GLN A O 1
ATOM 3803 N N . LEU A 1 489 ? 0.839 10.912 -16.297 1.00 95.69 489 LEU A N 1
ATOM 3804 C CA . LEU A 1 489 ? 0.567 9.982 -15.205 1.00 95.69 489 LEU A CA 1
ATOM 3805 C C . LEU A 1 489 ? 1.627 10.068 -14.099 1.00 95.69 489 LEU A C 1
ATOM 3807 O O . LEU A 1 489 ? 1.257 10.165 -12.930 1.00 95.69 489 LEU A O 1
ATOM 3811 N N . LEU A 1 490 ? 2.912 10.159 -14.456 1.00 95.44 490 LEU A N 1
ATOM 3812 C CA . LEU A 1 490 ? 4.012 10.387 -13.510 1.00 95.44 490 LEU A CA 1
ATOM 3813 C C . LEU A 1 490 ? 3.828 11.707 -12.744 1.00 95.44 490 LEU A C 1
ATOM 3815 O O . LEU A 1 490 ? 3.898 11.723 -11.518 1.00 95.44 490 LEU A O 1
ATOM 3819 N N . ASN A 1 491 ? 3.468 12.794 -13.436 1.00 93.19 491 ASN A N 1
ATOM 3820 C CA . ASN A 1 491 ? 3.128 14.075 -12.796 1.00 93.19 491 ASN A CA 1
ATOM 3821 C C . ASN A 1 491 ? 1.889 13.987 -11.882 1.00 93.19 491 ASN A C 1
ATOM 3823 O O . ASN A 1 491 ? 1.743 14.770 -10.943 1.00 93.19 491 ASN A O 1
ATOM 3827 N N . ARG A 1 492 ? 0.997 13.022 -12.135 1.00 92.75 492 ARG A N 1
ATOM 3828 C CA . ARG A 1 492 ? -0.154 12.674 -11.285 1.00 92.75 492 ARG A CA 1
ATOM 3829 C C . ARG A 1 492 ? 0.166 11.576 -10.265 1.00 92.75 492 ARG A C 1
ATOM 3831 O O . ARG A 1 492 ? -0.760 11.018 -9.684 1.00 92.75 492 ARG A O 1
ATOM 3838 N N . TRP A 1 493 ? 1.448 11.309 -10.009 1.00 91.88 493 TRP A N 1
ATOM 3839 C CA . TRP A 1 493 ? 1.939 10.362 -9.003 1.00 91.88 493 TRP A CA 1
ATOM 3840 C C . TRP A 1 493 ? 1.596 8.887 -9.267 1.00 91.88 493 TRP A C 1
ATOM 3842 O O . TRP A 1 493 ? 1.690 8.064 -8.354 1.00 91.88 493 TRP A O 1
ATOM 3852 N N . VAL A 1 494 ? 1.236 8.534 -10.502 1.00 92.38 494 VAL A N 1
ATOM 3853 C CA . VAL A 1 494 ? 1.122 7.137 -10.939 1.00 92.38 494 VAL A CA 1
ATOM 3854 C C . VAL A 1 494 ? 2.509 6.669 -11.360 1.00 92.38 494 VAL A C 1
ATOM 3856 O O . VAL A 1 494 ? 3.132 7.275 -12.226 1.00 92.38 494 VAL A O 1
ATOM 3859 N N . GLN A 1 495 ? 2.997 5.607 -10.731 1.00 92.25 495 GLN A N 1
ATOM 3860 C CA . GLN A 1 495 ? 4.362 5.107 -10.880 1.00 92.25 495 GLN A CA 1
ATOM 3861 C C . GLN A 1 495 ? 4.358 3.670 -11.391 1.00 92.25 495 GLN A C 1
ATOM 3863 O O . GLN A 1 495 ? 3.322 3.010 -11.365 1.00 92.25 495 GLN A O 1
ATOM 3868 N N . ALA A 1 496 ? 5.509 3.165 -11.832 1.00 92.62 496 ALA A N 1
ATOM 3869 C CA . ALA A 1 496 ? 5.628 1.743 -12.109 1.00 92.62 496 ALA A CA 1
ATOM 3870 C C . ALA A 1 496 ? 5.472 0.937 -10.799 1.00 92.62 496 ALA A C 1
ATOM 3872 O O . ALA A 1 496 ? 5.982 1.376 -9.764 1.00 92.62 496 ALA A O 1
ATOM 3873 N N . PRO A 1 497 ? 4.778 -0.216 -10.797 1.00 91.62 497 PRO A N 1
ATOM 3874 C CA . PRO A 1 497 ? 4.261 -0.963 -11.946 1.00 91.62 497 PRO A CA 1
ATOM 3875 C C . PRO A 1 497 ? 2.800 -0.639 -12.344 1.00 91.62 497 PRO A C 1
ATOM 3877 O O . PRO A 1 497 ? 2.185 -1.405 -13.082 1.00 91.62 497 PRO A O 1
ATOM 3880 N N . ASP A 1 498 ? 2.224 0.478 -11.896 1.00 90.12 498 ASP A N 1
ATOM 3881 C CA . ASP A 1 498 ? 0.800 0.821 -12.090 1.00 90.12 498 ASP A CA 1
ATOM 3882 C C . ASP A 1 498 ? 0.509 1.620 -13.377 1.00 90.12 498 ASP A C 1
ATOM 3884 O O . ASP A 1 498 ? -0.639 1.992 -13.652 1.00 90.12 498 ASP A O 1
ATOM 3888 N N . LEU A 1 499 ? 1.536 1.892 -14.189 1.00 91.94 499 LEU A N 1
ATOM 3889 C CA . LEU A 1 499 ? 1.375 2.549 -15.489 1.00 91.94 499 LEU A CA 1
ATOM 3890 C C . LEU A 1 499 ? 0.576 1.665 -16.470 1.00 91.94 499 LEU A C 1
ATOM 3892 O O . LEU A 1 499 ? 0.604 0.436 -16.375 1.00 91.94 499 LEU A O 1
ATOM 3896 N N . PRO A 1 500 ? -0.160 2.262 -17.424 1.00 88.38 500 PRO A N 1
ATOM 3897 C CA . PRO A 1 500 ? -0.975 1.506 -18.365 1.00 88.38 500 PRO A CA 1
ATOM 3898 C C . PRO A 1 500 ? -0.113 0.658 -19.303 1.00 88.38 500 PRO A C 1
ATOM 3900 O O . PRO A 1 500 ? 0.914 1.109 -19.820 1.00 88.38 500 PRO A O 1
ATOM 3903 N N . THR A 1 501 ? -0.590 -0.559 -19.559 1.00 78.19 501 THR A N 1
ATOM 3904 C CA . THR A 1 501 ? -0.075 -1.470 -20.578 1.00 78.19 501 THR A CA 1
ATOM 3905 C C . THR A 1 501 ? -1.084 -1.529 -21.725 1.00 78.19 501 THR A C 1
ATOM 3907 O O . THR A 1 501 ? -2.263 -1.816 -21.537 1.00 78.19 501 THR A O 1
ATOM 3910 N N . TYR A 1 502 ? -0.650 -1.195 -22.939 1.00 79.56 502 TYR A N 1
ATOM 3911 C CA . TYR A 1 502 ? -1.543 -0.945 -24.082 1.00 79.56 502 TYR A CA 1
ATOM 3912 C C . TYR A 1 502 ? -1.981 -2.238 -24.799 1.00 79.56 502 TYR A C 1
ATOM 3914 O O . TYR A 1 502 ? -1.947 -2.323 -26.026 1.00 79.56 502 TYR A O 1
ATOM 3922 N N . GLY A 1 503 ? -2.337 -3.278 -24.040 1.00 59.34 503 GLY A N 1
ATOM 3923 C CA . GLY A 1 503 ? -2.573 -4.623 -24.582 1.00 59.34 503 GLY A CA 1
ATOM 3924 C C . GLY A 1 503 ? -3.429 -5.572 -23.741 1.00 59.34 503 GLY A C 1
ATOM 3925 O O . GLY A 1 503 ? -3.763 -6.640 -24.243 1.00 59.34 503 GLY A O 1
ATOM 3926 N N . GLU A 1 504 ? -3.840 -5.204 -22.523 1.00 47.12 504 GLU A N 1
ATOM 3927 C CA . GLU A 1 504 ? -4.791 -6.004 -21.739 1.00 47.12 504 GLU A CA 1
ATOM 3928 C C . GLU A 1 504 ? -6.090 -5.219 -21.499 1.00 47.12 504 GLU A C 1
ATOM 3930 O O . GLU A 1 504 ? -6.037 -4.068 -21.052 1.00 47.12 504 GLU A O 1
ATOM 3935 N N . PRO A 1 505 ? -7.276 -5.800 -21.766 1.00 33.97 505 PRO A N 1
ATOM 3936 C CA . PRO A 1 505 ? -8.507 -5.261 -21.214 1.00 33.97 505 PRO A CA 1
ATOM 3937 C C . PRO A 1 505 ? -8.441 -5.408 -19.690 1.00 33.97 505 PRO A C 1
ATOM 3939 O O . PRO A 1 505 ? -8.389 -6.520 -19.173 1.00 33.97 505 PRO A O 1
ATOM 3942 N N . ARG A 1 506 ? -8.439 -4.285 -18.963 1.00 36.41 506 ARG A N 1
ATOM 3943 C CA . ARG A 1 506 ? -8.673 -4.288 -17.513 1.00 36.41 506 ARG A CA 1
ATOM 3944 C C . ARG A 1 506 ? -10.068 -4.874 -17.262 1.00 36.41 506 ARG A C 1
ATOM 3946 O O . ARG A 1 506 ? -11.053 -4.222 -17.605 1.00 36.41 506 ARG A O 1
ATOM 3953 N N . THR A 1 507 ? -10.137 -6.092 -16.729 1.00 30.58 507 THR A N 1
ATOM 3954 C CA . THR A 1 507 ? -11.362 -6.672 -16.150 1.00 30.58 507 THR A CA 1
ATOM 3955 C C . THR A 1 507 ? -11.544 -6.231 -14.716 1.00 30.58 507 THR A C 1
ATOM 3957 O O . THR A 1 507 ? -10.535 -6.295 -13.976 1.00 30.58 507 THR A O 1
#

Nearest PDB structures (foldseek):
  5cwj-assembly1_A  TM=2.997E-01  e=2.644E+00  synthetic construct
  6e5v-assembly2_B  TM=3.721E-01  e=8.812E+00  Homo sapiens

Foldseek 3Di:
DVVVVVVVVVCCCCQPVHPNHPVVQQQVLLVVCLDVDDTSVVSVVSLVVLCVDDPVSVLVSLLVVLLSVFVVLLVVCDPVCVVVVPDAAEAEEEACVDPVSVSNLVSNLVSVQPDDDGRGHHYDYYHPDDQPPDQPPPQAQAAPVGPDDPNDDPDRDPDSCSSDHDHHHDFADLVVLVCLLPPQDADPCQSVLLCLLCVSVPVSSNQLSQLRSVCSVVVHDDDLLCSQQRAGDDPPHHGNLVVVLCVLPVDPLLLQLCLQQLQAFDLVLSQLSLVVDRPPRPDRDGLVVNLVVCVSSVQDADQFQPGSGGSRRRPNSSLSSPVVLQVVLVVDQLSVSQLVSLVSQLVVQADDPPDPPPDAGDLSNLLSCVQLQVLVVNLLRLLVCLVVDALLVSVSSLLQSLLREHHHPSNDHPDDDDDDRPSDPDPPRLLSVLSSLLSVLQSQLNHSSDQQDPVSLVSNLVSLQVSLVVDDPRSNVVSNVCSPPVSVCSNVVQGGPRDDRPPDDDD